Protein AF-0000000083315913 (afdb_homodimer)

pLDDT: mean 94.84, std 6.14, range [72.38, 98.94]

Radius of gyration: 20.22 Å; Cα contacts (8 Å, |Δi|>4): 929; chains: 2; bounding box: 48×59×42 Å

Foldseek 3Di:
DQDWQEEEEFEALAQDDDVLQLVQLLQLLLVCLVVNHEYEYQFACHHSVVSNLQSNVVSVHAYEHEYEPVCPVPRYDDDTRHHYDYDHDPVVSLLVSVVVGQEYEYGYYDPRSVVSLVVVLVCCLQQQDLGEYEYQCAVNRCVVVLVVVVVCCVVPNDPPLSNLRYYYDNHSVVRVVCRRVRDRRPPRDHNDYNVRD/DQDWQEEEEFEALAADDDCLQLVQLLQLLLVCLVVNHEYEYQFACHHSVVSNLQSNVVSVHAYEHEYEPVCPVPRYDDDTRHHYDYDHDPVVRLLVSVVVGQEYEYGYYDPRSVVSLVVVLVCCLQQQDLGEYEYQCAVNRCVVVLVVVVVCCVVPNDPPLSNLRYYYDNHSVVRVVCRRVRGRRPPRDHNDYNVRD

Organism: NCBI:txid1204385

Nearest PDB structures (foldseek):
  1ydh-assembly1_B  TM=9.873E-01  e=4.084E-24  Arabidopsis thaliana
  5zbk-assembly1_A-2  TM=9.754E-01  e=3.391E-24  Pseudomonas aeruginosa PAO1
  5zbj-assembly1_A-2  TM=9.689E-01  e=1.411E-23  Pseudomonas aeruginosa PAO1
  5its-assembly2_C  TM=9.687E-01  e=3.975E-21  Corynebacterium glutamicum ATCC 13032
  1t35-assembly1_C  TM=9.192E-01  e=1.373E-20  Bacillus subtilis

Sequence (394 aa):
MNHLTSVCVFCGASAGTRPVYREAAAQLGRELSARRIRLIYGGGSVGLMGELARACLQHQGEVIGVIPHPLTARETSGEPVGEWIVVDTMHERKATMASLADAFIALPGGFGTLEELFESITWGQLGIHRKPIGILNVAGYFDPLLTLIDHAVAEGFIAPLYRQLFVVADTPITLLDRLAEHETPPGLVQWLSADETMNHLTSVCVFCGASAGTRPVYREAAAQLGRELSARRIRLIYGGGSVGLMGELARACLQHQGEVIGVIPHPLTARETSGEPVGEWIVVDTMHERKATMASLADAFIALPGGFGTLEELFESITWGQLGIHRKPIGILNVAGYFDPLLTLIDHAVAEGFIAPLYRQLFVVADTPITLLDRLAEHETPPGLVQWLSADET

Structure (mmCIF, N/CA/C/O backbone):
data_AF-0000000083315913-model_v1
#
loop_
_entity.id
_entity.type
_entity.pdbx_description
1 polymer "Cytokinin riboside 5'-monophosphate phosphoribohydrolase"
#
loop_
_atom_site.group_PDB
_atom_site.id
_atom_site.type_symbol
_atom_site.label_atom_id
_atom_site.label_alt_id
_atom_site.label_comp_id
_atom_site.label_asym_id
_atom_site.label_entity_id
_atom_site.label_seq_id
_atom_site.pdbx_PDB_ins_code
_atom_site.Cartn_x
_atom_site.Cartn_y
_atom_site.Cartn_z
_atom_site.occupancy
_atom_site.B_iso_or_equiv
_atom_site.auth_seq_id
_atom_site.auth_comp_id
_atom_site.auth_asym_id
_atom_site.auth_atom_id
_atom_site.pdbx_PDB_model_num
ATOM 1 N N . MET A 1 1 ? 23.891 -13.023 -9.562 1 77.31 1 MET A N 1
ATOM 2 C CA . MET A 1 1 ? 22.609 -13.648 -9.883 1 77.31 1 MET A CA 1
ATOM 3 C C . MET A 1 1 ? 21.891 -14.094 -8.617 1 77.31 1 MET A C 1
ATOM 5 O O . MET A 1 1 ? 22.5 -14.656 -7.711 1 77.31 1 MET A O 1
ATOM 9 N N . ASN A 1 2 ? 20.625 -13.695 -8.547 1 85.38 2 ASN A N 1
ATOM 10 C CA . ASN A 1 2 ? 19.828 -14.125 -7.398 1 85.38 2 ASN A CA 1
ATOM 11 C C . ASN A 1 2 ? 19.406 -15.586 -7.52 1 85.38 2 ASN A C 1
ATOM 13 O O . ASN A 1 2 ? 19.016 -16.031 -8.602 1 85.38 2 ASN A O 1
ATOM 17 N N . HIS A 1 3 ? 19.672 -16.375 -6.609 1 88.06 3 HIS A N 1
ATOM 18 C CA . HIS A 1 3 ? 19.141 -17.734 -6.539 1 88.06 3 HIS A CA 1
ATOM 19 C C . HIS A 1 3 ? 17.719 -17.734 -5.992 1 88.06 3 HIS A C 1
ATOM 21 O O . HIS A 1 3 ? 17.5 -17.609 -4.781 1 88.06 3 HIS A O 1
ATOM 27 N N . LEU A 1 4 ? 16.781 -17.891 -6.848 1 96.38 4 LEU A N 1
ATOM 28 C CA . LEU A 1 4 ? 15.375 -17.844 -6.465 1 96.38 4 LEU A CA 1
ATOM 29 C C . LEU A 1 4 ? 14.852 -19.234 -6.133 1 96.38 4 LEU A C 1
ATOM 31 O O . LEU A 1 4 ? 14.648 -20.062 -7.035 1 96.38 4 LEU A O 1
ATOM 35 N N . THR A 1 5 ? 14.688 -19.469 -4.879 1 98.19 5 THR A N 1
ATOM 36 C CA . THR A 1 5 ? 14.125 -20.75 -4.473 1 98.19 5 THR A CA 1
ATOM 37 C C . THR A 1 5 ? 12.633 -20.625 -4.191 1 98.19 5 THR A C 1
ATOM 39 O O . THR A 1 5 ? 11.898 -21.609 -4.262 1 98.19 5 THR A O 1
ATOM 42 N N . SER A 1 6 ? 12.203 -19.422 -3.812 1 98.75 6 SER A N 1
ATOM 43 C CA . SER A 1 6 ? 10.789 -19.156 -3.562 1 98.75 6 SER A CA 1
ATOM 44 C C . SER A 1 6 ? 10.43 -17.734 -3.979 1 98.75 6 SER A C 1
ATOM 46 O O . SER A 1 6 ? 11.234 -16.812 -3.828 1 98.75 6 SER A O 1
ATOM 48 N N . VAL A 1 7 ? 9.25 -17.609 -4.484 1 98.88 7 VAL A N 1
ATOM 49 C CA . VAL A 1 7 ? 8.758 -16.312 -4.906 1 98.88 7 VAL A CA 1
ATOM 50 C C . VAL A 1 7 ? 7.367 -16.062 -4.32 1 98.88 7 VAL A C 1
ATOM 52 O O . VAL A 1 7 ? 6.504 -16.953 -4.371 1 98.88 7 VAL A O 1
ATOM 55 N N . CYS A 1 8 ? 7.203 -14.891 -3.732 1 98.94 8 CYS A N 1
ATOM 56 C CA . CYS A 1 8 ? 5.891 -14.469 -3.248 1 98.94 8 CYS A CA 1
ATOM 57 C C . CYS A 1 8 ? 5.133 -13.703 -4.324 1 98.94 8 CYS A C 1
ATOM 59 O O . CYS A 1 8 ? 5.641 -12.719 -4.867 1 98.94 8 CYS A O 1
ATOM 61 N N . VAL A 1 9 ? 3.924 -14.164 -4.598 1 98.94 9 VAL A N 1
ATOM 62 C CA . VAL A 1 9 ? 3.135 -13.523 -5.645 1 98.94 9 VAL A CA 1
ATOM 63 C C . VAL A 1 9 ? 1.888 -12.891 -5.031 1 98.94 9 VAL A C 1
ATOM 65 O O . VAL A 1 9 ? 1.135 -13.555 -4.312 1 98.94 9 VAL A O 1
ATOM 68 N N . PHE A 1 10 ? 1.749 -11.602 -5.273 1 98.81 10 PHE A N 1
ATOM 69 C CA . PHE A 1 10 ? 0.533 -10.867 -4.957 1 98.81 10 PHE A CA 1
ATOM 70 C C . PHE A 1 10 ? -0.376 -10.773 -6.176 1 98.81 10 PHE A C 1
ATOM 72 O O . PHE A 1 10 ? 0.058 -10.352 -7.25 1 98.81 10 PHE A O 1
ATOM 79 N N . CYS A 1 11 ? -1.644 -11.133 -6.035 1 98.44 11 CYS A N 1
ATOM 80 C CA . CYS A 1 11 ? -2.541 -11.023 -7.18 1 98.44 11 CYS A CA 1
ATOM 81 C C . CYS A 1 11 ? -3.996 -11.008 -6.73 1 98.44 11 CYS A C 1
ATOM 83 O O . CYS A 1 11 ? -4.289 -11.156 -5.543 1 98.44 11 CYS A O 1
ATOM 85 N N . GLY A 1 12 ? -4.828 -10.773 -7.66 1 97.31 12 GLY A N 1
ATOM 86 C CA . GLY A 1 12 ? -6.23 -10.531 -7.359 1 97.31 12 GLY A CA 1
ATOM 87 C C . GLY A 1 12 ? -6.969 -11.781 -6.902 1 97.31 12 GLY A C 1
ATOM 88 O O . GLY A 1 12 ? -6.758 -12.867 -7.449 1 97.31 12 GLY A O 1
ATOM 89 N N . ALA A 1 13 ? -7.867 -11.578 -5.91 1 94.81 13 ALA A N 1
ATOM 90 C CA . ALA A 1 13 ? -8.852 -12.602 -5.562 1 94.81 13 ALA A CA 1
ATOM 91 C C . ALA A 1 13 ? -9.906 -12.742 -6.652 1 94.81 13 ALA A C 1
ATOM 93 O O . ALA A 1 13 ? -10.648 -13.734 -6.684 1 94.81 13 ALA A O 1
ATOM 94 N N . SER A 1 14 ? -9.938 -11.82 -7.531 1 96.06 14 SER A N 1
ATOM 95 C CA . SER A 1 14 ? -10.805 -11.836 -8.703 1 96.06 14 SER A CA 1
ATOM 96 C C . SER A 1 14 ? -10.039 -12.266 -9.953 1 96.06 14 SER A C 1
ATOM 98 O O . SER A 1 14 ? -8.812 -12.156 -10 1 96.06 14 SER A O 1
ATOM 100 N N . ALA A 1 15 ? -10.773 -12.695 -10.969 1 96.5 15 ALA A N 1
ATOM 101 C CA . ALA A 1 15 ? -10.156 -13.195 -12.188 1 96.5 15 ALA A CA 1
ATOM 102 C C . ALA A 1 15 ? -9.969 -12.07 -13.211 1 96.5 15 ALA A C 1
ATOM 104 O O . ALA A 1 15 ? -9.25 -12.234 -14.195 1 96.5 15 ALA A O 1
ATOM 105 N N . GLY A 1 16 ? -10.578 -10.938 -12.93 1 97.25 16 GLY A N 1
ATOM 106 C CA . GLY A 1 16 ? -10.617 -9.883 -13.93 1 97.25 16 GLY A CA 1
ATOM 107 C C . GLY A 1 16 ? -11.648 -10.133 -15.016 1 97.25 16 GLY A C 1
ATOM 108 O O . GLY A 1 16 ? -12.406 -11.102 -14.953 1 97.25 16 GLY A O 1
ATOM 109 N N . THR A 1 17 ? -11.719 -9.211 -15.977 1 97.81 17 THR A N 1
ATOM 110 C CA . THR A 1 17 ? -12.781 -9.266 -16.984 1 97.81 17 THR A CA 1
ATOM 111 C C . THR A 1 17 ? -12.273 -9.906 -18.266 1 97.81 17 THR A C 1
ATOM 113 O O . THR A 1 17 ? -13.062 -10.234 -19.156 1 97.81 17 THR A O 1
ATOM 116 N N . ARG A 1 18 ? -10.922 -10.07 -18.422 1 98.06 18 ARG A N 1
ATOM 117 C CA . ARG A 1 18 ? -10.336 -10.609 -19.641 1 98.06 18 ARG A CA 1
ATOM 118 C C . ARG A 1 18 ? -9.617 -11.93 -19.375 1 98.06 18 ARG A C 1
ATOM 120 O O . ARG A 1 18 ? -8.945 -12.078 -18.344 1 98.06 18 ARG A O 1
ATOM 127 N N . PRO A 1 19 ? -9.641 -12.852 -20.25 1 98.19 19 PRO A N 1
ATOM 128 C CA . PRO A 1 19 ? -9 -14.156 -20.062 1 98.19 19 PRO A CA 1
ATOM 129 C C . PRO A 1 19 ? -7.48 -14.055 -19.953 1 98.19 19 PRO A C 1
ATOM 131 O O . PRO A 1 19 ? -6.84 -14.914 -19.344 1 98.19 19 PRO A O 1
ATOM 134 N N . VAL A 1 20 ? -6.93 -13.008 -20.5 1 98.62 20 VAL A N 1
ATOM 135 C CA . VAL A 1 20 ? -5.48 -12.852 -20.578 1 98.62 20 VAL A CA 1
ATOM 136 C C . VAL A 1 20 ? -4.895 -12.828 -19.156 1 98.62 20 VAL A C 1
ATOM 138 O O . VAL A 1 20 ? -3.762 -13.258 -18.953 1 98.62 20 VAL A O 1
ATOM 141 N N . TYR A 1 21 ? -5.66 -12.375 -18.219 1 98.62 21 TYR A N 1
ATOM 142 C CA . TYR A 1 21 ? -5.172 -12.305 -16.844 1 98.62 21 TYR A CA 1
ATOM 143 C C . TYR A 1 21 ? -5.016 -13.703 -16.25 1 98.62 21 TYR A C 1
ATOM 145 O O . TYR A 1 21 ? -3.979 -14.016 -15.664 1 98.62 21 TYR A O 1
ATOM 153 N N . ARG A 1 22 ? -5.988 -14.516 -16.438 1 98.44 22 ARG A N 1
ATOM 154 C CA . ARG A 1 22 ? -5.918 -15.891 -15.945 1 98.44 22 ARG A CA 1
ATOM 155 C C . ARG A 1 22 ? -4.824 -16.672 -16.672 1 98.44 22 ARG A C 1
ATOM 157 O O . ARG A 1 22 ? -4.137 -17.5 -16.062 1 98.44 22 ARG A O 1
ATOM 164 N N . GLU A 1 23 ? -4.738 -16.422 -17.922 1 98.69 23 GLU A N 1
ATOM 165 C CA . GLU A 1 23 ? -3.703 -17.078 -18.719 1 98.69 23 GLU A CA 1
ATOM 166 C C . GLU A 1 23 ? -2.309 -16.719 -18.219 1 98.69 23 GLU A C 1
ATOM 168 O O . GLU A 1 23 ? -1.439 -17.594 -18.109 1 98.69 23 GLU A O 1
ATOM 173 N N . ALA A 1 24 ? -2.109 -15.477 -17.906 1 98.75 24 ALA A N 1
ATOM 174 C CA . ALA A 1 24 ? -0.82 -15.023 -17.391 1 98.75 24 ALA A CA 1
ATOM 175 C C . ALA A 1 24 ? -0.527 -15.648 -16.016 1 98.75 24 ALA A C 1
ATOM 177 O O . ALA A 1 24 ? 0.603 -16.062 -15.75 1 98.75 24 ALA A O 1
ATOM 178 N N . ALA A 1 25 ? -1.522 -15.711 -15.156 1 98.75 25 ALA A N 1
ATOM 179 C CA . ALA A 1 25 ? -1.36 -16.344 -13.852 1 98.75 25 ALA A CA 1
ATOM 180 C C . ALA A 1 25 ? -0.976 -17.812 -13.992 1 98.75 25 ALA A C 1
ATOM 182 O O . ALA A 1 25 ? -0.048 -18.281 -13.328 1 98.75 25 ALA A O 1
ATOM 183 N N . ALA A 1 26 ? -1.67 -18.5 -14.867 1 98.75 26 ALA A N 1
ATOM 184 C CA . ALA A 1 26 ? -1.379 -19.906 -15.109 1 98.75 26 ALA A CA 1
ATOM 185 C C . ALA A 1 26 ? 0.033 -20.094 -15.656 1 98.75 26 ALA A C 1
ATOM 187 O O . ALA A 1 26 ? 0.759 -21 -15.227 1 98.75 26 ALA A O 1
ATOM 188 N N . GLN A 1 27 ? 0.371 -19.266 -16.562 1 98.88 27 GLN A N 1
ATOM 189 C CA . GLN A 1 27 ? 1.707 -19.344 -17.156 1 98.88 27 GLN A CA 1
ATOM 190 C C . GLN A 1 27 ? 2.781 -19.109 -16.094 1 98.88 27 GLN A C 1
ATOM 192 O O . GLN A 1 27 ? 3.822 -19.766 -16.109 1 98.88 27 GLN A O 1
ATOM 197 N N . LEU A 1 28 ? 2.576 -18.109 -15.242 1 98.88 28 LEU A N 1
ATOM 198 C CA . LEU A 1 28 ? 3.535 -17.875 -14.172 1 98.88 28 LEU A CA 1
ATOM 199 C C . LEU A 1 28 ? 3.664 -19.109 -13.281 1 98.88 28 LEU A C 1
ATOM 201 O O . LEU A 1 28 ? 4.777 -19.531 -12.945 1 98.88 28 LEU A O 1
ATOM 205 N N . GLY A 1 29 ? 2.523 -19.688 -12.875 1 98.81 29 GLY A N 1
ATOM 206 C CA . GLY A 1 29 ? 2.555 -20.922 -12.094 1 98.81 29 GLY A CA 1
ATOM 207 C C . GLY A 1 29 ? 3.365 -22.016 -12.75 1 98.81 29 GLY A C 1
ATOM 208 O O . GLY A 1 29 ? 4.191 -22.656 -12.094 1 98.81 29 GLY A O 1
ATOM 209 N N . ARG A 1 30 ? 3.123 -22.219 -14.039 1 98.75 30 ARG A N 1
ATOM 210 C CA . ARG A 1 30 ? 3.848 -23.25 -14.789 1 98.75 30 ARG A CA 1
ATOM 211 C C . ARG A 1 30 ? 5.344 -22.953 -14.805 1 98.75 30 ARG A C 1
ATOM 213 O O . ARG A 1 30 ? 6.16 -23.859 -14.641 1 98.75 30 ARG A O 1
ATOM 220 N N . GLU A 1 31 ? 5.68 -21.703 -15.031 1 98.81 31 GLU A N 1
ATOM 221 C CA . GLU A 1 31 ? 7.086 -21.312 -15.125 1 98.81 31 GLU A CA 1
ATOM 222 C C . GLU A 1 31 ? 7.793 -21.484 -13.789 1 98.81 31 GLU A C 1
ATOM 224 O O . GLU A 1 31 ? 8.953 -21.906 -13.742 1 98.81 31 GLU A O 1
ATOM 229 N N . LEU A 1 32 ? 7.137 -21.125 -12.695 1 98.81 32 LEU A N 1
ATOM 230 C CA . LEU A 1 32 ? 7.719 -21.344 -11.375 1 98.81 32 LEU A CA 1
ATOM 231 C C . LEU A 1 32 ? 8.031 -22.812 -11.156 1 98.81 32 LEU A C 1
ATOM 233 O O . LEU A 1 32 ? 9.125 -23.172 -10.703 1 98.81 32 LEU A O 1
ATOM 237 N N . SER A 1 33 ? 7.059 -23.672 -11.523 1 98.56 33 SER A N 1
ATOM 238 C CA . SER A 1 33 ? 7.258 -25.109 -11.398 1 98.56 33 SER A CA 1
ATOM 239 C C . SER A 1 33 ? 8.43 -25.578 -12.25 1 98.56 33 SER A C 1
ATOM 241 O O . SER A 1 33 ? 9.289 -26.328 -11.773 1 98.56 33 SER A O 1
ATOM 243 N N . ALA A 1 34 ? 8.461 -25.156 -13.438 1 98.44 34 ALA A N 1
ATOM 244 C CA . ALA A 1 34 ? 9.492 -25.562 -14.375 1 98.44 34 ALA A CA 1
ATOM 245 C C . ALA A 1 34 ? 10.883 -25.188 -13.867 1 98.44 34 ALA A C 1
ATOM 247 O O . ALA A 1 34 ? 11.852 -25.922 -14.102 1 98.44 34 ALA A O 1
ATOM 248 N N . ARG A 1 35 ? 10.922 -24.141 -13.188 1 98.12 35 ARG A N 1
ATOM 249 C CA . ARG A 1 35 ? 12.203 -23.641 -12.695 1 98.12 35 ARG A CA 1
ATOM 250 C C . ARG A 1 35 ? 12.469 -24.125 -11.273 1 98.12 35 ARG A C 1
ATOM 252 O O . ARG A 1 35 ? 13.477 -23.766 -10.664 1 98.12 35 ARG A O 1
ATOM 259 N N . ARG A 1 36 ? 11.562 -24.875 -10.766 1 98.19 36 ARG A N 1
ATOM 260 C CA . ARG A 1 36 ? 11.656 -25.438 -9.422 1 98.19 36 ARG A CA 1
ATOM 261 C C . ARG A 1 36 ? 11.695 -24.328 -8.375 1 98.19 36 ARG A C 1
ATOM 263 O O . ARG A 1 36 ? 12.492 -24.391 -7.43 1 98.19 36 ARG A O 1
ATOM 270 N N . ILE A 1 37 ? 10.914 -23.328 -8.594 1 98.69 37 ILE A N 1
ATOM 271 C CA . ILE A 1 37 ? 10.75 -22.234 -7.645 1 98.69 37 ILE A CA 1
ATOM 272 C C . ILE A 1 37 ? 9.445 -22.422 -6.871 1 98.69 37 ILE A C 1
ATOM 274 O O . ILE A 1 37 ? 8.375 -22.578 -7.469 1 98.69 37 ILE A O 1
ATOM 278 N N . ARG A 1 38 ? 9.531 -22.375 -5.586 1 98.69 38 ARG A N 1
ATOM 279 C CA . ARG A 1 38 ? 8.352 -22.5 -4.734 1 98.69 38 ARG A CA 1
ATOM 280 C C . ARG A 1 38 ? 7.484 -21.25 -4.789 1 98.69 38 ARG A C 1
ATOM 282 O O . ARG A 1 38 ? 8 -20.141 -4.746 1 98.69 38 ARG A O 1
ATOM 289 N N . LEU A 1 39 ? 6.207 -21.516 -4.91 1 98.81 39 LEU A N 1
ATOM 290 C CA . LEU A 1 39 ? 5.246 -20.422 -4.887 1 98.81 39 LEU A CA 1
ATOM 291 C C . LEU A 1 39 ? 4.793 -20.125 -3.461 1 98.81 39 LEU A C 1
ATOM 293 O O . LEU A 1 39 ? 4.301 -21.016 -2.764 1 98.81 39 LEU A O 1
ATOM 297 N N . ILE A 1 40 ? 4.969 -18.875 -3.018 1 98.88 40 ILE A N 1
ATOM 298 C CA . ILE A 1 40 ? 4.352 -18.328 -1.816 1 98.88 40 ILE A CA 1
ATOM 299 C C . ILE A 1 40 ? 3.262 -17.328 -2.205 1 98.88 40 ILE A C 1
ATOM 301 O O . ILE A 1 40 ? 3.486 -16.438 -3.035 1 98.88 40 ILE A O 1
ATOM 305 N N . TYR A 1 41 ? 2.051 -17.469 -1.661 1 98.19 41 TYR A N 1
ATOM 306 C CA . TYR A 1 41 ? 0.99 -16.531 -2.002 1 98.19 41 TYR A CA 1
ATOM 307 C C . TYR A 1 41 ? -0.04 -16.438 -0.881 1 98.19 41 TYR A C 1
ATOM 309 O O . TYR A 1 41 ? 0.143 -17.031 0.187 1 98.19 41 TYR A O 1
ATOM 317 N N . GLY A 1 42 ? -1.076 -15.672 -1.095 1 95.75 42 GLY A N 1
ATOM 318 C CA . GLY A 1 42 ? -2.004 -15.328 -0.03 1 95.75 42 GLY A CA 1
ATOM 319 C C . GLY A 1 42 ? -2.98 -16.438 0.295 1 95.75 42 GLY A C 1
ATOM 320 O O . GLY A 1 42 ? -3.881 -16.266 1.118 1 95.75 42 GLY A O 1
ATOM 321 N N . GLY A 1 43 ? -2.93 -17.531 -0.325 1 91 43 GLY A N 1
ATOM 322 C CA . GLY A 1 43 ? -3.629 -18.75 0.077 1 91 43 GLY A CA 1
ATOM 323 C C . GLY A 1 43 ? -5.023 -18.844 -0.506 1 91 43 GLY A C 1
ATOM 324 O O . GLY A 1 43 ? -5.723 -19.844 -0.286 1 91 43 GLY A O 1
ATOM 325 N N . GLY A 1 44 ? -5.523 -17.969 -1.195 1 89.19 44 GLY A N 1
ATOM 326 C CA . GLY A 1 44 ? -6.852 -18.047 -1.779 1 89.19 44 GLY A CA 1
ATOM 327 C C . GLY A 1 44 ? -6.941 -19.047 -2.914 1 89.19 44 GLY A C 1
ATOM 328 O O . GLY A 1 44 ? -5.941 -19.344 -3.578 1 89.19 44 GLY A O 1
ATOM 329 N N . SER A 1 45 ? -8.125 -19.656 -3.037 1 92.81 45 SER A N 1
ATOM 330 C CA . SER A 1 45 ? -8.336 -20.609 -4.121 1 92.81 45 SER A CA 1
ATOM 331 C C . SER A 1 45 ? -9.211 -20.016 -5.219 1 92.81 45 SER A C 1
ATOM 333 O O . SER A 1 45 ? -9.625 -20.719 -6.141 1 92.81 45 SER A O 1
ATOM 335 N N . VAL A 1 46 ? -9.43 -18.703 -5.105 1 93.19 46 VAL A N 1
ATOM 336 C CA . VAL A 1 46 ? -10.32 -18.047 -6.059 1 93.19 46 VAL A CA 1
ATOM 337 C C . VAL A 1 46 ? -9.523 -17.047 -6.902 1 93.19 46 VAL A C 1
ATOM 339 O O . VAL A 1 46 ? -8.391 -16.703 -6.566 1 93.19 46 VAL A O 1
ATOM 342 N N . GLY A 1 47 ? -10.086 -16.656 -8.055 1 96.19 47 GLY A N 1
ATOM 343 C CA . GLY A 1 47 ? -9.492 -15.617 -8.883 1 96.19 47 GLY A CA 1
ATOM 344 C C . GLY A 1 47 ? -8.141 -16 -9.438 1 96.19 47 GLY A C 1
ATOM 345 O O . GLY A 1 47 ? -7.898 -17.172 -9.766 1 96.19 47 GLY A O 1
ATOM 346 N N . LEU A 1 48 ? -7.312 -14.977 -9.578 1 98.19 48 LEU A N 1
ATOM 347 C CA . LEU A 1 48 ? -5.973 -15.219 -10.102 1 98.19 48 LEU A CA 1
ATOM 348 C C . LEU A 1 48 ? -5.148 -16.031 -9.117 1 98.19 48 LEU A C 1
ATOM 350 O O . LEU A 1 48 ? -4.297 -16.828 -9.516 1 98.19 48 LEU A O 1
ATOM 354 N N . MET A 1 49 ? -5.461 -15.805 -7.836 1 97.62 49 MET A N 1
ATOM 355 C CA . MET A 1 49 ? -4.766 -16.594 -6.816 1 97.62 49 MET A CA 1
ATOM 356 C C . MET A 1 49 ? -4.965 -18.078 -7.051 1 97.62 49 MET A C 1
ATOM 358 O O . MET A 1 49 ? -3.996 -18.844 -7.098 1 97.62 49 MET A O 1
ATOM 362 N N . GLY A 1 50 ? -6.215 -18.453 -7.223 1 96.69 50 GLY A N 1
ATOM 363 C CA . GLY A 1 50 ? -6.516 -19.859 -7.465 1 96.69 50 GLY A CA 1
ATOM 364 C C . GLY A 1 50 ? -5.898 -20.391 -8.742 1 96.69 50 GLY A C 1
ATOM 365 O O . GLY A 1 50 ? -5.348 -21.484 -8.766 1 96.69 50 GLY A O 1
ATOM 366 N N . GLU A 1 51 ? -5.961 -19.609 -9.797 1 97.5 51 GLU A N 1
ATOM 367 C CA . GLU A 1 51 ? -5.414 -20 -11.094 1 97.5 51 GLU A CA 1
ATOM 368 C C . GLU A 1 51 ? -3.906 -20.219 -11.016 1 97.5 51 GLU A C 1
ATOM 370 O O . GLU A 1 51 ? -3.389 -21.219 -11.531 1 97.5 51 GLU A O 1
ATOM 375 N N . LEU A 1 52 ? -3.229 -19.312 -10.398 1 98.5 52 LEU A N 1
ATOM 376 C CA . LEU A 1 52 ? -1.783 -19.359 -10.203 1 98.5 52 LEU A CA 1
ATOM 377 C C . LEU A 1 52 ? -1.384 -20.625 -9.438 1 98.5 52 LEU A C 1
ATOM 379 O O . LEU A 1 52 ? -0.508 -21.375 -9.875 1 98.5 52 LEU A O 1
ATOM 383 N N . ALA A 1 53 ? -2.012 -20.844 -8.32 1 98.06 53 ALA A N 1
ATOM 384 C CA . ALA A 1 53 ? -1.671 -21.953 -7.422 1 98.06 53 ALA A CA 1
ATOM 385 C C . ALA A 1 53 ? -1.971 -23.297 -8.07 1 98.06 53 ALA A C 1
ATOM 387 O O . ALA A 1 53 ? -1.156 -24.219 -8.008 1 98.06 53 ALA A O 1
ATOM 388 N N . ARG A 1 54 ? -3.098 -23.406 -8.711 1 97.38 54 ARG A N 1
ATOM 389 C CA . ARG A 1 54 ? -3.482 -24.656 -9.359 1 97.38 54 ARG A CA 1
ATOM 390 C C . ARG A 1 54 ? -2.523 -25 -10.5 1 97.38 54 ARG A C 1
ATOM 392 O O . ARG A 1 54 ? -2.123 -26.156 -10.648 1 97.38 54 ARG A O 1
ATOM 399 N N . ALA A 1 55 ? -2.236 -23.984 -11.273 1 98.44 55 ALA A N 1
ATOM 400 C CA . ALA A 1 55 ? -1.317 -24.219 -12.391 1 98.44 55 ALA A CA 1
ATOM 401 C C . ALA A 1 55 ? 0.041 -24.703 -11.891 1 98.44 55 ALA A C 1
ATOM 403 O O . ALA A 1 55 ? 0.634 -25.609 -12.469 1 98.44 55 ALA A O 1
ATOM 404 N N . CYS A 1 56 ? 0.541 -24.047 -10.859 1 98.56 56 CYS A N 1
ATOM 405 C CA . CYS A 1 56 ? 1.818 -24.469 -10.289 1 98.56 56 CYS A CA 1
ATOM 406 C C . CYS A 1 56 ? 1.765 -25.906 -9.805 1 98.56 56 CYS A C 1
ATOM 408 O O . CYS A 1 56 ? 2.635 -26.703 -10.141 1 98.56 56 CYS A O 1
ATOM 410 N N . LEU A 1 57 ? 0.75 -26.25 -9.094 1 97.38 57 LEU A N 1
ATOM 411 C CA . LEU A 1 57 ? 0.598 -27.578 -8.523 1 97.38 57 LEU A CA 1
ATOM 412 C C . LEU A 1 57 ? 0.425 -28.625 -9.617 1 97.38 57 LEU A C 1
ATOM 414 O O . LEU A 1 57 ? 0.974 -29.734 -9.523 1 97.38 57 LEU A O 1
ATOM 418 N N . GLN A 1 58 ? -0.384 -28.312 -10.555 1 97 58 GLN A N 1
ATOM 419 C CA . GLN A 1 58 ? -0.656 -29.234 -11.656 1 97 58 GLN A CA 1
ATOM 420 C C . GLN A 1 58 ? 0.63 -29.625 -12.383 1 97 58 GLN A C 1
ATOM 422 O O . GLN A 1 58 ? 0.71 -30.688 -12.992 1 97 58 GLN A O 1
ATOM 427 N N . HIS A 1 59 ? 1.581 -28.797 -12.328 1 97.88 59 HIS A N 1
ATOM 428 C CA . HIS A 1 59 ? 2.861 -29.062 -12.969 1 97.88 59 HIS A CA 1
ATOM 429 C C . HIS A 1 59 ? 3.91 -29.5 -11.953 1 97.88 59 HIS A C 1
ATOM 431 O O . HIS A 1 59 ? 5.105 -29.281 -12.148 1 97.88 59 HIS A O 1
ATOM 437 N N . GLN A 1 60 ? 3.428 -29.984 -10.82 1 97.25 60 GLN A N 1
ATOM 438 C CA . GLN A 1 60 ? 4.215 -30.641 -9.789 1 97.25 60 GLN A CA 1
ATOM 439 C C . GLN A 1 60 ? 5.09 -29.641 -9.031 1 97.25 60 GLN A C 1
ATOM 441 O O . GLN A 1 60 ? 6.18 -29.984 -8.57 1 97.25 60 GLN A O 1
ATOM 446 N N . GLY A 1 61 ? 4.641 -28.375 -9.055 1 98.06 61 GLY A N 1
ATOM 447 C CA . GLY A 1 61 ? 5.336 -27.375 -8.273 1 98.06 61 GLY A CA 1
ATOM 448 C C . GLY A 1 61 ? 4.965 -27.391 -6.801 1 98.06 61 GLY A C 1
ATOM 449 O O . GLY A 1 61 ? 4.066 -28.141 -6.398 1 98.06 61 GLY A O 1
ATOM 450 N N . GLU A 1 62 ? 5.719 -26.641 -6 1 98.25 62 GLU A N 1
ATOM 451 C CA . GLU A 1 62 ? 5.441 -26.484 -4.574 1 98.25 62 GLU A CA 1
ATOM 452 C C . GLU A 1 62 ? 4.695 -25.172 -4.309 1 98.25 62 GLU A C 1
ATOM 454 O O . GLU A 1 62 ? 5.102 -24.109 -4.781 1 98.25 62 GLU A O 1
ATOM 459 N N . VAL A 1 63 ? 3.625 -25.328 -3.555 1 98.38 63 VAL A N 1
ATOM 460 C CA . VAL A 1 63 ? 2.76 -24.172 -3.295 1 98.38 63 VAL A CA 1
ATOM 461 C C . VAL A 1 63 ? 2.518 -24.047 -1.794 1 98.38 63 VAL A C 1
ATOM 463 O O . VAL A 1 63 ? 2.078 -24.984 -1.141 1 98.38 63 VAL A O 1
ATOM 466 N N . ILE A 1 64 ? 2.809 -22.828 -1.261 1 98.38 64 ILE A N 1
ATOM 467 C CA . ILE A 1 64 ? 2.494 -22.484 0.123 1 98.38 64 ILE A CA 1
ATOM 468 C C . ILE A 1 64 ? 1.617 -21.234 0.161 1 98.38 64 ILE A C 1
ATOM 470 O O . ILE A 1 64 ? 2.051 -20.156 -0.243 1 98.38 64 ILE A O 1
ATOM 474 N N . GLY A 1 65 ? 0.452 -21.438 0.623 1 97.56 65 GLY A N 1
ATOM 475 C CA . GLY A 1 65 ? -0.441 -20.328 0.891 1 97.56 65 GLY A CA 1
ATOM 476 C C . GLY A 1 65 ? -0.429 -19.891 2.344 1 97.56 65 GLY A C 1
ATOM 477 O O . GLY A 1 65 ? -0.351 -20.719 3.248 1 97.56 65 GLY A O 1
ATOM 478 N N . VAL A 1 66 ? -0.449 -18.578 2.541 1 97.56 66 VAL A N 1
ATOM 479 C CA . VAL A 1 66 ? -0.567 -18.016 3.885 1 97.56 66 VAL A CA 1
ATOM 480 C C . VAL A 1 66 ? -1.896 -17.281 4.023 1 97.56 66 VAL A C 1
ATOM 482 O O . VAL A 1 66 ? -2.146 -16.312 3.305 1 97.56 66 VAL A O 1
ATOM 485 N N . ILE A 1 67 ? -2.709 -17.688 4.965 1 94.56 67 ILE A N 1
ATOM 486 C CA . ILE A 1 67 ? -4.062 -17.141 4.98 1 94.56 67 ILE A CA 1
ATOM 487 C C . ILE A 1 67 ? -4.5 -16.891 6.422 1 94.56 67 ILE A C 1
ATOM 489 O O . ILE A 1 67 ? -4.297 -17.75 7.293 1 94.56 67 ILE A O 1
ATOM 493 N N . PRO A 1 68 ? -4.996 -15.68 6.633 1 92.81 68 PRO A N 1
ATOM 494 C CA . PRO A 1 68 ? -5.594 -15.461 7.949 1 92.81 68 PRO A CA 1
ATOM 495 C C . PRO A 1 68 ? -6.898 -16.234 8.141 1 92.81 68 PRO A C 1
ATOM 497 O O . PRO A 1 68 ? -7.707 -16.328 7.219 1 92.81 68 PRO A O 1
ATOM 500 N N . HIS A 1 69 ? -7.117 -16.625 9.312 1 89.25 69 HIS A N 1
ATOM 501 C CA . HIS A 1 69 ? -8.289 -17.422 9.641 1 89.25 69 HIS A CA 1
ATOM 502 C C . HIS A 1 69 ? -9.57 -16.734 9.18 1 89.25 69 HIS A C 1
ATOM 504 O O . HIS A 1 69 ? -10.406 -17.359 8.516 1 89.25 69 HIS A O 1
ATOM 510 N N . PRO A 1 70 ? -9.703 -15.539 9.391 1 85.38 70 PRO A N 1
ATOM 511 C CA . PRO A 1 70 ? -10.977 -14.906 9.062 1 85.38 70 PRO A CA 1
ATOM 512 C C . PRO A 1 70 ? -11.219 -14.797 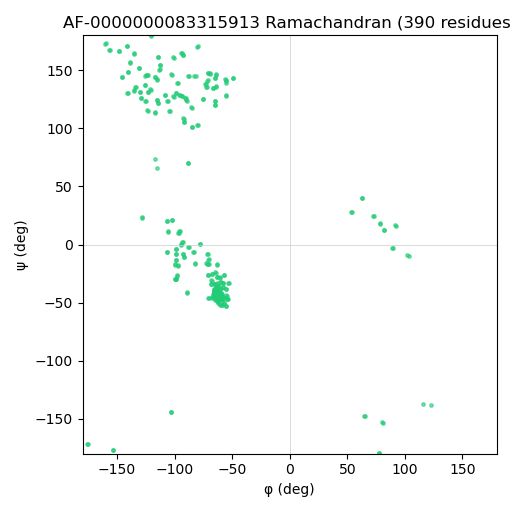7.555 1 85.38 70 PRO A C 1
ATOM 514 O O . PRO A 1 70 ? -12.352 -14.586 7.117 1 85.38 70 PRO A O 1
ATOM 517 N N . LEU A 1 71 ? -10.211 -14.938 6.777 1 87.25 71 LEU A N 1
ATOM 518 C CA . LEU A 1 71 ? -10.352 -14.75 5.34 1 87.25 71 LEU A CA 1
ATOM 519 C C . LEU A 1 71 ? -10.492 -16.094 4.629 1 87.25 71 LEU A C 1
ATOM 521 O O . LEU A 1 71 ? -10.695 -16.141 3.412 1 87.25 71 LEU A O 1
ATOM 525 N N . THR A 1 72 ? -10.391 -17.172 5.367 1 84.88 72 THR A N 1
ATOM 526 C CA . THR A 1 72 ? -10.43 -18.5 4.77 1 84.88 72 THR A CA 1
ATOM 527 C C . THR A 1 72 ? -11.734 -18.703 4.008 1 84.88 72 THR A C 1
ATOM 529 O O . THR A 1 72 ? -11.727 -19.141 2.852 1 84.88 72 THR A O 1
ATOM 532 N N . ALA A 1 73 ? -12.773 -18.312 4.578 1 79.44 73 ALA A N 1
ATOM 533 C CA . ALA A 1 73 ? -14.07 -18.547 3.961 1 79.44 73 ALA A CA 1
ATOM 534 C C . ALA A 1 73 ? -14.266 -17.672 2.723 1 79.44 73 ALA A C 1
ATOM 536 O O . ALA A 1 73 ? -14.938 -18.078 1.77 1 79.44 73 ALA A O 1
ATOM 537 N N . ARG A 1 74 ? -13.625 -16.609 2.686 1 79.81 74 ARG A N 1
ATOM 538 C CA . ARG A 1 74 ? -13.828 -15.648 1.605 1 79.81 74 ARG A CA 1
ATOM 539 C C . ARG A 1 74 ? -12.898 -15.945 0.433 1 79.81 74 ARG A C 1
ATOM 541 O O . ARG A 1 74 ? -13.289 -15.805 -0.728 1 79.81 74 ARG A O 1
ATOM 548 N N . GLU A 1 75 ? -11.758 -16.266 0.771 1 85.69 75 GLU A N 1
ATOM 549 C CA . GLU A 1 75 ? -10.75 -16.391 -0.273 1 85.69 75 GLU A CA 1
ATOM 550 C C . GLU A 1 75 ? -10.609 -17.844 -0.728 1 85.69 75 GLU A C 1
ATOM 552 O O . GLU A 1 75 ? -9.695 -18.188 -1.479 1 85.69 75 GLU A O 1
ATOM 557 N N . THR A 1 76 ? -11.555 -18.703 -0.309 1 84.81 76 THR A N 1
ATOM 558 C CA . THR A 1 76 ? -11.453 -20.109 -0.701 1 84.81 76 THR A CA 1
ATOM 559 C C . THR A 1 76 ? -12.805 -20.641 -1.169 1 84.81 76 THR A C 1
ATOM 561 O O . THR A 1 76 ? -13.852 -20.234 -0.662 1 84.81 76 THR A O 1
ATOM 564 N N . SER A 1 77 ? -12.695 -21.312 -2.299 1 80.44 77 SER A N 1
ATOM 565 C CA . SER A 1 77 ? -13.844 -22.062 -2.797 1 80.44 77 SER A CA 1
ATOM 566 C C . SER A 1 77 ? -13.539 -23.562 -2.842 1 80.44 77 SER A C 1
ATOM 568 O O . SER A 1 77 ? -13.164 -24.094 -3.889 1 80.44 77 SER A O 1
ATOM 570 N N . GLY A 1 78 ? -13.523 -24.172 -1.569 1 78.81 78 GLY A N 1
ATOM 571 C CA . GLY A 1 78 ? -13.242 -25.594 -1.518 1 78.81 78 GLY A CA 1
ATOM 572 C C . GLY A 1 78 ? -11.945 -25.922 -0.797 1 78.81 78 GLY A C 1
ATOM 573 O O . GLY A 1 78 ? -11.617 -25.297 0.213 1 78.81 78 GLY A O 1
ATOM 574 N N . GLU A 1 79 ? -11.219 -26.859 -1.413 1 79.62 79 GLU A N 1
ATOM 575 C CA . GLU A 1 79 ? -10.008 -27.359 -0.768 1 79.62 79 GLU A CA 1
ATOM 576 C C . GLU A 1 79 ? -8.82 -26.438 -1.039 1 79.62 79 GLU A C 1
ATOM 578 O O . GLU A 1 79 ? -8.742 -25.812 -2.102 1 79.62 79 GLU A O 1
ATOM 583 N N . PRO A 1 80 ? -8 -26.359 -0.044 1 80.94 80 PRO A N 1
ATOM 584 C CA . PRO A 1 80 ? -6.77 -25.594 -0.26 1 80.94 80 PRO A CA 1
ATOM 585 C C . PRO A 1 80 ? -5.957 -26.109 -1.45 1 80.94 80 PRO A C 1
ATOM 587 O O . PRO A 1 80 ? -5.945 -27.312 -1.721 1 80.94 80 PRO A O 1
ATOM 590 N N . VAL A 1 81 ? -5.438 -25.141 -2.084 1 87.62 81 VAL A N 1
ATOM 591 C CA . VAL A 1 81 ? -4.504 -25.5 -3.146 1 87.62 81 VAL A CA 1
ATOM 592 C C . VAL A 1 81 ? -3.082 -25.531 -2.59 1 87.62 81 VAL A C 1
ATOM 594 O O . VAL A 1 81 ? -2.51 -24.5 -2.25 1 87.62 81 VAL A O 1
ATOM 597 N N . GLY A 1 82 ? -2.465 -26.719 -2.432 1 92.5 82 GLY A N 1
ATOM 598 C CA . GLY A 1 82 ? -1.143 -26.859 -1.843 1 92.5 82 GLY A CA 1
ATOM 599 C C . GLY A 1 82 ? -1.154 -26.812 -0.327 1 92.5 82 GLY A C 1
ATOM 600 O O . GLY A 1 82 ? -2.143 -27.188 0.307 1 92.5 82 GLY A O 1
ATOM 601 N N . GLU A 1 83 ? -0.049 -26.375 0.239 1 94.94 83 GLU A N 1
ATOM 602 C CA . GLU A 1 83 ? 0.085 -26.234 1.686 1 94.94 83 GLU A CA 1
ATOM 603 C C . GLU A 1 83 ? -0.396 -24.859 2.16 1 94.94 83 GLU A C 1
ATOM 605 O O . GLU A 1 83 ? -0.193 -23.859 1.479 1 94.94 83 GLU A O 1
ATOM 610 N N . TRP A 1 84 ? -1 -24.891 3.359 1 94.94 84 TRP A N 1
ATOM 611 C CA . TRP A 1 84 ? -1.474 -23.641 3.938 1 94.94 84 TRP A CA 1
ATOM 612 C C . TRP A 1 84 ? -0.818 -23.375 5.289 1 94.94 84 TRP A C 1
ATOM 614 O O . TRP A 1 84 ? -0.688 -24.297 6.105 1 94.94 84 TRP A O 1
ATOM 624 N N . ILE A 1 85 ? -0.391 -22.266 5.438 1 96.69 85 ILE A N 1
ATOM 625 C CA . ILE A 1 85 ? -0.048 -21.734 6.75 1 96.69 85 ILE A CA 1
ATOM 626 C C . ILE A 1 85 ? -1.131 -20.766 7.207 1 96.69 85 ILE A C 1
ATOM 628 O O . ILE A 1 85 ? -1.338 -19.719 6.586 1 96.69 85 ILE A O 1
ATOM 632 N N . VAL A 1 86 ? -1.812 -21.109 8.258 1 94.81 86 VAL A N 1
ATOM 633 C CA . VAL A 1 86 ? -2.881 -20.266 8.773 1 94.81 86 VAL A CA 1
ATOM 634 C C . VAL A 1 86 ? -2.328 -19.344 9.859 1 94.81 86 VAL A C 1
ATOM 636 O O . VAL A 1 86 ? -1.64 -19.781 10.773 1 94.81 86 VAL A O 1
ATOM 639 N N . VAL A 1 87 ? -2.578 -18.062 9.719 1 95.31 87 VAL A N 1
ATOM 640 C CA . VAL A 1 87 ? -2.102 -17.078 10.68 1 95.31 87 VAL A CA 1
ATOM 641 C C . VAL A 1 87 ? -3.289 -16.328 11.297 1 95.31 87 VAL A C 1
ATOM 643 O O . VAL A 1 87 ? -4.438 -16.578 10.93 1 95.31 87 VAL A O 1
ATOM 646 N N . ASP A 1 88 ? -2.957 -15.391 12.211 1 92.25 88 ASP A N 1
ATOM 647 C CA . ASP A 1 88 ? -4.039 -14.758 12.961 1 92.25 88 ASP A CA 1
ATOM 648 C C . ASP A 1 88 ? -4.402 -13.406 12.359 1 92.25 88 ASP A C 1
ATOM 650 O O . ASP A 1 88 ? -5.547 -12.961 12.469 1 92.25 88 ASP A O 1
ATOM 654 N N . THR A 1 89 ? -3.41 -12.711 11.734 1 91 89 THR A N 1
ATOM 655 C CA . THR A 1 89 ? -3.65 -11.336 11.305 1 91 89 THR A CA 1
ATOM 656 C C . THR A 1 89 ? -3.131 -11.109 9.891 1 91 89 THR A C 1
ATOM 658 O O . THR A 1 89 ? -2.314 -11.891 9.391 1 91 89 THR A O 1
ATOM 661 N N . MET A 1 90 ? -3.578 -10.016 9.305 1 91.88 90 MET A N 1
ATOM 662 C CA . MET A 1 90 ? -3.098 -9.617 7.98 1 91.88 90 MET A CA 1
ATOM 663 C C . MET A 1 90 ? -1.611 -9.281 8.023 1 91.88 90 MET A C 1
ATOM 665 O O . MET A 1 90 ? -0.879 -9.562 7.074 1 91.88 90 MET A O 1
ATOM 669 N N . HIS A 1 91 ? -1.223 -8.633 9.148 1 90.5 91 HIS A N 1
ATOM 670 C CA . HIS A 1 91 ? 0.19 -8.312 9.32 1 90.5 91 HIS A CA 1
ATOM 671 C C . HIS A 1 91 ? 1.04 -9.578 9.367 1 90.5 91 HIS A C 1
ATOM 673 O O . HIS A 1 91 ? 2.064 -9.664 8.688 1 90.5 91 HIS A O 1
ATOM 679 N N . GLU A 1 92 ? 0.618 -10.555 10.102 1 92.81 92 GLU A N 1
ATOM 680 C CA . GLU A 1 92 ? 1.328 -11.828 10.18 1 92.81 92 GLU A CA 1
ATOM 681 C C . GLU A 1 92 ? 1.366 -12.523 8.82 1 92.81 92 GLU A C 1
ATOM 683 O O . GLU A 1 92 ? 2.361 -13.164 8.477 1 92.81 92 GLU A O 1
ATOM 688 N N . ARG A 1 93 ? 0.275 -12.43 8.109 1 95.12 93 ARG A N 1
ATOM 689 C CA . ARG A 1 93 ? 0.233 -12.984 6.762 1 95.12 93 ARG A CA 1
ATOM 690 C C . ARG A 1 93 ? 1.354 -12.414 5.898 1 95.12 93 ARG A C 1
ATOM 692 O O . ARG A 1 93 ? 2.146 -13.164 5.324 1 95.12 93 ARG A O 1
ATOM 699 N N . LYS A 1 94 ? 1.428 -11.094 5.863 1 95.5 94 LYS A N 1
ATOM 700 C CA . LYS A 1 94 ? 2.42 -10.438 5.02 1 95.5 94 LYS A CA 1
ATOM 701 C C . LYS A 1 94 ? 3.836 -10.742 5.496 1 95.5 94 LYS A C 1
ATOM 703 O O . LYS A 1 94 ? 4.73 -10.992 4.688 1 95.5 94 LYS A O 1
ATOM 708 N N . ALA A 1 95 ? 3.998 -10.75 6.77 1 93.88 95 ALA A N 1
ATOM 709 C CA . ALA A 1 95 ? 5.316 -11.031 7.336 1 93.88 95 ALA A CA 1
ATOM 710 C C . ALA A 1 95 ? 5.754 -12.461 7.008 1 93.88 95 ALA A C 1
ATOM 712 O O . ALA A 1 95 ? 6.91 -12.688 6.648 1 93.88 95 ALA A O 1
ATOM 713 N N . THR A 1 96 ? 4.855 -13.406 7.16 1 96.88 96 THR A N 1
ATOM 714 C CA . THR A 1 96 ? 5.152 -14.805 6.875 1 96.88 96 THR A CA 1
ATOM 715 C C . THR A 1 96 ? 5.473 -15 5.398 1 96.88 96 THR A C 1
ATOM 717 O O . THR A 1 96 ? 6.469 -15.641 5.051 1 96.88 96 THR A O 1
ATOM 720 N N . MET A 1 97 ? 4.672 -14.398 4.559 1 98.19 97 MET A N 1
ATOM 721 C CA . MET A 1 97 ? 4.922 -14.484 3.123 1 98.19 97 MET A CA 1
ATOM 722 C C . MET A 1 97 ? 6.297 -13.938 2.775 1 98.19 97 MET A C 1
ATOM 724 O O . MET A 1 97 ? 7.055 -14.562 2.031 1 98.19 97 MET A O 1
ATOM 728 N N . ALA A 1 98 ? 6.578 -12.82 3.336 1 97.06 98 ALA A N 1
ATOM 729 C CA . ALA A 1 98 ? 7.855 -12.164 3.059 1 97.06 98 ALA A CA 1
ATOM 730 C C . ALA A 1 98 ? 9.023 -13.008 3.551 1 97.06 98 ALA A C 1
ATOM 732 O O . ALA A 1 98 ? 10.047 -13.117 2.873 1 97.06 98 ALA A O 1
ATOM 733 N N . SER A 1 99 ? 8.852 -13.625 4.715 1 96.5 99 SER A N 1
ATOM 734 C CA . SER A 1 99 ? 9.93 -14.414 5.305 1 96.5 99 SER A CA 1
ATOM 735 C C . SER A 1 99 ? 10.219 -15.656 4.473 1 96.5 99 SER A C 1
ATOM 737 O O . SER A 1 99 ? 11.352 -16.141 4.445 1 96.5 99 SER A O 1
ATOM 739 N N . LEU A 1 100 ? 9.281 -16.125 3.744 1 97.94 100 LEU A N 1
ATOM 740 C CA . LEU A 1 100 ? 9.406 -17.375 3.008 1 97.94 100 LEU A CA 1
ATOM 741 C C . LEU A 1 100 ? 9.906 -17.125 1.591 1 97.94 100 LEU A C 1
ATOM 743 O O . LEU A 1 100 ? 10.258 -18.062 0.877 1 97.94 100 LEU A O 1
ATOM 747 N N . ALA A 1 101 ? 10 -15.906 1.174 1 98.06 101 ALA A N 1
ATOM 748 C CA . ALA A 1 101 ? 10.211 -15.625 -0.244 1 98.06 101 ALA A CA 1
ATOM 749 C C . ALA A 1 101 ? 11.586 -15.008 -0.483 1 98.06 101 ALA A C 1
ATOM 751 O O . ALA A 1 101 ? 12.102 -14.273 0.362 1 98.06 101 ALA A O 1
ATOM 752 N N . ASP A 1 102 ? 12.117 -15.242 -1.633 1 98.06 102 ASP A N 1
ATOM 753 C CA . ASP A 1 102 ? 13.367 -14.641 -2.082 1 98.06 102 ASP A CA 1
ATOM 754 C C . ASP A 1 102 ? 13.102 -13.414 -2.961 1 98.06 102 ASP A C 1
ATOM 756 O O . ASP A 1 102 ? 14.008 -12.617 -3.205 1 98.06 102 ASP A O 1
ATOM 760 N N . ALA A 1 103 ? 11.922 -13.352 -3.443 1 98.62 103 ALA A N 1
ATOM 761 C CA . ALA A 1 103 ? 11.5 -12.281 -4.344 1 98.62 103 ALA A CA 1
ATOM 762 C C . ALA A 1 103 ? 9.984 -12.094 -4.309 1 98.62 103 ALA A C 1
ATOM 764 O O . ALA A 1 103 ? 9.266 -12.922 -3.748 1 98.62 103 ALA A O 1
ATOM 765 N N . PHE A 1 104 ? 9.547 -11.008 -4.867 1 98.88 104 PHE A N 1
ATOM 766 C CA . PHE A 1 104 ? 8.125 -10.688 -4.93 1 98.88 104 PHE A CA 1
ATOM 767 C C . PHE A 1 104 ? 7.691 -10.43 -6.367 1 98.88 104 PHE A C 1
ATOM 769 O O . PHE A 1 104 ? 8.445 -9.852 -7.152 1 98.88 104 PHE A O 1
ATOM 776 N N . ILE A 1 105 ? 6.465 -10.812 -6.691 1 98.94 105 ILE A N 1
ATOM 777 C CA . ILE A 1 105 ? 5.852 -10.484 -7.977 1 98.94 105 ILE A CA 1
ATOM 778 C C . ILE A 1 105 ? 4.426 -9.984 -7.754 1 98.94 105 ILE A C 1
ATOM 780 O O . ILE A 1 105 ? 3.678 -10.555 -6.957 1 98.94 105 ILE A O 1
ATOM 784 N N . ALA A 1 106 ? 4.113 -8.961 -8.422 1 98.94 106 ALA A N 1
ATOM 785 C CA . ALA A 1 106 ? 2.713 -8.547 -8.469 1 98.94 106 ALA A CA 1
ATOM 786 C C . ALA A 1 106 ? 2.094 -8.867 -9.828 1 98.94 106 ALA A C 1
ATOM 788 O O . ALA A 1 106 ? 2.609 -8.453 -10.867 1 98.94 106 ALA A O 1
ATOM 789 N N . LEU A 1 107 ? 1.029 -9.617 -9.82 1 98.75 107 LEU A N 1
ATOM 790 C CA . LEU A 1 107 ? 0.079 -9.758 -10.914 1 98.75 107 LEU A CA 1
ATOM 791 C C . LEU A 1 107 ? -1.085 -8.789 -10.758 1 98.75 107 LEU A C 1
ATOM 793 O O . LEU A 1 107 ? -1.268 -8.195 -9.695 1 98.75 107 LEU A O 1
ATOM 797 N N . PRO A 1 108 ? -1.854 -8.602 -11.844 1 98.75 108 PRO A N 1
ATOM 798 C CA . PRO A 1 108 ? -3.021 -7.723 -11.727 1 98.75 108 PRO A CA 1
ATOM 799 C C . PRO A 1 108 ? -3.889 -8.062 -10.516 1 98.75 108 PRO A C 1
ATOM 801 O O . PRO A 1 108 ? -4.051 -9.234 -10.172 1 98.75 108 PRO A O 1
ATOM 804 N N . GLY A 1 109 ? -4.434 -7.062 -9.891 1 98.62 109 GLY A N 1
ATOM 805 C CA . GLY A 1 109 ? -5.246 -7.184 -8.688 1 98.62 109 GLY A CA 1
ATOM 806 C C . GLY A 1 109 ? -5.836 -5.859 -8.234 1 98.62 109 GLY A C 1
ATOM 807 O O . GLY A 1 109 ? -5.844 -4.887 -8.992 1 98.62 109 GLY A O 1
ATOM 808 N N . GLY A 1 110 ? -6.426 -5.891 -7.078 1 98.31 110 GLY A N 1
ATOM 809 C CA . GLY A 1 110 ? -7.098 -4.715 -6.539 1 98.31 110 GLY A CA 1
ATOM 810 C C . GLY A 1 110 ? -6.297 -4.02 -5.453 1 98.31 110 GLY A C 1
ATOM 811 O O . GLY A 1 110 ? -5.07 -3.947 -5.531 1 98.31 110 GLY A O 1
ATOM 812 N N . PHE A 1 111 ? -6.977 -3.473 -4.434 1 98.31 111 PHE A N 1
ATOM 813 C CA . PHE A 1 111 ? -6.359 -2.691 -3.371 1 98.31 111 PHE A CA 1
ATOM 814 C C . PHE A 1 111 ? -5.387 -3.545 -2.564 1 98.31 111 PHE A C 1
ATOM 816 O O . PHE A 1 111 ? -4.301 -3.09 -2.211 1 98.31 111 PHE A O 1
ATOM 823 N N . GLY A 1 112 ? -5.758 -4.758 -2.262 1 97.12 112 GLY A N 1
ATOM 824 C CA . GLY A 1 112 ? -4.883 -5.645 -1.51 1 97.12 112 GLY A CA 1
ATOM 825 C C . GLY A 1 112 ? -3.561 -5.91 -2.205 1 97.12 112 GLY A C 1
ATOM 826 O O . GLY A 1 112 ? -2.5 -5.852 -1.577 1 97.12 112 GLY A O 1
ATOM 827 N N . THR A 1 113 ? -3.619 -6.176 -3.471 1 98.62 113 THR A N 1
ATOM 828 C CA . THR A 1 113 ? -2.418 -6.426 -4.262 1 98.62 113 THR A CA 1
ATOM 829 C C . THR A 1 113 ? -1.514 -5.199 -4.273 1 98.62 113 THR A C 1
ATOM 831 O O . THR A 1 113 ? -0.306 -5.309 -4.051 1 98.62 113 THR A O 1
ATOM 834 N N . LEU A 1 114 ? -2.109 -4.07 -4.477 1 98.69 114 LEU A N 1
ATOM 835 C CA . LEU A 1 114 ? -1.349 -2.828 -4.52 1 98.69 114 LEU A CA 1
ATOM 836 C C . LEU A 1 114 ? -0.723 -2.529 -3.16 1 98.69 114 LEU A C 1
ATOM 838 O O . LEU A 1 114 ? 0.431 -2.1 -3.086 1 98.69 114 LEU A O 1
ATOM 842 N N . GLU A 1 115 ? -1.476 -2.742 -2.123 1 98.12 115 GLU A N 1
ATOM 843 C CA . GLU A 1 115 ? -0.961 -2.543 -0.771 1 98.12 115 GLU A CA 1
ATOM 844 C C . GLU A 1 115 ? 0.249 -3.434 -0.503 1 98.12 115 GLU A C 1
ATOM 846 O O . GLU A 1 115 ? 1.272 -2.963 -0.001 1 98.12 115 GLU A O 1
ATOM 851 N N . GLU A 1 116 ? 0.165 -4.691 -0.849 1 98.25 116 GLU A N 1
ATOM 852 C CA . GLU A 1 116 ? 1.26 -5.637 -0.654 1 98.25 116 GLU A CA 1
ATOM 853 C C . GLU A 1 116 ? 2.484 -5.242 -1.475 1 98.25 116 GLU A C 1
ATOM 855 O O . GLU A 1 116 ? 3.613 -5.293 -0.981 1 98.25 116 GLU A O 1
ATOM 860 N N . LEU A 1 117 ? 2.229 -4.832 -2.688 1 98.75 117 LEU A N 1
ATOM 861 C CA . LEU A 1 117 ? 3.316 -4.398 -3.559 1 98.75 117 LEU A CA 1
ATOM 862 C C . LEU A 1 117 ? 4.035 -3.189 -2.973 1 98.75 117 LEU A C 1
ATOM 864 O O . LEU A 1 117 ? 5.262 -3.199 -2.83 1 98.75 117 LEU A O 1
ATOM 868 N N . PHE A 1 118 ? 3.275 -2.209 -2.596 1 98.56 118 PHE A N 1
ATOM 869 C CA . PHE A 1 118 ? 3.895 -0.984 -2.102 1 98.56 118 PHE A CA 1
ATOM 870 C C . PHE A 1 118 ? 4.586 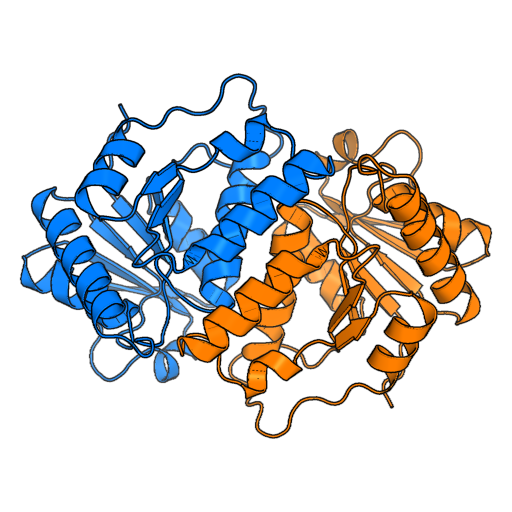-1.227 -0.765 1 98.56 118 PHE A C 1
ATOM 872 O O . PHE A 1 118 ? 5.613 -0.612 -0.47 1 98.56 118 PHE A O 1
ATOM 879 N N . GLU A 1 119 ? 4.047 -2.092 0.043 1 97.44 119 GLU A N 1
ATOM 880 C CA . GLU A 1 119 ? 4.754 -2.441 1.271 1 97.44 119 GLU A CA 1
ATOM 881 C C . GLU A 1 119 ? 6.117 -3.059 0.964 1 97.44 119 GLU A C 1
ATOM 883 O O . GLU A 1 119 ? 7.125 -2.682 1.566 1 97.44 119 GLU A O 1
ATOM 888 N N . SER A 1 120 ? 6.156 -3.973 0.022 1 97.75 120 SER A N 1
ATOM 889 C CA . SER A 1 120 ? 7.414 -4.613 -0.352 1 97.75 120 SER A CA 1
ATOM 890 C C . SER A 1 120 ? 8.414 -3.594 -0.895 1 97.75 120 SER A C 1
ATOM 892 O O . SER A 1 120 ? 9.602 -3.65 -0.575 1 97.75 120 SER A O 1
ATOM 894 N N . ILE A 1 121 ? 7.93 -2.664 -1.682 1 98 121 ILE A N 1
ATOM 895 C CA . ILE A 1 121 ? 8.797 -1.638 -2.254 1 98 121 ILE A CA 1
ATOM 896 C C . ILE A 1 121 ? 9.305 -0.719 -1.148 1 98 121 ILE A C 1
ATOM 898 O O . ILE A 1 121 ? 10.5 -0.406 -1.095 1 98 121 ILE A O 1
ATOM 902 N N . THR A 1 122 ? 8.375 -0.307 -0.262 1 96.5 122 THR A N 1
ATOM 903 C CA . THR A 1 122 ? 8.75 0.571 0.84 1 96.5 122 THR A CA 1
ATOM 904 C C . THR A 1 122 ? 9.805 -0.089 1.721 1 96.5 122 THR A C 1
ATOM 906 O O . THR A 1 122 ? 10.781 0.554 2.119 1 96.5 122 THR A O 1
ATOM 909 N N . TRP A 1 123 ? 9.633 -1.348 1.992 1 94.62 123 TRP A N 1
ATOM 910 C CA . TRP A 1 123 ? 10.602 -2.07 2.811 1 94.62 123 TRP A CA 1
ATOM 911 C C . TRP A 1 123 ? 11.953 -2.162 2.105 1 94.62 123 TRP A C 1
ATOM 913 O O . TRP A 1 123 ? 13 -2.066 2.746 1 94.62 123 TRP A O 1
ATOM 923 N N . GLY A 1 124 ? 11.93 -2.359 0.794 1 94.69 124 GLY A N 1
ATOM 924 C CA . GLY A 1 124 ? 13.164 -2.287 0.02 1 94.69 124 GLY A CA 1
ATOM 925 C C . GLY A 1 124 ? 13.836 -0.93 0.095 1 94.69 124 GLY A C 1
ATOM 926 O O . GLY A 1 124 ? 15.047 -0.843 0.299 1 94.69 124 GLY A O 1
ATOM 927 N N . GLN A 1 125 ? 13.031 0.071 -0.035 1 94.56 125 GLN A N 1
ATOM 928 C CA . GLN A 1 125 ? 13.516 1.444 0.029 1 94.56 125 GLN A CA 1
ATOM 929 C C . GLN A 1 125 ? 14.172 1.734 1.377 1 94.56 125 GLN A C 1
ATOM 931 O O . GLN A 1 125 ? 15.203 2.412 1.441 1 94.56 125 GLN A O 1
ATOM 936 N N . LEU A 1 126 ? 13.57 1.172 2.438 1 91.88 126 LEU A N 1
ATOM 937 C CA . LEU A 1 126 ? 14.047 1.427 3.793 1 91.88 126 LEU A CA 1
ATOM 938 C C . LEU A 1 126 ? 15.211 0.507 4.145 1 91.88 126 LEU A C 1
ATOM 940 O O . LEU A 1 126 ? 15.805 0.632 5.219 1 91.88 126 LEU A O 1
ATOM 944 N N . GLY A 1 127 ? 15.477 -0.427 3.209 1 90.94 127 GLY A N 1
ATOM 945 C CA . GLY A 1 127 ? 16.594 -1.327 3.414 1 90.94 127 GLY A CA 1
ATOM 946 C C . GLY A 1 127 ? 16.266 -2.494 4.324 1 90.94 127 GLY A C 1
ATOM 947 O O . GLY A 1 127 ? 17.172 -3.193 4.797 1 90.94 127 GLY A O 1
ATOM 948 N N . ILE A 1 128 ? 15.023 -2.68 4.594 1 90.12 128 ILE A N 1
ATOM 949 C CA . ILE A 1 128 ? 14.586 -3.793 5.43 1 90.12 128 ILE A CA 1
ATOM 950 C C . ILE A 1 128 ? 14.883 -5.113 4.723 1 90.12 128 ILE A C 1
ATOM 952 O O . ILE A 1 128 ? 15.211 -6.109 5.371 1 90.12 128 ILE A O 1
ATOM 956 N N . HIS A 1 129 ? 14.781 -5.125 3.455 1 92 129 HIS A N 1
ATOM 957 C CA . HIS A 1 129 ? 15.203 -6.266 2.652 1 92 129 HIS A CA 1
ATOM 958 C C . HIS A 1 129 ? 15.859 -5.809 1.352 1 92 129 HIS A C 1
ATOM 960 O O . HIS A 1 129 ? 15.828 -4.621 1.021 1 92 129 HIS A O 1
ATOM 966 N N . ARG A 1 130 ? 16.422 -6.77 0.676 1 93.69 130 ARG A N 1
ATOM 967 C CA . ARG A 1 130 ? 17.047 -6.5 -0.615 1 93.69 130 ARG A CA 1
ATOM 968 C C . ARG A 1 130 ? 16.531 -7.465 -1.682 1 93.69 130 ARG A C 1
ATOM 970 O O . ARG A 1 130 ? 17.234 -7.738 -2.662 1 93.69 130 ARG A O 1
ATOM 977 N N . LYS A 1 131 ? 15.391 -7.98 -1.433 1 96.5 131 LYS A N 1
ATOM 978 C CA . LYS A 1 131 ? 14.797 -8.953 -2.346 1 96.5 131 LYS A CA 1
ATOM 979 C C . LYS A 1 131 ? 14.305 -8.281 -3.621 1 96.5 131 LYS A C 1
ATOM 981 O O . LYS A 1 131 ? 13.703 -7.203 -3.568 1 96.5 131 LYS A O 1
ATOM 986 N N . PRO A 1 132 ? 14.531 -8.906 -4.75 1 97.69 132 PRO A N 1
ATOM 987 C CA . PRO A 1 132 ? 14.008 -8.328 -5.992 1 97.69 132 PRO A CA 1
ATOM 988 C C . PRO A 1 132 ? 12.477 -8.281 -6.02 1 97.69 132 PRO A C 1
ATOM 990 O O . PRO A 1 132 ? 11.82 -9.172 -5.469 1 97.69 132 PRO A O 1
ATOM 993 N N . ILE A 1 133 ? 11.984 -7.25 -6.668 1 98.62 133 ILE A N 1
ATOM 994 C CA . ILE A 1 133 ? 10.555 -7.047 -6.816 1 98.62 133 ILE A CA 1
ATOM 995 C C . ILE A 1 133 ? 10.195 -6.949 -8.297 1 98.62 133 ILE A C 1
ATOM 997 O O . ILE A 1 133 ? 10.859 -6.238 -9.062 1 98.62 133 ILE A O 1
ATOM 1001 N N . GLY A 1 134 ? 9.203 -7.684 -8.703 1 98.88 134 GLY A N 1
ATOM 1002 C CA . GLY A 1 134 ? 8.773 -7.684 -10.094 1 98.88 134 GLY A CA 1
ATOM 1003 C C . GLY A 1 134 ? 7.312 -7.328 -10.273 1 98.88 134 GLY A C 1
ATOM 1004 O O . GLY A 1 134 ? 6.477 -7.676 -9.43 1 98.88 134 GLY A O 1
ATOM 1005 N N . ILE A 1 135 ? 7.016 -6.656 -11.336 1 98.94 135 ILE A N 1
ATOM 1006 C CA . ILE A 1 135 ? 5.656 -6.355 -11.766 1 98.94 135 ILE A CA 1
ATOM 1007 C C . ILE A 1 135 ? 5.383 -7.012 -13.117 1 98.94 135 ILE A C 1
ATOM 1009 O O . ILE A 1 135 ? 6.039 -6.703 -14.109 1 98.94 135 ILE A O 1
ATOM 1013 N N . LEU A 1 136 ? 4.484 -7.949 -13.07 1 98.94 136 LEU A N 1
ATOM 1014 C CA . LEU A 1 136 ? 4.051 -8.562 -14.32 1 98.94 136 LEU A CA 1
ATOM 1015 C C . LEU A 1 136 ? 2.939 -7.742 -14.969 1 98.94 136 LEU A C 1
ATOM 1017 O O . LEU A 1 136 ? 1.766 -7.902 -14.625 1 98.94 136 LEU A O 1
ATOM 1021 N N . ASN A 1 137 ? 3.279 -6.98 -15.938 1 98.88 137 ASN A N 1
ATOM 1022 C CA . ASN A 1 137 ? 2.379 -6.016 -16.562 1 98.88 137 ASN A CA 1
ATOM 1023 C C . ASN A 1 137 ? 1.58 -6.645 -17.703 1 98.88 137 ASN A C 1
ATOM 1025 O O . ASN A 1 137 ? 1.744 -6.27 -18.859 1 98.88 137 ASN A O 1
ATOM 1029 N N . VAL A 1 138 ? 0.688 -7.492 -17.281 1 98.69 138 VAL A N 1
ATOM 1030 C CA . VAL A 1 138 ? -0.141 -8.25 -18.219 1 98.69 138 VAL A CA 1
ATOM 1031 C C . VAL A 1 138 ? -1.042 -7.297 -19 1 98.69 138 VAL A C 1
ATOM 1033 O O . VAL A 1 138 ? -1.848 -6.57 -18.422 1 98.69 138 VAL A O 1
ATOM 1036 N N . ALA A 1 139 ? -0.909 -7.273 -20.328 1 98.19 139 ALA A N 1
ATOM 1037 C CA . ALA A 1 139 ? -1.752 -6.48 -21.203 1 98.19 139 ALA A CA 1
ATOM 1038 C C . ALA A 1 139 ? -1.765 -5.016 -20.797 1 98.19 139 ALA A C 1
ATOM 1040 O O . ALA A 1 139 ? -2.787 -4.336 -20.906 1 98.19 139 ALA A O 1
ATOM 1041 N N . GLY A 1 140 ? -0.736 -4.574 -20.203 1 98.56 140 GLY A N 1
ATOM 1042 C CA . GLY A 1 140 ? -0.6 -3.17 -19.844 1 98.56 140 GLY A CA 1
ATOM 1043 C C . GLY A 1 140 ? -1.391 -2.789 -18.609 1 98.56 140 GLY A C 1
ATOM 1044 O O . GLY A 1 140 ? -1.664 -1.608 -18.391 1 98.56 140 GLY A O 1
ATOM 1045 N N . TYR A 1 141 ? -1.793 -3.756 -17.797 1 98.81 141 TYR A N 1
ATOM 1046 C CA . TYR A 1 141 ? -2.641 -3.496 -16.641 1 98.81 141 TYR A CA 1
ATOM 1047 C C . TYR A 1 141 ? -2.014 -2.449 -15.727 1 98.81 141 TYR A C 1
ATOM 1049 O O . TYR A 1 141 ? -2.713 -1.589 -15.188 1 98.81 141 TYR A O 1
ATOM 1057 N N . PHE A 1 142 ? -0.703 -2.467 -15.555 1 98.88 142 PHE A N 1
ATOM 1058 C CA . PHE A 1 142 ? -0.019 -1.627 -14.578 1 98.88 142 PHE A CA 1
ATOM 1059 C C . PHE A 1 142 ? 0.521 -0.362 -15.234 1 98.88 142 PHE A C 1
ATOM 1061 O O . PHE A 1 142 ? 1.285 0.385 -14.617 1 98.88 142 PHE A O 1
ATOM 1068 N N . ASP A 1 143 ? 0.139 -0.089 -16.5 1 98.81 143 ASP A N 1
ATOM 1069 C CA . ASP A 1 143 ? 0.626 1.12 -17.156 1 98.81 143 ASP A CA 1
ATOM 1070 C C . ASP A 1 143 ? 0.31 2.361 -16.312 1 98.81 143 ASP A C 1
ATOM 1072 O O . ASP A 1 143 ? 1.178 3.211 -16.109 1 98.81 143 ASP A O 1
ATOM 1076 N N . PRO A 1 144 ? -0.924 2.506 -15.805 1 98.81 144 PRO A N 1
ATOM 1077 C CA . PRO A 1 144 ? -1.199 3.691 -14.984 1 98.81 144 PRO A CA 1
ATOM 1078 C C . PRO A 1 144 ? -0.37 3.734 -13.703 1 98.81 144 PRO A C 1
ATOM 1080 O O . PRO A 1 144 ? -0.022 4.816 -13.227 1 98.81 144 PRO A O 1
ATOM 1083 N N . LEU A 1 145 ? -0.064 2.594 -13.102 1 98.81 145 LEU A N 1
ATOM 1084 C CA . LEU A 1 145 ? 0.8 2.535 -11.922 1 98.81 145 LEU A CA 1
ATOM 1085 C C . LEU A 1 145 ? 2.197 3.051 -12.25 1 98.81 145 LEU A C 1
ATOM 1087 O O . LEU A 1 145 ? 2.762 3.848 -11.5 1 98.81 145 LEU A O 1
ATOM 1091 N N . LEU A 1 146 ? 2.705 2.553 -13.367 1 98.81 146 LEU A N 1
ATOM 1092 C CA . LEU A 1 146 ? 4.043 2.971 -13.773 1 98.81 146 LEU A CA 1
ATOM 1093 C C . LEU A 1 146 ? 4.078 4.465 -14.07 1 98.81 146 LEU A C 1
ATOM 1095 O O . LEU A 1 146 ? 5.055 5.145 -13.742 1 98.81 146 LEU A O 1
ATOM 1099 N N . THR A 1 147 ? 3.006 4.945 -14.641 1 98.81 147 THR A N 1
ATOM 1100 C CA . THR A 1 147 ? 2.879 6.379 -14.867 1 98.81 147 THR A CA 1
ATOM 1101 C C . THR A 1 147 ? 2.887 7.141 -13.547 1 98.81 147 THR A C 1
ATOM 1103 O O . THR A 1 147 ? 3.535 8.18 -13.422 1 98.81 147 THR A O 1
ATOM 1106 N N . LEU A 1 148 ? 2.186 6.641 -12.562 1 98.75 148 LEU A N 1
ATOM 1107 C CA . LEU A 1 148 ? 2.141 7.25 -11.234 1 98.75 148 LEU A CA 1
ATOM 1108 C C . LEU A 1 148 ? 3.537 7.328 -10.625 1 98.75 148 LEU A C 1
ATOM 1110 O O . LEU A 1 148 ? 3.938 8.375 -10.109 1 98.75 148 LEU A O 1
ATOM 1114 N N . ILE A 1 149 ? 4.289 6.223 -10.68 1 98.75 149 ILE A N 1
ATOM 1115 C CA . ILE A 1 149 ? 5.609 6.145 -10.07 1 98.75 149 ILE A CA 1
ATOM 1116 C C . ILE A 1 149 ? 6.562 7.102 -10.789 1 98.75 149 ILE A C 1
ATOM 1118 O O . ILE A 1 149 ? 7.305 7.848 -10.141 1 98.75 149 ILE A O 1
ATOM 1122 N N . ASP A 1 150 ? 6.5 7.145 -12.117 1 98.75 150 ASP A N 1
ATOM 1123 C CA . ASP A 1 150 ? 7.352 8.055 -12.883 1 98.75 150 ASP A CA 1
ATOM 1124 C C . ASP A 1 150 ? 6.984 9.508 -12.602 1 98.75 150 ASP A C 1
ATOM 1126 O O . ASP A 1 150 ? 7.859 10.375 -12.547 1 98.75 150 ASP A O 1
ATOM 1130 N N . HIS A 1 151 ? 5.703 9.766 -12.461 1 98.69 151 HIS A N 1
ATOM 1131 C CA . HIS A 1 151 ? 5.238 11.102 -12.094 1 98.69 151 HIS A CA 1
ATOM 1132 C C . HIS A 1 151 ? 5.777 11.508 -10.727 1 98.69 151 HIS A C 1
ATOM 1134 O O . HIS A 1 151 ? 6.223 12.648 -10.547 1 98.69 151 HIS A O 1
ATOM 1140 N N . ALA A 1 152 ? 5.746 10.617 -9.742 1 98.75 152 ALA A N 1
ATOM 1141 C CA . ALA A 1 152 ? 6.246 10.883 -8.398 1 98.75 152 ALA A CA 1
ATOM 1142 C C . ALA A 1 152 ? 7.746 11.164 -8.414 1 98.75 152 ALA A C 1
ATOM 1144 O O . ALA A 1 152 ? 8.234 11.984 -7.637 1 98.75 152 ALA A O 1
ATOM 1145 N N . VAL A 1 153 ? 8.469 10.453 -9.281 1 98.56 153 VAL A N 1
ATOM 1146 C CA . VAL A 1 153 ? 9.898 10.711 -9.438 1 98.56 153 VAL A CA 1
ATOM 1147 C C . VAL A 1 153 ? 10.109 12.117 -10 1 98.56 153 VAL A C 1
ATOM 1149 O O . VAL A 1 153 ? 10.891 12.898 -9.445 1 98.56 153 VAL A O 1
ATOM 1152 N N . ALA A 1 154 ? 9.383 12.445 -11.039 1 98.62 154 ALA A N 1
ATOM 1153 C CA . ALA A 1 154 ? 9.516 13.742 -11.695 1 98.62 154 ALA A CA 1
ATOM 1154 C C . ALA A 1 154 ? 9.164 14.883 -10.742 1 98.62 154 ALA A C 1
ATOM 1156 O O . ALA A 1 154 ? 9.781 15.945 -10.781 1 98.62 154 ALA A O 1
ATOM 1157 N N . GLU A 1 155 ? 8.188 14.609 -9.883 1 98.5 155 GLU A N 1
ATOM 1158 C CA . GLU A 1 155 ? 7.699 15.641 -8.977 1 98.5 155 GLU A CA 1
ATOM 1159 C C . GLU A 1 155 ? 8.508 15.672 -7.684 1 98.5 155 GLU A C 1
ATOM 1161 O O . GLU A 1 155 ? 8.227 16.469 -6.785 1 98.5 155 GLU A O 1
ATOM 1166 N N . GLY A 1 156 ? 9.492 14.75 -7.523 1 98.19 156 GLY A N 1
ATOM 1167 C CA . GLY A 1 156 ? 10.469 14.859 -6.457 1 98.19 156 GLY A CA 1
ATOM 1168 C C . GLY A 1 156 ? 10.062 14.125 -5.191 1 98.19 156 GLY A C 1
ATOM 1169 O O . GLY A 1 156 ? 10.617 14.367 -4.121 1 98.19 156 GLY A O 1
ATOM 1170 N N . PHE A 1 157 ? 9.055 13.211 -5.289 1 98.44 157 PHE A N 1
ATOM 1171 C CA . PHE A 1 157 ? 8.586 12.516 -4.098 1 98.44 157 PHE A CA 1
ATOM 1172 C C . PHE A 1 157 ? 9.195 11.117 -4.016 1 98.44 157 PHE A C 1
ATOM 1174 O O . PHE A 1 157 ? 9.156 10.477 -2.961 1 98.44 157 PHE A O 1
ATOM 1181 N N . ILE A 1 158 ? 9.727 10.609 -5.105 1 98.06 158 ILE A N 1
ATOM 1182 C CA . ILE A 1 158 ? 10.492 9.375 -5.156 1 98.06 158 ILE A CA 1
ATOM 1183 C C . ILE A 1 158 ? 11.859 9.633 -5.793 1 98.06 158 ILE A C 1
ATOM 1185 O O . ILE A 1 158 ? 11.945 10.188 -6.887 1 98.06 158 ILE A O 1
ATOM 1189 N N . ALA A 1 159 ? 12.891 9.305 -5.082 1 96.56 159 ALA A N 1
ATOM 1190 C CA . ALA A 1 159 ? 14.219 9.438 -5.676 1 96.56 159 ALA A CA 1
ATOM 1191 C C . ALA A 1 159 ? 14.391 8.484 -6.852 1 96.56 159 ALA A C 1
ATOM 1193 O O . ALA A 1 159 ? 13.945 7.336 -6.801 1 96.56 159 ALA A O 1
ATOM 1194 N N . PRO A 1 160 ? 15.094 8.938 -7.883 1 95.81 160 PRO A N 1
ATOM 1195 C CA . PRO A 1 160 ? 15.305 8.086 -9.055 1 95.81 160 PRO A CA 1
ATOM 1196 C C . PRO A 1 160 ? 15.891 6.723 -8.703 1 95.81 160 PRO A C 1
ATOM 1198 O O . PRO A 1 160 ? 15.547 5.715 -9.32 1 95.81 160 PRO A O 1
ATOM 1201 N N . LEU A 1 161 ? 16.672 6.68 -7.734 1 95 161 LEU A N 1
ATOM 1202 C CA . LEU A 1 161 ? 17.297 5.441 -7.277 1 95 161 LEU A CA 1
ATOM 1203 C C . LEU A 1 161 ? 16.25 4.402 -6.914 1 95 161 LEU A C 1
ATOM 1205 O O . LEU A 1 161 ? 16.422 3.215 -7.199 1 95 161 LEU A O 1
ATOM 1209 N N . TYR A 1 162 ? 15.164 4.832 -6.352 1 95.81 162 TYR A N 1
ATOM 1210 C CA . TYR A 1 162 ? 14.164 3.9 -5.836 1 95.81 162 TYR A CA 1
ATOM 1211 C C . TYR A 1 162 ? 13.258 3.402 -6.953 1 95.81 162 TYR A C 1
ATOM 1213 O O . TYR A 1 162 ? 12.539 2.414 -6.781 1 95.81 162 TYR A O 1
ATOM 1221 N N . ARG A 1 163 ? 13.258 4.094 -8.094 1 95.62 163 ARG A N 1
ATOM 1222 C CA . ARG A 1 163 ? 12.57 3.584 -9.281 1 95.62 163 ARG A CA 1
ATOM 1223 C C . ARG A 1 163 ? 13.195 2.273 -9.75 1 95.62 163 ARG A C 1
ATOM 1225 O O . ARG A 1 163 ? 12.531 1.469 -10.414 1 95.62 163 ARG A O 1
ATOM 1232 N N . GLN A 1 164 ? 14.398 2.006 -9.297 1 95.44 164 GLN A N 1
ATOM 1233 C CA . GLN A 1 164 ? 15.156 0.84 -9.734 1 95.44 164 GLN A CA 1
ATOM 1234 C C . GLN A 1 164 ? 14.93 -0.348 -8.805 1 95.44 164 GLN A C 1
ATOM 1236 O O . GLN A 1 164 ? 15.477 -1.43 -9.023 1 95.44 164 GLN A O 1
ATOM 1241 N N . LEU A 1 165 ? 14.094 -0.201 -7.82 1 96.38 165 LEU A N 1
ATOM 1242 C CA . LEU A 1 165 ? 13.883 -1.235 -6.812 1 96.38 165 LEU A CA 1
ATOM 1243 C C . LEU A 1 165 ? 13.094 -2.406 -7.395 1 96.38 165 LEU A C 1
ATOM 1245 O O . LEU A 1 165 ? 13.055 -3.486 -6.801 1 96.38 165 LEU A O 1
ATOM 1249 N N . PHE A 1 166 ? 12.461 -2.154 -8.547 1 98 166 PHE A N 1
ATOM 1250 C CA . PHE A 1 166 ? 11.648 -3.223 -9.117 1 98 166 PHE A CA 1
ATOM 1251 C C . PHE A 1 166 ? 11.828 -3.295 -10.633 1 98 166 PHE A C 1
ATOM 1253 O O . PHE A 1 166 ? 12.203 -2.307 -11.266 1 98 166 PHE A O 1
ATOM 1260 N N . VAL A 1 167 ? 11.562 -4.449 -11.188 1 98.31 167 VAL A N 1
ATOM 1261 C CA . VAL A 1 167 ? 11.625 -4.672 -12.633 1 98.31 167 VAL A CA 1
ATOM 1262 C C . VAL A 1 167 ? 10.219 -4.941 -13.172 1 98.31 167 VAL A C 1
ATOM 1264 O O . VAL A 1 167 ? 9.336 -5.375 -12.43 1 98.31 167 VAL A O 1
ATOM 1267 N N . VAL A 1 168 ? 10.039 -4.637 -14.445 1 98.75 168 VAL A N 1
ATOM 1268 C CA . VAL A 1 168 ? 8.742 -4.797 -15.102 1 98.75 168 VAL A CA 1
ATOM 1269 C C . VAL A 1 168 ? 8.898 -5.656 -16.359 1 98.75 168 VAL A C 1
ATOM 1271 O O . VAL A 1 168 ? 9.875 -5.512 -17.094 1 98.75 168 VAL A O 1
ATOM 1274 N N . ALA A 1 169 ? 8.008 -6.535 -16.547 1 98.81 169 ALA A N 1
ATOM 1275 C CA . ALA A 1 169 ? 7.934 -7.305 -17.781 1 98.81 169 ALA A CA 1
ATOM 1276 C C . ALA A 1 169 ? 6.488 -7.676 -18.109 1 98.81 169 ALA A C 1
ATOM 1278 O O . ALA A 1 169 ? 5.613 -7.609 -17.234 1 98.81 169 ALA A O 1
ATOM 1279 N N . ASP A 1 170 ? 6.227 -8.148 -19.359 1 98.38 170 ASP A N 1
ATOM 1280 C CA . ASP A 1 170 ? 4.859 -8.438 -19.781 1 98.38 170 ASP A CA 1
ATOM 1281 C C . ASP A 1 170 ? 4.605 -9.945 -19.844 1 98.38 170 ASP A C 1
ATOM 1283 O O . ASP A 1 170 ? 3.477 -10.375 -20.078 1 98.38 170 ASP A O 1
ATOM 1287 N N . THR A 1 171 ? 5.73 -10.711 -19.625 1 98.38 171 THR A N 1
ATOM 1288 C CA . THR A 1 171 ? 5.566 -12.156 -19.609 1 98.38 171 THR A CA 1
ATOM 1289 C C . THR A 1 171 ? 6.25 -12.766 -18.375 1 98.38 171 THR A C 1
ATOM 1291 O O . THR A 1 171 ? 7.262 -12.242 -17.906 1 98.38 171 THR A O 1
ATOM 1294 N N . PRO A 1 172 ? 5.742 -13.891 -17.906 1 98.62 172 PRO A N 1
ATOM 1295 C CA . PRO A 1 172 ? 6.344 -14.547 -16.734 1 98.62 172 PRO A CA 1
ATOM 1296 C C . PRO A 1 172 ? 7.805 -14.93 -16.969 1 98.62 172 PRO A C 1
ATOM 1298 O O . PRO A 1 172 ? 8.648 -14.727 -16.094 1 98.62 172 PRO A O 1
ATOM 1301 N N . ILE A 1 173 ? 8.156 -15.469 -18.125 1 98.5 173 ILE A N 1
ATOM 1302 C CA . ILE A 1 173 ? 9.508 -15.93 -18.422 1 98.5 173 ILE A CA 1
ATOM 1303 C C . ILE A 1 173 ? 10.477 -14.758 -18.328 1 98.5 173 ILE A C 1
ATOM 1305 O O . ILE A 1 173 ? 11.484 -14.828 -17.609 1 98.5 173 ILE A O 1
ATOM 1309 N N . THR A 1 174 ? 10.164 -13.664 -19.016 1 98.69 174 THR A N 1
ATOM 1310 C CA . THR A 1 174 ? 11.039 -12.5 -19.016 1 98.69 174 THR A CA 1
ATOM 1311 C C . THR A 1 174 ? 11.156 -11.906 -17.609 1 98.69 174 THR A C 1
ATOM 1313 O O . THR A 1 174 ? 12.234 -11.484 -17.203 1 98.69 174 THR A O 1
ATOM 1316 N N . LEU A 1 175 ? 10.055 -11.883 -16.875 1 98.75 175 LEU A N 1
ATOM 1317 C CA . LEU A 1 175 ? 10.07 -11.305 -15.539 1 98.75 175 LEU A CA 1
ATOM 1318 C C . LEU A 1 175 ? 10.969 -12.109 -14.609 1 98.75 175 LEU A C 1
ATOM 1320 O O . LEU A 1 175 ? 11.766 -11.547 -13.859 1 98.75 175 LEU A O 1
ATOM 1324 N N . LEU A 1 176 ? 10.828 -13.43 -14.641 1 98.56 176 LEU A N 1
ATOM 1325 C CA . LEU A 1 176 ? 11.625 -14.289 -13.773 1 98.56 176 LEU A CA 1
ATOM 1326 C C . LEU A 1 176 ? 13.109 -14.172 -14.117 1 98.56 176 LEU A C 1
ATOM 1328 O O . LEU A 1 176 ? 13.961 -14.195 -13.219 1 98.56 176 LEU A O 1
ATOM 1332 N N . ASP A 1 177 ? 13.422 -14.031 -15.43 1 98.31 177 ASP A N 1
ATOM 1333 C CA . ASP A 1 177 ? 14.805 -13.797 -15.844 1 98.31 177 ASP A CA 1
ATOM 1334 C C . ASP A 1 177 ? 15.328 -12.477 -15.266 1 98.31 177 ASP A C 1
ATOM 1336 O O . ASP A 1 177 ? 16.438 -12.43 -14.734 1 98.31 177 ASP A O 1
ATOM 1340 N N . ARG A 1 178 ? 14.531 -11.469 -15.367 1 98 178 ARG A N 1
ATOM 1341 C CA . ARG A 1 178 ? 14.93 -10.156 -14.867 1 98 178 ARG A CA 1
ATOM 1342 C C . ARG A 1 178 ? 15.102 -10.18 -13.352 1 98 178 ARG A C 1
ATOM 1344 O O . ARG A 1 178 ? 16.016 -9.539 -12.812 1 98 178 ARG A O 1
ATOM 1351 N N . LEU A 1 179 ? 14.195 -10.867 -12.664 1 98.12 179 LEU A N 1
ATOM 1352 C CA . LEU A 1 179 ? 14.297 -10.977 -11.211 1 98.12 179 LEU A CA 1
ATOM 1353 C C . LEU A 1 179 ? 15.602 -11.664 -10.805 1 98.12 179 LEU A C 1
ATOM 1355 O O . LEU A 1 179 ? 16.266 -11.227 -9.867 1 98.12 179 LEU A O 1
ATOM 1359 N N . ALA A 1 180 ? 15.938 -12.719 -11.508 1 96.88 180 ALA A N 1
ATOM 1360 C CA . ALA A 1 180 ? 17.156 -13.484 -11.211 1 96.88 180 ALA A CA 1
ATOM 1361 C C . ALA A 1 180 ? 18.406 -12.633 -11.406 1 96.88 180 ALA A C 1
ATOM 1363 O O . ALA A 1 180 ? 19.391 -12.812 -10.703 1 96.88 180 ALA A O 1
ATOM 1364 N N . GLU A 1 181 ? 18.281 -11.656 -12.312 1 96.31 181 GLU A N 1
ATOM 1365 C CA . GLU A 1 181 ? 19.453 -10.859 -12.664 1 96.31 181 GLU A CA 1
ATOM 1366 C C . GLU A 1 181 ? 19.469 -9.531 -11.922 1 96.31 181 GLU A C 1
ATOM 1368 O O . GLU A 1 181 ? 20.453 -8.797 -11.969 1 96.31 181 GLU A O 1
ATOM 1373 N N . HIS A 1 182 ? 18.359 -9.281 -11.25 1 95.12 182 HIS A N 1
ATOM 1374 C CA . HIS A 1 182 ? 18.219 -7.965 -10.648 1 95.12 182 HIS A CA 1
ATOM 1375 C C . HIS A 1 182 ? 19.234 -7.762 -9.516 1 95.12 182 HIS A C 1
ATOM 1377 O O . HIS A 1 182 ? 19.391 -8.633 -8.656 1 95.12 182 HIS A O 1
ATOM 1383 N N . GLU A 1 183 ? 19.844 -6.59 -9.555 1 91.88 183 GLU A N 1
ATOM 1384 C CA . GLU A 1 183 ? 20.781 -6.207 -8.5 1 91.88 183 GLU A CA 1
ATOM 1385 C C . GLU A 1 183 ? 20.266 -5.004 -7.711 1 91.88 183 GLU A C 1
ATOM 1387 O O . GLU A 1 183 ? 19.641 -4.109 -8.281 1 91.88 183 GLU A O 1
ATOM 1392 N N . THR A 1 184 ? 20.5 -5.043 -6.402 1 87.88 184 THR A N 1
ATOM 1393 C CA . THR A 1 184 ? 20.156 -3.889 -5.57 1 87.88 184 THR A CA 1
ATOM 1394 C C . THR A 1 184 ? 20.844 -2.627 -6.102 1 87.88 184 THR A C 1
ATOM 1396 O O . THR A 1 184 ? 22.031 -2.637 -6.41 1 87.88 184 THR A O 1
ATOM 1399 N N . PRO A 1 185 ? 20.047 -1.599 -6.289 1 88.38 185 PRO A N 1
ATOM 1400 C CA . PRO A 1 185 ? 20.672 -0.363 -6.762 1 88.38 185 PRO A CA 1
ATOM 1401 C C . PRO A 1 185 ? 21.812 0.102 -5.859 1 88.38 185 PRO A C 1
ATOM 1403 O O . PRO A 1 185 ? 21.703 0.04 -4.633 1 88.38 185 PRO A O 1
ATOM 1406 N N . PRO A 1 186 ? 22.812 0.544 -6.504 1 84.31 186 PRO A N 1
ATOM 1407 C CA . PRO A 1 186 ? 23.922 1.057 -5.699 1 84.31 186 PRO A CA 1
ATOM 1408 C C . PRO A 1 186 ? 23.531 2.283 -4.875 1 84.31 186 PRO A C 1
ATOM 1410 O O . PRO A 1 186 ? 22.75 3.115 -5.328 1 84.31 186 PRO A O 1
ATOM 1413 N N . GLY A 1 187 ? 23.922 2.359 -3.643 1 84 187 GLY A N 1
ATOM 1414 C CA . GLY A 1 187 ? 23.656 3.527 -2.818 1 84 187 GLY A CA 1
ATOM 1415 C C . GLY A 1 187 ? 22.5 3.326 -1.849 1 84 187 GLY A C 1
ATOM 1416 O O . GLY A 1 187 ? 22.25 4.176 -0.99 1 84 187 GLY A O 1
ATOM 1417 N N . LEU A 1 188 ? 21.844 2.215 -2.08 1 83.31 188 LEU A N 1
ATOM 1418 C CA . LEU A 1 188 ? 20.766 1.928 -1.142 1 83.31 188 LEU A CA 1
ATOM 1419 C C . LEU A 1 188 ? 21.312 1.692 0.262 1 83.31 188 LEU A C 1
ATOM 1421 O O . LEU A 1 188 ? 22.188 0.857 0.456 1 83.31 188 LEU A O 1
ATOM 1425 N N . VAL A 1 189 ? 20.766 2.529 1.149 1 79.44 189 VAL A N 1
ATOM 1426 C CA . VAL A 1 189 ? 21.188 2.428 2.541 1 79.44 189 VAL A CA 1
ATOM 1427 C C . VAL A 1 189 ? 20.125 1.705 3.359 1 79.44 189 VAL A C 1
ATOM 1429 O O . VAL A 1 189 ? 18.938 1.764 3.033 1 79.44 189 VAL A O 1
ATOM 1432 N N . GLN A 1 190 ? 20.656 0.943 4.363 1 79.69 190 GLN A N 1
ATOM 1433 C CA . GLN A 1 190 ? 19.719 0.283 5.273 1 79.69 190 GLN A CA 1
ATOM 1434 C C . GLN A 1 190 ? 19.312 1.214 6.41 1 79.69 190 GLN A C 1
ATOM 1436 O O . GLN A 1 190 ? 20.125 1.564 7.258 1 79.69 190 GLN A O 1
ATOM 1441 N N . TRP A 1 191 ? 18.047 1.456 6.406 1 78.62 191 TRP A N 1
ATOM 1442 C CA . TRP A 1 191 ? 17.531 2.379 7.41 1 78.62 191 TRP A CA 1
ATOM 1443 C C . TRP A 1 191 ? 16.906 1.618 8.578 1 78.62 191 TRP A C 1
ATOM 1445 O O . TRP A 1 191 ? 16.922 2.096 9.711 1 78.62 191 TRP A O 1
ATOM 1455 N N . LEU A 1 192 ? 16.391 0.473 8.305 1 80.94 192 LEU A N 1
ATOM 1456 C CA . LEU A 1 192 ? 15.68 -0.349 9.281 1 80.94 192 LEU A CA 1
ATOM 1457 C C . LEU A 1 192 ? 16.031 -1.823 9.102 1 80.94 192 LEU A C 1
ATOM 1459 O O . LEU A 1 192 ? 16.344 -2.26 7.996 1 80.94 192 LEU A O 1
ATOM 1463 N N . SER A 1 193 ? 16.016 -2.543 10.227 1 78.62 193 SER A N 1
ATOM 1464 C CA . SER A 1 193 ? 16.172 -3.992 10.156 1 78.62 193 SER A CA 1
ATOM 1465 C C . SER A 1 193 ? 14.82 -4.695 10.094 1 78.62 193 SER A C 1
ATOM 1467 O O . SER A 1 193 ? 13.781 -4.094 10.398 1 78.62 193 SER A O 1
ATOM 1469 N N . ALA A 1 194 ? 14.812 -5.918 9.703 1 76.06 194 ALA A N 1
ATOM 1470 C CA . ALA A 1 194 ? 13.602 -6.73 9.562 1 76.06 194 ALA A CA 1
ATOM 1471 C C . ALA A 1 194 ? 12.844 -6.82 10.875 1 76.06 194 ALA A C 1
ATOM 1473 O O . ALA A 1 194 ? 11.609 -6.887 10.883 1 76.06 194 ALA A O 1
ATOM 1474 N N . ASP A 1 195 ? 13.57 -6.809 11.906 1 74.81 195 ASP A N 1
ATOM 1475 C CA . ASP A 1 195 ? 12.961 -6.91 13.227 1 74.81 195 ASP A CA 1
ATOM 1476 C C . ASP A 1 195 ? 12.211 -5.629 13.586 1 74.81 195 ASP A C 1
ATOM 1478 O O . ASP A 1 195 ? 11.43 -5.609 14.539 1 74.81 195 ASP A O 1
ATOM 1482 N N . GLU A 1 196 ? 12.352 -4.633 12.797 1 74.69 196 GLU A N 1
ATOM 1483 C CA . GLU A 1 196 ? 11.758 -3.328 13.078 1 74.69 196 GLU A CA 1
ATOM 1484 C C . GLU A 1 196 ? 10.562 -3.057 12.164 1 74.69 196 GLU A C 1
ATOM 1486 O O . GLU A 1 196 ? 10.109 -1.915 12.047 1 74.69 196 GLU A O 1
ATOM 1491 N N . THR A 1 197 ? 9.984 -4.117 11.586 1 72.5 197 THR A N 1
ATOM 1492 C CA . THR A 1 197 ? 8.852 -3.947 10.68 1 72.5 197 THR A CA 1
ATOM 1493 C C . THR A 1 197 ? 7.535 -4.043 11.445 1 72.5 197 THR A C 1
ATOM 1495 O O . THR A 1 197 ? 7.461 -4.695 12.484 1 72.5 197 THR A O 1
ATOM 1498 N N . MET B 1 1 ? -23.375 12.805 9.633 1 76.88 1 MET B N 1
ATOM 1499 C CA . MET B 1 1 ? -22.141 13.586 9.57 1 76.88 1 MET B CA 1
ATOM 1500 C C . MET B 1 1 ? -21.094 13.008 10.508 1 76.88 1 MET B C 1
ATOM 1502 O O . MET B 1 1 ? -21.391 12.648 11.648 1 76.88 1 MET B O 1
ATOM 1506 N N . ASN B 1 2 ? -19.906 12.828 9.93 1 85.25 2 ASN B N 1
ATOM 1507 C CA . ASN B 1 2 ? -18.812 12.336 10.758 1 85.25 2 ASN B CA 1
ATOM 1508 C C . ASN B 1 2 ? -18.266 13.43 11.672 1 85.25 2 ASN B C 1
ATOM 1510 O O . ASN B 1 2 ? -18.094 14.57 11.25 1 85.25 2 ASN B O 1
ATOM 1514 N N . HIS B 1 3 ? -18.203 13.242 12.898 1 88 3 HIS B N 1
ATOM 1515 C CA . HIS B 1 3 ? -17.516 14.141 13.82 1 88 3 HIS B CA 1
ATOM 1516 C C . HIS B 1 3 ? -16 13.891 13.805 1 88 3 HIS B C 1
ATOM 1518 O O . HIS B 1 3 ? -15.523 12.938 14.414 1 88 3 HIS B O 1
ATOM 1524 N N . LEU B 1 4 ? -15.297 14.734 13.156 1 96.38 4 LEU B N 1
ATOM 1525 C CA . LEU B 1 4 ? -13.852 14.578 13.016 1 96.38 4 LEU B CA 1
ATOM 1526 C C . LEU B 1 4 ? -13.109 15.305 14.125 1 96.38 4 LEU B C 1
ATOM 1528 O O . LEU B 1 4 ? -13.039 16.531 14.133 1 96.38 4 LEU B O 1
ATOM 1532 N N . THR B 1 5 ? -12.617 14.539 15.031 1 98.12 5 THR B N 1
ATOM 1533 C CA . THR B 1 5 ? -11.828 15.141 16.094 1 98.12 5 THR B CA 1
ATOM 1534 C C . THR B 1 5 ? -10.336 15.016 15.805 1 98.12 5 THR B C 1
ATOM 1536 O O . THR B 1 5 ? -9.531 15.797 16.328 1 98.12 5 THR B O 1
ATOM 1539 N N . SER B 1 6 ? -9.977 14 15.031 1 98.75 6 SER B N 1
ATOM 1540 C CA . SER B 1 6 ? -8.586 13.789 14.625 1 98.75 6 SER B CA 1
ATOM 1541 C C . SER B 1 6 ? -8.5 13.211 13.219 1 98.75 6 SER B C 1
ATOM 1543 O O . SER B 1 6 ? -9.352 12.406 12.812 1 98.75 6 SER B O 1
ATOM 1545 N N . VAL B 1 7 ? -7.504 13.648 12.531 1 98.88 7 VAL B N 1
ATOM 1546 C CA . VAL B 1 7 ? -7.281 13.164 11.172 1 98.88 7 VAL B CA 1
ATOM 1547 C C . VAL B 1 7 ? -5.824 12.727 11.016 1 98.88 7 VAL B C 1
ATOM 1549 O O . VAL B 1 7 ? -4.91 13.445 11.422 1 98.88 7 VAL B O 1
ATOM 1552 N N . CYS B 1 8 ? -5.656 11.539 10.461 1 98.94 8 CYS B N 1
ATOM 1553 C CA . CYS B 1 8 ? -4.324 11.055 10.117 1 98.94 8 CYS B CA 1
ATOM 1554 C C . CYS B 1 8 ? -3.947 11.445 8.695 1 98.94 8 CYS B C 1
ATOM 1556 O O . CYS B 1 8 ? -4.684 11.156 7.75 1 98.94 8 CYS B O 1
ATOM 1558 N N . VAL B 1 9 ? -2.797 12.094 8.578 1 98.94 9 VAL B N 1
ATOM 1559 C CA . VAL B 1 9 ? -2.367 12.547 7.258 1 98.94 9 VAL B CA 1
ATOM 1560 C C . VAL B 1 9 ? -1.091 11.812 6.852 1 98.94 9 VAL B C 1
ATOM 1562 O O . VAL B 1 9 ? -0.114 11.789 7.605 1 98.94 9 VAL B O 1
ATOM 1565 N N . PHE B 1 10 ? -1.162 11.172 5.703 1 98.81 10 PHE B N 1
ATOM 1566 C CA . PHE B 1 10 ? 0 10.594 5.043 1 98.81 10 PHE B CA 1
ATOM 1567 C C . PHE B 1 10 ? 0.562 11.547 3.996 1 98.81 10 PHE B C 1
ATOM 1569 O O . PHE B 1 10 ? -0.17 12.023 3.125 1 98.81 10 PHE B O 1
ATOM 1576 N N . CYS B 1 11 ? 1.86 11.828 4.043 1 98.38 11 CYS B N 1
ATOM 1577 C CA . CYS B 1 11 ? 2.428 12.711 3.031 1 98.38 11 CYS B CA 1
ATOM 1578 C C . CYS B 1 11 ? 3.939 12.531 2.936 1 98.38 11 CYS B C 1
ATOM 1580 O O . CYS B 1 11 ? 4.527 11.773 3.703 1 98.38 11 CYS B O 1
ATOM 1582 N N . GLY B 1 12 ? 4.484 13.172 1.986 1 97.31 12 GLY B N 1
ATOM 1583 C CA . GLY B 1 12 ? 5.883 12.945 1.647 1 97.31 12 GLY B CA 1
ATOM 1584 C C . GLY B 1 12 ? 6.844 13.508 2.68 1 97.31 12 GLY B C 1
ATOM 1585 O O . GLY B 1 12 ? 6.633 14.602 3.199 1 97.31 12 GLY B O 1
ATOM 1586 N N . ALA B 1 13 ? 7.922 12.734 2.928 1 94.88 13 ALA B N 1
ATOM 1587 C CA . ALA B 1 13 ? 9.07 13.258 3.666 1 94.88 13 ALA B CA 1
ATOM 1588 C C . ALA B 1 13 ? 9.836 14.281 2.834 1 94.88 13 ALA B C 1
ATOM 1590 O O . ALA B 1 13 ? 10.648 15.039 3.367 1 94.88 13 ALA B O 1
ATOM 1591 N N . SER B 1 14 ? 9.539 14.344 1.583 1 96.06 14 SER B N 1
ATOM 1592 C CA . SER B 1 14 ? 10.086 15.328 0.656 1 96.06 14 SER B CA 1
ATOM 1593 C C . SER B 1 14 ? 9.086 16.453 0.398 1 96.06 14 SER B C 1
ATOM 1595 O O . SER B 1 14 ? 7.883 16.281 0.593 1 96.06 14 SER B O 1
ATOM 1597 N N . ALA B 1 15 ? 9.594 17.562 -0.097 1 96.44 15 ALA B N 1
ATOM 1598 C CA . ALA B 1 15 ? 8.758 18.734 -0.325 1 96.44 15 ALA B CA 1
ATOM 1599 C C . ALA B 1 15 ? 8.195 18.75 -1.746 1 96.44 15 ALA B C 1
ATOM 1601 O O . ALA B 1 15 ? 7.277 19.5 -2.055 1 96.44 15 ALA B O 1
ATOM 1602 N N . GLY B 1 16 ? 8.719 17.859 -2.57 1 97.25 16 GLY B N 1
ATOM 1603 C CA . GLY B 1 16 ? 8.383 17.938 -3.984 1 97.25 16 GLY B CA 1
ATOM 1604 C C . GLY B 1 16 ? 9.133 19.031 -4.723 1 97.25 16 GLY B C 1
ATOM 1605 O O . GLY B 1 16 ? 9.992 19.688 -4.148 1 97.25 16 GLY B O 1
ATOM 1606 N N . THR B 1 17 ? 8.852 19.156 -6.027 1 97.81 17 THR B N 1
ATOM 1607 C CA . THR B 1 17 ? 9.633 20.062 -6.867 1 97.81 17 THR B CA 1
ATOM 1608 C C . THR B 1 17 ? 8.898 21.391 -7.047 1 97.81 17 THR B C 1
ATOM 1610 O O . THR B 1 17 ? 9.484 22.359 -7.543 1 97.81 17 THR B O 1
ATOM 1613 N N . ARG B 1 18 ? 7.578 21.453 -6.68 1 98.06 18 ARG B N 1
ATOM 1614 C CA . ARG B 1 18 ? 6.77 22.656 -6.883 1 98.06 18 ARG B CA 1
ATOM 1615 C C . ARG B 1 18 ? 6.301 23.219 -5.547 1 98.06 18 ARG B C 1
ATOM 1617 O O . ARG B 1 18 ? 5.922 22.469 -4.645 1 98.06 18 ARG B O 1
ATOM 1624 N N . PRO B 1 19 ? 6.219 24.484 -5.41 1 98.25 19 PRO B N 1
ATOM 1625 C CA . PRO B 1 19 ? 5.793 25.125 -4.16 1 98.25 19 PRO B CA 1
ATOM 1626 C C . PRO B 1 19 ? 4.344 24.797 -3.797 1 98.25 19 PRO B C 1
ATOM 1628 O O . PRO B 1 19 ? 3.979 24.828 -2.621 1 98.25 19 PRO B O 1
ATOM 1631 N N . VAL B 1 20 ? 3.557 24.469 -4.781 1 98.62 20 VAL B N 1
ATOM 1632 C CA . VAL B 1 20 ? 2.129 24.25 -4.586 1 98.62 20 VAL B CA 1
ATOM 1633 C C . VAL B 1 20 ? 1.912 23.109 -3.59 1 98.62 20 VAL B C 1
ATOM 1635 O O . VAL B 1 20 ? 0.924 23.109 -2.852 1 98.62 20 VAL B O 1
ATOM 1638 N N . TYR B 1 21 ? 2.836 22.203 -3.523 1 98.62 21 TYR B N 1
ATOM 1639 C CA . TYR B 1 21 ? 2.697 21.078 -2.607 1 98.62 21 TYR B CA 1
ATOM 1640 C C . TYR B 1 21 ? 2.854 21.516 -1.16 1 98.62 21 TYR B C 1
ATOM 1642 O O . TYR B 1 21 ? 2.039 21.172 -0.303 1 98.62 21 TYR B O 1
ATOM 1650 N N . ARG B 1 22 ? 3.838 22.297 -0.907 1 98.38 22 ARG B N 1
ATOM 1651 C CA . ARG B 1 22 ? 4.051 22.828 0.436 1 98.38 22 ARG B CA 1
ATOM 1652 C C . ARG B 1 22 ? 2.91 23.75 0.848 1 98.38 22 ARG B C 1
ATOM 1654 O O . ARG B 1 22 ? 2.494 23.766 2.008 1 98.38 22 ARG B O 1
ATOM 1661 N N . GLU B 1 23 ? 2.482 24.516 -0.095 1 98.69 23 GLU B N 1
ATOM 1662 C CA . GLU B 1 23 ? 1.367 25.422 0.166 1 98.69 23 GLU B CA 1
ATOM 1663 C C . GLU B 1 23 ? 0.109 24.656 0.555 1 98.69 23 GLU B C 1
ATOM 1665 O O . GLU B 1 23 ? -0.601 25.031 1.485 1 98.69 23 GLU B O 1
ATOM 1670 N N . ALA B 1 24 ? -0.154 23.578 -0.133 1 98.75 24 ALA B N 1
ATOM 1671 C CA . ALA B 1 24 ? -1.317 22.75 0.169 1 98.75 24 ALA B CA 1
ATOM 1672 C C . ALA B 1 24 ? -1.19 22.109 1.547 1 98.75 24 ALA B C 1
ATOM 1674 O O . ALA B 1 24 ? -2.162 22.047 2.303 1 98.75 24 ALA B O 1
ATOM 1675 N N . ALA B 1 25 ? -0.003 21.625 1.875 1 98.75 25 ALA B N 1
ATOM 1676 C CA . ALA B 1 25 ? 0.238 21.031 3.191 1 98.75 25 ALA B CA 1
ATOM 1677 C C . ALA B 1 25 ? 0.001 22.062 4.297 1 98.75 25 ALA B C 1
ATOM 1679 O O . ALA B 1 25 ? -0.673 21.766 5.289 1 98.75 25 ALA B O 1
ATOM 1680 N N . ALA B 1 26 ? 0.535 23.234 4.105 1 98.75 26 ALA B N 1
ATOM 1681 C CA . ALA B 1 26 ? 0.359 24.312 5.082 1 98.75 26 ALA B CA 1
ATOM 1682 C C . ALA B 1 26 ? -1.114 24.688 5.234 1 98.75 26 ALA B C 1
ATOM 1684 O O . ALA B 1 26 ? -1.603 24.875 6.352 1 98.75 26 ALA B O 1
ATOM 1685 N N . GLN B 1 27 ? -1.768 24.766 4.129 1 98.88 27 GLN B N 1
ATOM 1686 C CA . GLN B 1 27 ? -3.188 25.109 4.16 1 98.88 27 GLN B CA 1
ATOM 1687 C C . GLN B 1 27 ? -3.986 24.047 4.91 1 98.88 27 GLN B C 1
ATOM 1689 O O . GLN B 1 27 ? -4.914 24.359 5.656 1 98.88 27 GLN B O 1
ATOM 1694 N N . LEU B 1 28 ? -3.689 22.781 4.637 1 98.88 28 LEU B N 1
ATOM 1695 C CA . LEU B 1 28 ? -4.371 21.719 5.363 1 98.88 28 LEU B CA 1
ATOM 1696 C C . LEU B 1 28 ? -4.137 21.844 6.867 1 98.88 28 LEU B C 1
ATOM 1698 O O . LEU B 1 28 ? -5.074 21.734 7.66 1 98.88 28 LEU B O 1
ATOM 1702 N N . GLY B 1 29 ? -2.869 22.062 7.262 1 98.81 29 GLY B N 1
ATOM 1703 C CA . GLY B 1 29 ? -2.566 22.266 8.672 1 98.81 29 GLY B CA 1
ATOM 1704 C C . GLY B 1 29 ? -3.379 23.391 9.289 1 98.81 29 GLY B C 1
ATOM 1705 O O . GLY B 1 29 ? -3.938 23.219 10.383 1 98.81 29 GLY B O 1
ATOM 1706 N N . ARG B 1 30 ? -3.443 24.516 8.594 1 98.75 30 ARG B N 1
ATOM 1707 C CA . ARG B 1 30 ? -4.211 25.656 9.062 1 98.75 30 ARG B CA 1
ATOM 1708 C C . ARG B 1 30 ? -5.688 25.312 9.211 1 98.75 30 ARG B C 1
ATOM 1710 O O . ARG B 1 30 ? -6.328 25.703 10.195 1 98.75 30 ARG B O 1
ATOM 1717 N N . GLU B 1 31 ? -6.215 24.625 8.211 1 98.81 31 GLU B N 1
ATOM 1718 C CA . GLU B 1 31 ? -7.633 24.281 8.219 1 98.81 31 GLU B CA 1
ATOM 1719 C C . GLU B 1 31 ? -7.965 23.312 9.352 1 98.81 31 GLU B C 1
ATOM 1721 O O . GLU B 1 31 ? -9.023 23.406 9.969 1 98.81 31 GLU B O 1
ATOM 1726 N N . LEU B 1 32 ? -7.098 22.328 9.586 1 98.81 32 LEU B N 1
ATOM 1727 C CA . LEU B 1 32 ? -7.305 21.406 10.711 1 98.81 32 LEU B CA 1
ATOM 1728 C C . LEU B 1 32 ? -7.383 22.172 12.023 1 98.81 32 LEU B C 1
ATOM 1730 O O . LEU B 1 32 ? -8.281 21.938 12.836 1 98.81 32 LEU B O 1
ATOM 1734 N N . SER B 1 33 ? -6.445 23.125 12.195 1 98.56 33 SER B N 1
ATOM 1735 C CA . SER B 1 33 ? -6.441 23.953 13.406 1 98.56 33 SER B CA 1
ATOM 1736 C C . SER B 1 33 ? -7.723 24.766 13.523 1 98.56 33 SER B C 1
ATOM 1738 O O . SER B 1 33 ? -8.352 24.797 14.578 1 98.56 33 SER B O 1
ATOM 1740 N N . ALA B 1 34 ? -8.094 25.359 12.469 1 98.44 34 ALA B N 1
ATOM 1741 C CA . ALA B 1 34 ? -9.273 26.219 12.453 1 98.44 34 ALA B CA 1
ATOM 1742 C C . ALA B 1 34 ? -10.531 25.438 12.828 1 98.44 34 ALA B C 1
ATOM 1744 O O . ALA B 1 34 ? -11.438 25.969 13.469 1 98.44 34 ALA B O 1
ATOM 1745 N N . ARG B 1 35 ? -10.523 24.234 12.477 1 98.12 35 ARG B N 1
ATOM 1746 C CA . ARG B 1 35 ? -11.688 23.391 12.727 1 98.12 35 ARG B CA 1
ATOM 1747 C C . ARG B 1 35 ? -11.539 22.625 14.031 1 98.12 35 ARG B C 1
ATOM 1749 O O . ARG B 1 35 ? -12.398 21.812 14.383 1 98.12 35 ARG B O 1
ATOM 1756 N N . ARG B 1 36 ? -10.461 22.828 14.68 1 98.19 36 ARG B N 1
ATOM 1757 C CA . ARG B 1 36 ? -10.148 22.188 15.953 1 98.19 36 ARG B CA 1
ATOM 1758 C C . ARG B 1 36 ? -10.055 20.672 15.781 1 98.19 36 ARG B C 1
ATOM 1760 O O . ARG B 1 36 ? -10.57 19.922 16.609 1 98.19 36 ARG B O 1
ATOM 1767 N N . ILE B 1 37 ? -9.477 20.266 14.695 1 98.69 37 ILE B N 1
ATOM 1768 C CA . ILE B 1 37 ? -9.203 18.859 14.414 1 98.69 37 ILE B CA 1
ATOM 1769 C C . ILE B 1 37 ? -7.734 18.54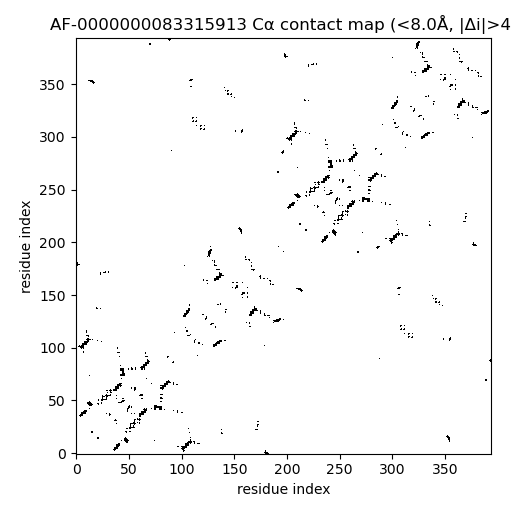7 14.703 1 98.69 37 ILE B C 1
ATOM 1771 O O . ILE B 1 37 ? -6.84 19.234 14.195 1 98.69 37 ILE B O 1
ATOM 1775 N N . ARG B 1 38 ? -7.5 17.562 15.484 1 98.69 38 ARG B N 1
ATOM 1776 C CA . ARG B 1 38 ? -6.141 17.141 15.82 1 98.69 38 ARG B CA 1
ATOM 1777 C C . ARG B 1 38 ? -5.465 16.469 14.633 1 98.69 38 ARG B C 1
ATOM 1779 O O . ARG B 1 38 ? -6.082 15.641 13.953 1 98.69 38 ARG B O 1
ATOM 1786 N N . LEU B 1 39 ? -4.242 16.859 14.438 1 98.81 39 LEU B N 1
ATOM 1787 C CA . LEU B 1 39 ? -3.434 16.234 13.398 1 98.81 39 LEU B CA 1
ATOM 1788 C C . LEU B 1 39 ? -2.68 15.031 13.945 1 98.81 39 LEU B C 1
ATOM 1790 O O . LEU B 1 39 ? -1.937 15.148 14.922 1 98.81 39 LEU B O 1
ATOM 1794 N N . ILE B 1 40 ? -2.875 13.867 13.32 1 98.88 40 ILE B N 1
ATOM 1795 C CA . ILE B 1 40 ? -2.049 12.68 13.492 1 98.88 40 ILE B CA 1
ATOM 1796 C C . ILE B 1 40 ? -1.212 12.445 12.242 1 98.88 40 ILE B C 1
ATOM 1798 O O . ILE B 1 40 ? -1.736 12.453 11.125 1 98.88 40 ILE B O 1
ATOM 1802 N N . TYR B 1 41 ? 0.111 12.273 12.391 1 98.19 41 TYR B N 1
ATOM 1803 C CA . TYR B 1 41 ? 0.939 12.031 11.219 1 98.19 41 TYR B CA 1
ATOM 1804 C C . TYR B 1 41 ? 2.195 11.25 11.586 1 98.19 41 TYR B C 1
ATOM 1806 O O . TYR B 1 41 ? 2.352 10.82 12.734 1 98.19 41 TYR B O 1
ATOM 1814 N N . GLY B 1 42 ? 3.053 11.023 10.633 1 95.75 42 GLY B N 1
ATOM 1815 C CA . GLY B 1 42 ? 4.168 10.102 10.805 1 95.75 42 GLY B CA 1
ATOM 1816 C C . GLY B 1 42 ? 5.316 10.695 11.594 1 95.75 42 GLY B C 1
ATOM 1817 O O . GLY B 1 42 ? 6.359 10.055 11.758 1 95.75 42 GLY B O 1
ATOM 1818 N N . GLY B 1 43 ? 5.238 11.875 12.039 1 90.94 43 GLY B N 1
ATOM 1819 C CA . GLY B 1 43 ? 6.148 12.445 13.016 1 90.94 43 GLY B CA 1
ATOM 1820 C C . GLY B 1 43 ? 7.359 13.109 12.391 1 90.94 43 GLY B C 1
ATOM 1821 O O . GLY B 1 43 ? 8.203 13.672 13.094 1 90.94 43 GLY B O 1
ATOM 1822 N N . GLY B 1 44 ? 7.57 13.109 11.18 1 89.06 44 GLY B N 1
ATOM 1823 C CA . GLY B 1 44 ? 8.711 13.75 10.555 1 89.06 44 GLY B CA 1
ATOM 1824 C C . GLY B 1 44 ? 8.625 15.266 10.578 1 89.06 44 GLY B C 1
ATOM 1825 O O . GLY B 1 44 ? 7.535 15.836 10.625 1 89.06 44 GLY B O 1
ATOM 1826 N N . SER B 1 45 ? 9.805 15.891 10.664 1 92.75 45 SER B N 1
ATOM 1827 C CA . SER B 1 45 ? 9.836 17.344 10.656 1 92.75 45 SER B CA 1
ATOM 1828 C C . SER B 1 45 ? 10.344 17.875 9.32 1 92.75 45 SER B C 1
ATOM 1830 O O . SER B 1 45 ? 10.609 19.078 9.18 1 92.75 45 SER B O 1
ATOM 1832 N N . VAL B 1 46 ? 10.438 16.969 8.344 1 93.25 46 VAL B N 1
ATOM 1833 C CA . VAL B 1 46 ? 10.977 17.359 7.047 1 93.25 46 VAL B CA 1
ATOM 1834 C C . VAL B 1 46 ? 9.891 17.25 5.977 1 93.25 46 VAL B C 1
ATOM 1836 O O . VAL B 1 46 ? 8.844 16.641 6.215 1 93.25 46 VAL B O 1
ATOM 1839 N N . GLY B 1 47 ? 10.102 17.922 4.848 1 96.12 47 GLY B N 1
ATOM 1840 C CA . GLY B 1 47 ? 9.211 17.781 3.705 1 96.12 47 GLY B CA 1
ATOM 1841 C C . GLY B 1 47 ? 7.809 18.297 3.979 1 96.12 47 GLY B C 1
ATOM 1842 O O . GLY B 1 47 ? 7.629 19.266 4.711 1 96.12 47 GLY B O 1
ATOM 1843 N N . LEU B 1 48 ? 6.867 17.625 3.324 1 98.19 48 LEU B N 1
ATOM 1844 C CA . LEU B 1 48 ? 5.477 18.031 3.52 1 98.19 48 LEU B CA 1
ATOM 1845 C C . LEU B 1 48 ? 5.02 17.719 4.941 1 98.19 48 LEU B C 1
ATOM 1847 O O . LEU B 1 48 ? 4.195 18.453 5.5 1 98.19 48 LEU B O 1
ATOM 1851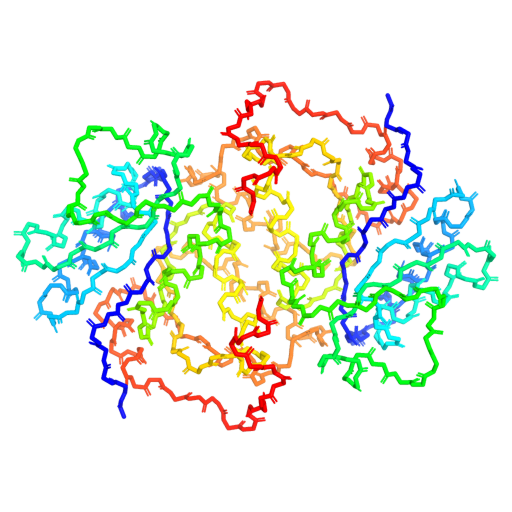 N N . MET B 1 49 ? 5.613 16.656 5.484 1 97.56 49 MET B N 1
ATOM 1852 C CA . MET B 1 49 ? 5.285 16.312 6.867 1 97.56 49 MET B 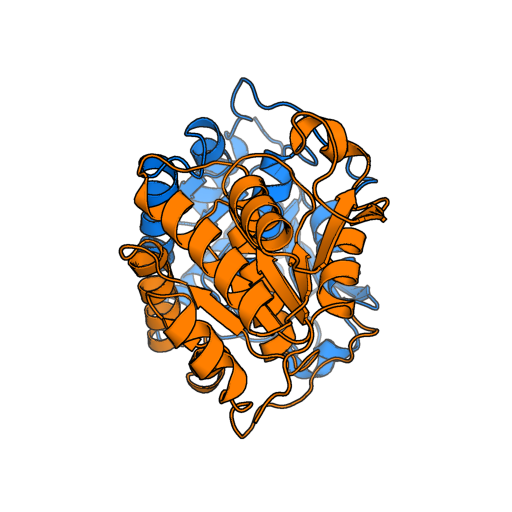CA 1
ATOM 1853 C C . MET B 1 49 ? 5.586 17.5 7.793 1 97.56 49 MET B C 1
ATOM 1855 O O . MET B 1 49 ? 4.73 17.906 8.578 1 97.56 49 MET B O 1
ATOM 1859 N N . GLY B 1 50 ? 6.785 18.016 7.648 1 96.62 50 GLY B N 1
ATOM 1860 C CA . GLY B 1 50 ? 7.176 19.141 8.477 1 96.62 50 GLY B CA 1
ATOM 1861 C C . GLY B 1 50 ? 6.324 20.375 8.234 1 96.62 50 GLY B C 1
ATOM 1862 O O . GLY B 1 50 ? 5.914 21.047 9.188 1 96.62 50 GLY B O 1
ATOM 1863 N N . GLU B 1 51 ? 6.035 20.672 6.992 1 97.44 51 GLU B N 1
ATOM 1864 C CA . GLU B 1 51 ? 5.234 21.844 6.625 1 97.44 51 GLU B CA 1
ATOM 1865 C C . GLU B 1 51 ? 3.828 21.75 7.211 1 97.44 51 GLU B C 1
ATOM 1867 O O . GLU B 1 51 ? 3.314 22.719 7.754 1 97.44 51 GLU B O 1
ATOM 1872 N N . LEU B 1 52 ? 3.23 20.609 7.078 1 98.5 52 LEU B N 1
ATOM 1873 C CA . LEU B 1 52 ? 1.897 20.328 7.598 1 98.5 52 LEU B CA 1
ATOM 1874 C C . LEU B 1 52 ? 1.848 20.531 9.109 1 98.5 52 LEU B C 1
ATOM 1876 O O . LEU B 1 52 ? 0.981 21.25 9.609 1 98.5 52 LEU B O 1
ATOM 1880 N N . ALA B 1 53 ? 2.752 19.922 9.812 1 98 53 ALA B N 1
ATOM 1881 C CA . ALA B 1 53 ? 2.773 19.938 11.273 1 98 53 ALA B CA 1
ATOM 1882 C C . ALA B 1 53 ? 3.057 21.328 11.805 1 98 53 ALA B C 1
ATOM 1884 O O . ALA B 1 53 ? 2.395 21.797 12.742 1 98 53 ALA B O 1
ATOM 1885 N N . ARG B 1 54 ? 3.994 22.016 11.211 1 97.31 54 ARG B N 1
ATOM 1886 C CA . ARG B 1 54 ? 4.348 23.359 11.648 1 97.31 54 ARG B CA 1
ATOM 1887 C C . ARG B 1 54 ? 3.186 24.328 11.445 1 97.31 54 ARG B C 1
ATOM 1889 O O . ARG B 1 54 ? 2.898 25.156 12.312 1 97.31 54 ARG B O 1
ATOM 1896 N N . ALA B 1 55 ? 2.596 24.219 10.281 1 98.44 55 ALA B N 1
ATOM 1897 C CA . ALA B 1 55 ? 1.462 25.094 9.992 1 98.44 55 ALA B CA 1
ATOM 1898 C C . ALA B 1 55 ? 0.335 24.875 11 1 98.44 55 ALA B C 1
ATOM 1900 O O . ALA B 1 55 ? -0.275 25.844 11.469 1 98.44 55 ALA B O 1
ATOM 1901 N N . CYS B 1 56 ? 0.034 23.609 11.281 1 98.56 56 CYS B N 1
ATOM 1902 C CA . CYS B 1 56 ? -1.005 23.312 12.258 1 98.56 56 CYS B CA 1
ATOM 1903 C C . CYS B 1 56 ? -0.668 23.891 13.617 1 98.56 56 CYS B C 1
ATOM 1905 O O . CYS B 1 56 ? -1.498 24.562 14.234 1 98.56 56 CYS B O 1
ATOM 1907 N N . LEU B 1 57 ? 0.524 23.719 14.055 1 97.31 57 LEU B N 1
ATOM 1908 C CA . LEU B 1 57 ? 0.965 24.188 15.367 1 97.31 57 LEU B CA 1
ATOM 1909 C C . LEU B 1 57 ? 0.979 25.703 15.43 1 97.31 57 LEU B C 1
ATOM 1911 O O . LEU B 1 57 ? 0.603 26.297 16.453 1 97.31 57 LEU B O 1
ATOM 1915 N N . GLN B 1 58 ? 1.487 26.297 14.422 1 96.88 58 GLN B N 1
ATOM 1916 C CA . GLN B 1 58 ? 1.578 27.75 14.359 1 96.88 58 GLN B CA 1
ATOM 1917 C C . GLN B 1 58 ? 0.205 28.391 14.516 1 96.88 58 GLN B C 1
ATOM 1919 O O . GLN B 1 58 ? 0.099 29.531 14.969 1 96.88 58 GLN B O 1
ATOM 1924 N N . HIS B 1 59 ? -0.791 27.703 14.172 1 97.88 59 HIS B N 1
ATOM 1925 C CA . HIS B 1 59 ? -2.152 28.219 14.297 1 97.88 59 HIS B CA 1
ATOM 1926 C C . HIS B 1 59 ? -2.857 27.625 15.516 1 97.88 59 HIS B C 1
ATOM 1928 O O . HIS B 1 59 ? -4.082 27.484 15.516 1 97.88 59 HIS B O 1
ATOM 1934 N N . GLN B 1 60 ? -2.059 27.141 16.438 1 97.25 60 GLN B N 1
ATOM 1935 C CA . GLN B 1 60 ? -2.484 26.719 17.766 1 97.25 60 GLN B CA 1
ATOM 1936 C C . GLN B 1 60 ? -3.26 25.406 17.703 1 97.25 60 GLN B C 1
ATOM 1938 O O . GLN B 1 60 ? -4.168 25.172 18.5 1 97.25 60 GLN B O 1
ATOM 1943 N N . GLY B 1 61 ? -2.967 24.641 16.625 1 98.06 61 GLY B N 1
ATOM 1944 C CA . GLY B 1 61 ? -3.561 23.312 16.531 1 98.06 61 GLY B CA 1
ATOM 1945 C C . GLY B 1 61 ? -2.836 22.266 17.375 1 98.06 61 GLY B C 1
ATOM 1946 O O . GLY B 1 61 ? -1.794 22.562 17.969 1 98.06 61 GLY B O 1
ATOM 1947 N N . GLU B 1 62 ? -3.441 21.094 17.484 1 98.25 62 GLU B N 1
ATOM 1948 C CA . GLU B 1 62 ? -2.844 19.953 18.172 1 98.25 62 GLU B CA 1
ATOM 1949 C C . GLU B 1 62 ? -2.205 18.984 17.172 1 98.25 62 GLU B C 1
ATOM 1951 O O . GLU B 1 62 ? -2.834 18.609 16.188 1 98.25 62 GLU B O 1
ATOM 1956 N N . VAL B 1 63 ? -0.982 18.641 17.484 1 98.38 63 VAL B N 1
ATOM 1957 C CA . VAL B 1 63 ? -0.216 17.797 16.578 1 98.38 63 VAL B CA 1
ATOM 1958 C C . VAL B 1 63 ? 0.368 16.609 17.344 1 98.38 63 VAL B C 1
ATOM 1960 O O . VAL B 1 63 ? 1.059 16.781 18.344 1 98.38 63 VAL B O 1
ATOM 1963 N N . ILE B 1 64 ? 0.087 15.391 16.828 1 98.38 64 ILE B N 1
ATOM 1964 C CA . ILE B 1 64 ? 0.694 14.164 17.344 1 98.38 64 ILE B CA 1
ATOM 1965 C C . ILE B 1 64 ? 1.406 13.422 16.219 1 98.38 64 ILE B C 1
ATOM 1967 O O . ILE B 1 64 ? 0.769 12.977 15.266 1 98.38 64 ILE B O 1
ATOM 1971 N N . GLY B 1 65 ? 2.66 13.328 16.375 1 97.5 65 GLY B N 1
ATOM 1972 C CA . GLY B 1 65 ? 3.459 12.5 15.484 1 97.5 65 GLY B CA 1
ATOM 1973 C C . GLY B 1 65 ? 3.756 11.125 16.047 1 97.5 65 GLY B C 1
ATOM 1974 O O . GLY B 1 65 ? 4 10.984 17.25 1 97.5 65 GLY B O 1
ATOM 1975 N N . VAL B 1 66 ? 3.682 10.133 15.195 1 97.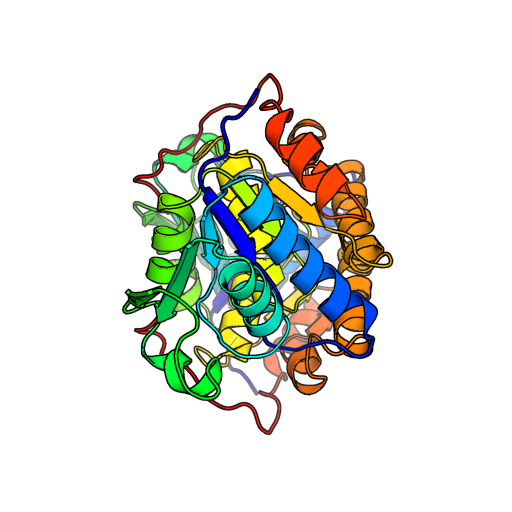56 66 VAL B N 1
ATOM 1976 C CA . VAL B 1 66 ? 4.066 8.773 15.578 1 97.56 66 VAL B CA 1
ATOM 1977 C C . VAL B 1 66 ? 5.293 8.344 14.773 1 97.56 66 VAL B C 1
ATOM 1979 O O . VAL B 1 66 ? 5.246 8.273 13.547 1 97.56 66 VAL B O 1
ATOM 1982 N N . ILE B 1 67 ? 6.352 8.008 15.469 1 94.62 67 ILE B N 1
ATOM 1983 C CA . ILE B 1 67 ? 7.594 7.797 14.734 1 94.62 67 ILE B CA 1
ATOM 1984 C C . ILE B 1 67 ? 8.344 6.605 15.328 1 94.62 67 ILE B C 1
ATOM 1986 O O . ILE B 1 67 ? 8.469 6.488 16.547 1 94.62 67 ILE B O 1
ATOM 1990 N N . PRO B 1 68 ? 8.742 5.707 14.43 1 92.88 68 PRO B N 1
ATOM 1991 C CA . PRO B 1 68 ? 9.625 4.648 14.93 1 92.88 68 PRO B CA 1
ATOM 1992 C C . PRO B 1 68 ? 11.008 5.16 15.305 1 92.88 68 PRO B C 1
ATOM 1994 O O . PRO B 1 68 ? 11.57 6.012 14.609 1 92.88 68 PRO B O 1
ATOM 1997 N N . HIS B 1 69 ? 11.555 4.562 16.25 1 89.25 69 HIS B N 1
ATOM 1998 C CA . HIS B 1 69 ? 12.852 4.984 16.766 1 89.25 69 HIS B CA 1
ATOM 1999 C C . HIS B 1 69 ? 13.898 5.039 15.656 1 89.25 69 HIS B C 1
ATOM 2001 O O . HIS B 1 69 ? 14.609 6.035 15.516 1 89.25 69 HIS B O 1
ATOM 2007 N N . PRO B 1 70 ? 13.945 4.117 14.844 1 85.38 70 PRO B N 1
ATOM 2008 C CA . PRO B 1 70 ? 15.023 4.102 13.852 1 85.38 70 PRO B CA 1
ATOM 2009 C C . PRO B 1 70 ? 14.859 5.191 12.797 1 85.38 70 PRO B C 1
ATOM 2011 O O . PRO B 1 70 ? 15.82 5.516 12.086 1 85.38 70 PRO B O 1
ATOM 2014 N N . LEU B 1 71 ? 13.719 5.742 12.672 1 87.25 71 LEU B N 1
ATOM 2015 C CA . LEU B 1 71 ? 13.477 6.719 11.617 1 87.25 71 LEU B CA 1
ATOM 2016 C C . LEU B 1 71 ? 13.578 8.141 12.156 1 87.25 71 LEU B C 1
ATOM 2018 O O . LEU B 1 71 ? 13.484 9.109 11.391 1 87.25 71 LEU B O 1
ATOM 2022 N N . THR B 1 72 ? 13.773 8.273 13.445 1 84.69 72 THR B N 1
ATOM 2023 C CA . THR B 1 72 ? 13.812 9.594 14.055 1 84.69 72 THR B CA 1
ATOM 2024 C C . THR B 1 72 ? 14.914 10.445 13.43 1 84.69 72 THR B C 1
ATOM 2026 O O . THR B 1 72 ? 14.664 11.594 13.039 1 84.69 72 THR B O 1
ATOM 2029 N N . ALA B 1 73 ? 16 9.875 13.227 1 79.25 73 ALA B N 1
ATOM 2030 C CA . ALA B 1 73 ? 17.125 10.641 12.711 1 79.25 73 ALA B CA 1
ATOM 2031 C C . ALA B 1 73 ? 16.906 11.023 11.25 1 79.25 73 ALA B C 1
ATOM 2033 O O . ALA B 1 73 ? 17.375 12.078 10.805 1 79.25 73 ALA B O 1
ATOM 2034 N N . ARG B 1 74 ? 16.172 10.281 10.586 1 79.69 74 ARG B N 1
ATOM 2035 C CA . ARG B 1 74 ? 15.992 10.484 9.148 1 79.69 74 ARG B CA 1
ATOM 2036 C C . ARG B 1 74 ? 14.836 11.438 8.875 1 79.69 74 ARG B C 1
ATOM 2038 O O . ARG B 1 74 ? 14.914 12.258 7.953 1 79.69 74 ARG B O 1
ATOM 2045 N N . GLU B 1 75 ? 13.859 11.258 9.586 1 85.44 75 GLU B N 1
ATOM 2046 C CA . GLU B 1 75 ? 12.648 12.008 9.289 1 85.44 75 GLU B CA 1
ATOM 2047 C C . GLU B 1 75 ? 12.562 13.281 10.133 1 85.44 75 GLU B C 1
ATOM 2049 O O . GLU B 1 75 ? 11.531 13.961 10.141 1 85.44 75 GLU B O 1
ATOM 2054 N N . THR B 1 76 ? 13.688 13.633 10.797 1 84.62 76 THR B N 1
ATOM 2055 C CA . THR B 1 76 ? 13.656 14.836 11.633 1 84.62 76 THR B CA 1
ATOM 2056 C C . THR B 1 76 ? 14.906 15.68 11.414 1 84.62 76 THR B C 1
ATOM 2058 O O . THR B 1 76 ? 15.992 15.148 11.18 1 84.62 76 THR B O 1
ATOM 2061 N N . SER B 1 77 ? 14.641 16.969 11.227 1 79.62 77 SER B N 1
ATOM 2062 C CA . SER B 1 77 ? 15.719 17.953 11.188 1 79.62 77 SER B CA 1
ATOM 2063 C C . SER B 1 77 ? 15.617 18.922 12.359 1 79.62 77 SER B C 1
ATOM 2065 O O . SER B 1 77 ? 15.156 20.047 12.195 1 79.62 77 SER B O 1
ATOM 2067 N N . GLY B 1 78 ? 15.82 18.344 13.586 1 78.62 78 GLY B N 1
ATOM 2068 C CA . GLY B 1 78 ? 15.742 19.203 14.758 1 78.62 78 GLY B CA 1
ATOM 2069 C C . GLY B 1 78 ? 14.711 18.734 15.773 1 78.62 78 GLY B C 1
ATOM 2070 O O . GLY B 1 78 ? 14.57 17.531 16 1 78.62 78 GLY B O 1
ATOM 2071 N N . GLU B 1 79 ? 14 19.719 16.297 1 79.31 79 GLU B N 1
ATOM 2072 C CA . GLU B 1 79 ? 13.047 19.422 17.359 1 79.31 79 GLU B CA 1
ATOM 2073 C C . GLU B 1 79 ? 11.734 18.891 16.797 1 79.31 79 GLU B C 1
ATOM 2075 O O . GLU B 1 79 ? 11.328 19.266 15.695 1 79.31 79 GLU B O 1
ATOM 2080 N N . PRO B 1 80 ? 11.18 18 17.547 1 81 80 PRO B N 1
ATOM 2081 C CA . PRO B 1 80 ? 9.852 17.531 17.156 1 81 80 PRO B CA 1
ATOM 2082 C C . PRO B 1 80 ? 8.844 18.656 17 1 81 80 PRO B C 1
ATOM 2084 O O . PRO B 1 80 ? 8.898 19.641 17.75 1 81 80 PRO B O 1
ATOM 2087 N N . VAL B 1 81 ? 8.07 18.453 16.016 1 87.62 81 VAL B N 1
ATOM 2088 C CA . VAL B 1 81 ? 6.953 19.375 15.867 1 87.62 81 VAL B CA 1
ATOM 2089 C C . VAL B 1 81 ? 5.727 18.828 16.594 1 87.62 81 VAL B C 1
ATOM 2091 O O . VAL B 1 81 ? 5.137 17.828 16.156 1 87.62 81 VAL B O 1
ATOM 2094 N N . GLY B 1 82 ? 5.312 19.406 17.734 1 92.31 82 GLY B N 1
ATOM 2095 C CA . GLY B 1 82 ? 4.199 18.906 18.516 1 92.31 82 GLY B CA 1
ATOM 2096 C C . GLY B 1 82 ? 4.578 17.734 19.406 1 92.31 82 GLY B C 1
ATOM 2097 O O . GLY B 1 82 ? 5.73 17.609 19.828 1 92.31 82 GLY B O 1
ATOM 2098 N N . GLU B 1 83 ? 3.605 16.906 19.703 1 94.81 83 GLU B N 1
ATOM 2099 C CA . GLU B 1 83 ? 3.82 15.719 20.531 1 94.81 83 GLU B CA 1
ATOM 2100 C C . GLU B 1 83 ? 4.246 14.523 19.672 1 94.81 83 GLU B C 1
ATOM 2102 O O . GLU B 1 83 ? 3.768 14.352 18.547 1 94.81 83 GLU B O 1
ATOM 2107 N N . TRP B 1 84 ? 5.125 13.711 20.281 1 94.88 84 TRP B N 1
ATOM 2108 C CA . TRP B 1 84 ? 5.582 12.516 19.578 1 94.88 84 TRP B CA 1
ATOM 2109 C C . TRP B 1 84 ? 5.262 11.258 20.391 1 94.88 84 TRP B C 1
ATOM 2111 O O . TRP B 1 84 ? 5.449 11.234 21.609 1 94.88 84 TRP B O 1
ATOM 2121 N N . ILE B 1 85 ? 4.766 10.375 19.75 1 96.56 85 ILE B N 1
ATOM 2122 C CA . ILE B 1 85 ? 4.699 9.008 20.25 1 96.56 85 ILE B CA 1
ATOM 2123 C C . ILE B 1 85 ? 5.742 8.148 19.531 1 96.56 85 ILE B C 1
ATOM 2125 O O . ILE B 1 85 ? 5.664 7.949 18.312 1 96.56 85 ILE B O 1
ATOM 2129 N N . VAL B 1 86 ? 6.695 7.676 20.266 1 94.75 86 VAL B N 1
ATOM 2130 C CA . VAL B 1 86 ? 7.754 6.855 19.688 1 94.75 86 VAL B CA 1
ATOM 2131 C C . VAL B 1 86 ? 7.387 5.379 19.812 1 94.75 86 VAL B C 1
ATOM 2133 O O . VAL B 1 86 ? 7.004 4.91 20.875 1 94.75 86 VAL B O 1
ATOM 2136 N N . VAL B 1 87 ? 7.453 4.684 18.703 1 95.31 87 VAL B N 1
ATOM 2137 C CA . VAL B 1 87 ? 7.125 3.262 18.688 1 95.31 87 VAL B CA 1
ATOM 2138 C C . VAL B 1 87 ? 8.336 2.457 18.203 1 95.31 87 VAL B C 1
ATOM 2140 O O . VAL B 1 87 ? 9.383 3.027 17.891 1 95.31 87 VAL B O 1
ATOM 2143 N N . ASP B 1 88 ? 8.133 1.121 18.156 1 92.44 88 ASP B N 1
ATOM 2144 C CA . ASP B 1 88 ? 9.289 0.273 17.875 1 92.44 88 ASP B CA 1
ATOM 2145 C C . ASP B 1 88 ? 9.336 -0.127 16.406 1 92.44 88 ASP B C 1
ATOM 2147 O O . ASP B 1 88 ? 10.414 -0.376 15.859 1 92.44 88 ASP B O 1
ATOM 2151 N N . THR B 1 89 ? 8.156 -0.222 15.75 1 91.25 89 THR B N 1
ATOM 2152 C CA . THR B 1 89 ? 8.125 -0.782 14.406 1 91.25 89 THR B CA 1
ATOM 2153 C C . THR B 1 89 ? 7.25 0.065 13.484 1 91.25 89 THR B C 1
ATOM 2155 O O . THR B 1 89 ? 6.426 0.852 13.953 1 91.25 89 THR B O 1
ATOM 2158 N N . MET B 1 90 ? 7.414 -0.158 12.188 1 92.06 90 MET B N 1
ATOM 2159 C CA . MET B 1 90 ? 6.582 0.508 11.195 1 92.06 90 MET B CA 1
ATOM 2160 C C . MET B 1 90 ? 5.125 0.088 11.328 1 92.06 90 MET B C 1
ATOM 2162 O O . MET B 1 90 ? 4.219 0.9 11.133 1 92.06 90 MET B O 1
ATOM 2166 N N . HIS B 1 91 ? 4.941 -1.216 11.641 1 90.69 91 HIS B N 1
ATOM 2167 C CA . HIS B 1 91 ? 3.588 -1.713 11.859 1 90.69 91 HIS B CA 1
ATOM 2168 C C . HIS B 1 91 ? 2.928 -1.012 13.039 1 90.69 91 HIS B C 1
ATOM 2170 O O . HIS B 1 91 ? 1.783 -0.562 12.945 1 90.69 91 HIS B O 1
ATOM 2176 N N . GLU B 1 92 ? 3.621 -0.876 14.117 1 92.94 92 GLU B N 1
ATOM 2177 C CA . GLU B 1 92 ? 3.104 -0.178 15.297 1 92.94 92 GLU B CA 1
ATOM 2178 C C . GLU B 1 92 ? 2.812 1.286 14.984 1 92.94 92 GLU B C 1
ATOM 2180 O O . GLU B 1 92 ? 1.845 1.855 15.492 1 92.94 92 GLU B O 1
ATOM 2185 N N . ARG B 1 93 ? 3.68 1.882 14.195 1 95.19 93 ARG B N 1
ATOM 2186 C CA . ARG B 1 93 ? 3.449 3.258 13.766 1 95.19 93 ARG B CA 1
ATOM 2187 C C . ARG B 1 93 ? 2.092 3.4 13.086 1 95.19 93 ARG B C 1
ATOM 2189 O O . ARG B 1 93 ? 1.273 4.227 13.484 1 95.19 93 ARG B O 1
ATOM 2196 N N . LYS B 1 94 ? 1.868 2.549 12.102 1 95.56 94 LYS B N 1
ATOM 2197 C CA . LYS B 1 94 ? 0.629 2.635 11.336 1 95.56 94 LYS B CA 1
ATOM 2198 C C . LYS B 1 94 ? -0.582 2.314 12.203 1 95.56 94 LYS B C 1
ATOM 2200 O O . LYS B 1 94 ? -1.61 2.988 12.117 1 95.56 94 LYS B O 1
ATOM 2205 N N . ALA B 1 95 ? -0.427 1.35 13.031 1 93.81 95 ALA B N 1
ATOM 2206 C CA . ALA B 1 95 ? -1.521 0.963 13.922 1 93.81 95 ALA B CA 1
ATOM 2207 C C . ALA B 1 95 ? -1.862 2.088 14.891 1 93.81 95 ALA B C 1
ATOM 2209 O O . ALA B 1 95 ? -3.037 2.379 15.125 1 93.81 95 ALA B O 1
ATOM 2210 N N . THR B 1 96 ? -0.852 2.699 15.477 1 96.88 96 THR B N 1
ATOM 2211 C CA . THR B 1 96 ? -1.046 3.793 16.422 1 96.88 96 THR B CA 1
ATOM 2212 C C . THR B 1 96 ? -1.701 4.988 15.734 1 96.88 96 THR B C 1
ATOM 2214 O O . THR B 1 96 ? -2.668 5.555 16.25 1 96.88 96 THR B O 1
ATOM 2217 N N . MET B 1 97 ? -1.209 5.312 14.57 1 98.19 97 MET B N 1
ATOM 2218 C CA . MET B 1 97 ? -1.794 6.418 13.812 1 98.19 97 MET B CA 1
ATOM 2219 C C . MET B 1 97 ? -3.27 6.156 13.523 1 98.19 97 MET B C 1
ATOM 2221 O O . MET B 1 97 ? -4.109 7.035 13.727 1 98.19 97 MET B O 1
ATOM 2225 N N . ALA B 1 98 ? -3.525 4.973 13.102 1 97 98 ALA B N 1
ATOM 2226 C CA . ALA B 1 98 ? -4.895 4.609 12.758 1 97 98 ALA B CA 1
ATOM 2227 C C . ALA B 1 98 ? -5.801 4.656 13.984 1 97 98 ALA B C 1
ATOM 2229 O O . ALA B 1 98 ? -6.945 5.113 13.906 1 97 98 ALA B O 1
ATOM 2230 N N . SER B 1 99 ? -5.285 4.215 15.125 1 96.44 99 SER B N 1
ATOM 2231 C CA . SER B 1 99 ? -6.082 4.164 16.344 1 96.44 99 SER B CA 1
ATOM 2232 C C . SER B 1 99 ? -6.43 5.566 16.828 1 96.44 99 SER B C 1
ATOM 2234 O O . SER B 1 99 ? -7.469 5.77 17.469 1 96.44 99 SER B O 1
ATOM 2236 N N . LEU B 1 100 ? -5.648 6.516 16.484 1 97.88 100 LEU B N 1
ATOM 2237 C CA . LEU B 1 100 ? -5.805 7.871 17 1 97.88 100 LEU B CA 1
ATOM 2238 C C . LEU B 1 100 ? -6.672 8.711 16.078 1 97.88 100 LEU B C 1
ATOM 2240 O O . LEU B 1 100 ? -7.07 9.82 16.438 1 97.88 100 LEU B O 1
ATOM 2244 N N . ALA B 1 101 ? -7.016 8.219 14.938 1 98.06 101 ALA B N 1
ATOM 2245 C CA . ALA B 1 101 ? -7.602 9.07 13.906 1 98.06 101 ALA B CA 1
ATOM 2246 C C . ALA B 1 101 ? -9.055 8.688 13.633 1 98.06 101 ALA B C 1
ATOM 2248 O O . ALA B 1 101 ? -9.422 7.512 13.727 1 98.06 101 ALA B O 1
ATOM 2249 N N . ASP B 1 102 ? -9.82 9.641 13.242 1 98.06 102 ASP B N 1
ATOM 2250 C CA . ASP B 1 102 ? -11.203 9.438 12.82 1 98.06 102 ASP B CA 1
ATOM 2251 C C . ASP B 1 102 ? -11.312 9.328 11.305 1 98.06 102 ASP B C 1
ATOM 2253 O O . ASP B 1 102 ? -12.328 8.875 10.781 1 98.06 102 ASP B O 1
ATOM 2257 N N . ALA B 1 103 ? -10.297 9.781 10.656 1 98.62 103 ALA B N 1
ATOM 2258 C CA . ALA B 1 103 ? -10.242 9.797 9.195 1 98.62 103 ALA B CA 1
ATOM 2259 C C . ALA B 1 103 ? -8.797 9.828 8.703 1 98.62 103 ALA B C 1
ATOM 2261 O O . ALA B 1 103 ? -7.871 10.031 9.492 1 98.62 103 ALA B O 1
ATOM 2262 N N . PHE B 1 104 ? -8.641 9.594 7.434 1 98.88 104 PHE B N 1
ATOM 2263 C CA . PHE B 1 104 ? -7.324 9.586 6.805 1 98.88 104 PHE B CA 1
ATOM 2264 C C . PHE B 1 104 ? -7.289 10.547 5.617 1 98.88 104 PHE B C 1
ATOM 2266 O O . PHE B 1 104 ? -8.273 10.672 4.887 1 98.88 104 PHE B O 1
ATOM 2273 N N . ILE B 1 105 ? -6.137 11.188 5.41 1 98.94 105 ILE B N 1
ATOM 2274 C CA . ILE B 1 105 ? -5.902 12 4.223 1 98.94 105 ILE B CA 1
ATOM 2275 C C . ILE B 1 105 ? -4.535 11.664 3.629 1 98.94 105 ILE B C 1
ATOM 2277 O O . ILE B 1 105 ? -3.555 11.523 4.359 1 98.94 105 ILE B O 1
ATOM 2281 N N . ALA B 1 106 ? -4.52 11.531 2.377 1 98.94 106 ALA B N 1
ATOM 2282 C CA . ALA B 1 106 ? -3.234 11.453 1.685 1 98.94 106 ALA B CA 1
ATOM 2283 C C . ALA B 1 106 ? -2.938 12.758 0.94 1 98.94 106 ALA B C 1
ATOM 2285 O O . ALA B 1 106 ? -3.74 13.203 0.119 1 98.94 106 ALA B O 1
ATOM 2286 N N . LEU B 1 107 ? -1.819 13.352 1.243 1 98.75 107 LEU B N 1
ATOM 2287 C CA . LEU B 1 107 ? -1.162 14.375 0.44 1 98.75 107 LEU B CA 1
ATOM 2288 C C . LEU B 1 107 ? -0.112 13.758 -0.477 1 98.75 107 LEU B C 1
ATOM 2290 O O . LEU B 1 107 ? 0.267 12.602 -0.3 1 98.75 107 LEU B O 1
ATOM 2294 N N . PRO B 1 108 ? 0.335 14.539 -1.481 1 98.75 108 PRO B N 1
ATOM 2295 C CA . PRO B 1 108 ? 1.387 14.008 -2.352 1 98.75 108 PRO B CA 1
ATOM 2296 C C . PRO B 1 108 ? 2.559 13.422 -1.569 1 98.75 108 PRO B C 1
ATOM 2298 O O . PRO B 1 108 ? 2.938 13.953 -0.524 1 98.75 108 PRO B O 1
ATOM 2301 N N . GLY B 1 109 ? 3.119 12.359 -2.062 1 98.62 109 GLY B N 1
ATOM 2302 C CA . GLY B 1 109 ? 4.211 11.633 -1.437 1 98.62 109 GLY B CA 1
ATOM 2303 C C . GLY B 1 109 ? 4.738 10.492 -2.291 1 98.62 109 GLY B C 1
ATOM 2304 O O . GLY B 1 109 ? 4.449 10.422 -3.486 1 98.62 109 GLY B O 1
ATOM 2305 N N . GLY B 1 110 ? 5.598 9.719 -1.707 1 98.31 110 GLY B N 1
ATOM 2306 C CA . GLY B 1 110 ? 6.238 8.625 -2.418 1 98.31 110 GLY B CA 1
ATOM 2307 C C . GLY B 1 110 ? 5.66 7.266 -2.07 1 98.31 110 GLY B C 1
ATOM 2308 O O . GLY B 1 110 ? 4.449 7.133 -1.863 1 98.31 110 GLY B O 1
ATOM 2309 N N . PHE B 1 111 ? 6.504 6.223 -2.02 1 98.31 111 PHE B N 1
ATOM 2310 C CA . PHE B 1 111 ? 6.082 4.848 -1.794 1 98.31 111 PHE B CA 1
ATOM 2311 C C . PHE B 1 111 ? 5.449 4.691 -0.417 1 98.31 111 PHE B C 1
ATOM 2313 O O . PHE B 1 111 ? 4.438 4.004 -0.267 1 98.31 111 PHE B O 1
ATOM 2320 N N . GLY B 1 112 ? 6.023 5.305 0.586 1 97.19 112 GLY B N 1
ATOM 2321 C CA . GLY B 1 112 ? 5.469 5.227 1.929 1 97.19 112 GLY B CA 1
ATOM 2322 C C . GLY B 1 112 ? 4.055 5.766 2.023 1 97.19 112 GLY B C 1
ATOM 2323 O O . GLY B 1 112 ? 3.184 5.137 2.629 1 97.19 112 GLY B O 1
ATOM 2324 N N . THR B 1 113 ? 3.828 6.887 1.429 1 98.62 113 THR B N 1
ATOM 2325 C CA . THR B 1 113 ? 2.506 7.504 1.425 1 98.62 113 THR B CA 1
ATOM 2326 C C . THR B 1 113 ? 1.492 6.605 0.724 1 98.62 113 THR B C 1
ATOM 2328 O O . THR B 1 113 ? 0.398 6.371 1.243 1 98.62 113 THR B O 1
ATOM 2331 N N . LEU B 1 114 ? 1.885 6.09 -0.389 1 98.69 114 LEU B N 1
ATOM 2332 C CA . LEU B 1 114 ? 1 5.219 -1.154 1 98.69 114 LEU B CA 1
ATOM 2333 C C . LEU B 1 114 ? 0.699 3.936 -0.383 1 98.69 114 LEU B C 1
ATOM 2335 O O . LEU B 1 114 ? -0.442 3.471 -0.365 1 98.69 114 LEU B O 1
ATOM 2339 N N . GLU B 1 115 ? 1.71 3.385 0.228 1 98.12 115 GLU B N 1
ATOM 2340 C CA . GLU B 1 115 ? 1.528 2.184 1.038 1 98.12 115 GLU B CA 1
ATOM 2341 C C . GLU B 1 115 ? 0.536 2.428 2.172 1 98.12 115 GLU B C 1
ATOM 2343 O O . GLU B 1 115 ? -0.375 1.626 2.389 1 98.12 115 GLU B O 1
ATOM 2348 N N . GLU B 1 116 ? 0.669 3.525 2.879 1 98.31 116 GLU B N 1
ATOM 2349 C CA . GLU B 1 116 ? -0.229 3.875 3.977 1 98.31 116 GLU B CA 1
ATOM 2350 C C . GLU B 1 116 ? -1.655 4.086 3.477 1 98.31 116 GLU B C 1
ATOM 2352 O O . GLU B 1 116 ? -2.613 3.621 4.098 1 98.31 116 GLU B O 1
ATOM 2357 N N . LEU B 1 117 ? -1.763 4.75 2.357 1 98.75 117 LEU B N 1
ATOM 2358 C CA . LEU B 1 117 ? -3.074 4.992 1.765 1 98.75 117 LEU B CA 1
ATOM 2359 C C . LEU B 1 117 ? -3.758 3.68 1.4 1 98.75 117 LEU B C 1
ATOM 2361 O O . LEU B 1 117 ? -4.898 3.439 1.797 1 98.75 117 LEU B O 1
ATOM 2365 N N . PHE B 1 118 ? -3.043 2.852 0.717 1 98.56 118 PHE B N 1
ATOM 2366 C CA . PHE B 1 118 ? -3.654 1.611 0.257 1 98.56 118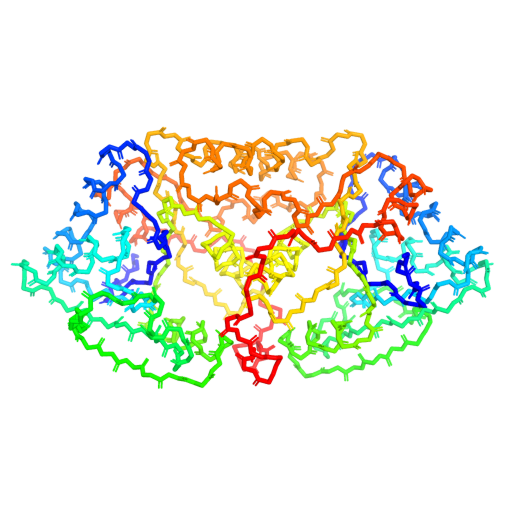 PHE B CA 1
ATOM 2367 C C . PHE B 1 118 ? -3.961 0.691 1.433 1 98.56 118 PHE B C 1
ATOM 2369 O O . PHE B 1 118 ? -4.949 -0.049 1.408 1 98.56 118 PHE B O 1
ATOM 2376 N N . GLU B 1 119 ? -3.146 0.709 2.449 1 97.44 119 GLU B N 1
ATOM 2377 C CA . GLU B 1 119 ? -3.486 -0.059 3.643 1 97.44 119 GLU B CA 1
ATOM 2378 C C . GLU B 1 119 ? -4.801 0.418 4.25 1 97.44 119 GLU B C 1
ATOM 2380 O O . GLU B 1 119 ? -5.668 -0.394 4.586 1 97.44 119 GLU B O 1
ATOM 2385 N N . SER B 1 120 ? -4.965 1.717 4.363 1 97.69 120 SER B N 1
ATOM 2386 C CA . SER B 1 120 ? -6.195 2.271 4.918 1 97.69 120 SER B CA 1
ATOM 2387 C C . SER B 1 120 ? -7.402 1.896 4.07 1 97.69 120 SER B C 1
ATOM 2389 O O . SER B 1 120 ? -8.461 1.557 4.602 1 97.69 120 SER B O 1
ATOM 2391 N N . ILE B 1 121 ? -7.242 1.933 2.77 1 97.94 121 ILE B N 1
ATOM 2392 C CA . ILE B 1 121 ? -8.328 1.592 1.862 1 97.94 121 ILE B CA 1
ATOM 2393 C C . ILE B 1 121 ? -8.656 0.105 1.984 1 97.94 121 ILE B C 1
ATOM 2395 O O . ILE B 1 121 ? -9.828 -0.274 2.078 1 97.94 121 ILE B O 1
ATOM 2399 N N . THR B 1 122 ? -7.586 -0.722 1.993 1 96.44 122 THR B N 1
ATOM 2400 C CA . THR B 1 122 ? -7.777 -2.162 2.107 1 96.44 122 THR B CA 1
ATOM 2401 C C . THR B 1 122 ? -8.5 -2.51 3.406 1 96.44 122 THR B C 1
ATOM 2403 O O . THR B 1 122 ? -9.414 -3.34 3.41 1 96.44 122 THR B O 1
ATOM 2406 N N . TRP B 1 123 ? -8.125 -1.869 4.465 1 94.44 123 TRP B N 1
ATOM 2407 C CA . TRP B 1 123 ? -8.766 -2.115 5.75 1 94.44 123 TRP B CA 1
ATOM 2408 C C . TRP B 1 123 ? -10.227 -1.686 5.715 1 94.44 123 TRP B C 1
ATOM 2410 O O . TRP B 1 123 ? -11.094 -2.352 6.293 1 94.44 123 TRP B O 1
ATOM 2420 N N . GLY B 1 124 ? -10.516 -0.571 5.051 1 94.56 124 GLY B N 1
ATOM 2421 C CA . GLY B 1 124 ? -11.898 -0.179 4.824 1 94.56 124 GLY B CA 1
ATOM 2422 C C . GLY B 1 124 ? -12.688 -1.198 4.023 1 94.56 124 GLY B C 1
ATOM 2423 O O . GLY B 1 124 ? -13.812 -1.548 4.383 1 94.56 124 GLY B O 1
ATOM 2424 N N . GLN B 1 125 ? -12.062 -1.665 2.992 1 94.5 125 GLN B N 1
ATOM 2425 C CA . GLN B 1 125 ? -12.672 -2.666 2.123 1 94.5 125 GLN B CA 1
ATOM 2426 C C . GLN B 1 125 ? -13.008 -3.938 2.898 1 94.5 125 GLN B C 1
ATOM 2428 O O . GLN B 1 125 ? -14.055 -4.547 2.688 1 94.5 125 GLN B O 1
ATOM 2433 N N . LEU B 1 126 ? -12.102 -4.297 3.826 1 91.75 126 LEU B N 1
ATOM 2434 C CA . LEU B 1 126 ? -12.258 -5.531 4.59 1 91.75 126 LEU B CA 1
ATOM 2435 C C . LEU B 1 126 ? -13.18 -5.32 5.781 1 91.75 126 LEU B C 1
ATOM 2437 O O . LEU B 1 126 ? -13.508 -6.273 6.496 1 91.75 126 LEU B O 1
ATOM 2441 N N . GLY B 1 127 ? -13.555 -4.043 5.969 1 90.81 127 GLY B N 1
ATOM 2442 C CA . GLY B 1 127 ? -14.477 -3.734 7.047 1 90.81 127 GLY B CA 1
ATOM 2443 C C . GLY B 1 127 ? -13.797 -3.621 8.398 1 90.81 127 GLY B C 1
ATOM 2444 O O . GLY B 1 127 ? -14.469 -3.625 9.438 1 90.81 127 GLY B O 1
ATOM 2445 N N . ILE B 1 128 ? -12.516 -3.557 8.391 1 89.94 128 ILE B N 1
ATOM 2446 C CA . ILE B 1 128 ? -11.766 -3.406 9.633 1 89.94 128 ILE B CA 1
ATOM 2447 C C . ILE B 1 128 ? -12.07 -2.049 10.258 1 89.94 128 ILE B C 1
ATOM 2449 O O . ILE B 1 128 ? -12.117 -1.92 11.484 1 89.94 128 ILE B O 1
ATOM 2453 N N . HIS B 1 129 ? -12.289 -1.08 9.469 1 91.81 129 HIS B N 1
ATOM 2454 C CA . HIS B 1 129 ? -12.766 0.217 9.93 1 91.81 129 HIS B CA 1
ATOM 2455 C C . HIS B 1 129 ? -13.773 0.817 8.953 1 91.81 129 HIS B C 1
ATOM 2457 O O . HIS B 1 129 ? -13.961 0.289 7.855 1 91.81 129 HIS B O 1
ATOM 2463 N N . ARG B 1 130 ? -14.367 1.887 9.398 1 93.62 130 ARG B N 1
ATOM 2464 C CA . ARG B 1 130 ? -15.32 2.605 8.555 1 93.62 130 ARG B CA 1
ATOM 2465 C C . ARG B 1 130 ? -14.977 4.09 8.492 1 93.62 130 ARG B C 1
ATOM 2467 O O . ARG B 1 130 ? -15.859 4.926 8.281 1 93.62 130 ARG B O 1
ATOM 2474 N N . LYS B 1 131 ? -13.758 4.371 8.742 1 96.5 131 LYS B N 1
ATOM 2475 C CA . LYS B 1 131 ? -13.305 5.758 8.758 1 96.5 131 LYS B CA 1
ATOM 2476 C C . LYS B 1 131 ? -13.219 6.328 7.348 1 96.5 131 LYS B C 1
ATOM 2478 O O . LYS B 1 131 ? -12.75 5.652 6.426 1 96.5 131 LYS B O 1
ATOM 2483 N N . PRO B 1 132 ? -13.648 7.555 7.164 1 97.69 132 PRO B N 1
ATOM 2484 C CA . PRO B 1 132 ? -13.516 8.164 5.84 1 97.69 132 PRO B CA 1
ATOM 2485 C C . PRO B 1 132 ? -12.055 8.336 5.41 1 97.69 132 PRO B C 1
ATOM 2487 O O . PRO B 1 132 ? -11.188 8.578 6.25 1 97.69 132 PRO B O 1
ATOM 2490 N N . ILE B 1 133 ? -11.859 8.195 4.121 1 98.69 133 ILE B N 1
ATOM 2491 C CA . ILE B 1 133 ? -10.539 8.336 3.518 1 98.69 133 ILE B CA 1
ATOM 2492 C C . ILE B 1 133 ? -10.57 9.422 2.443 1 98.69 133 ILE B C 1
ATOM 2494 O O . ILE B 1 133 ? -11.484 9.445 1.607 1 98.69 133 ILE B O 1
ATOM 2498 N N . GLY B 1 134 ? -9.625 10.32 2.5 1 98.88 134 GLY B N 1
ATOM 2499 C CA . GLY B 1 134 ? -9.562 11.414 1.538 1 98.88 134 GLY B CA 1
ATOM 2500 C C . GLY B 1 134 ? -8.242 11.477 0.8 1 98.88 134 GLY B C 1
ATOM 2501 O O . GLY B 1 134 ? -7.188 11.172 1.369 1 98.88 134 GLY B O 1
ATOM 2502 N N . ILE B 1 135 ? -8.305 11.875 -0.434 1 98.88 135 ILE B N 1
ATOM 2503 C CA . ILE B 1 135 ? -7.133 12.148 -1.264 1 98.88 135 ILE B CA 1
ATOM 2504 C C . ILE B 1 135 ? -7.129 13.625 -1.667 1 98.88 135 ILE B C 1
ATOM 2506 O O . ILE B 1 135 ? -8.039 14.094 -2.352 1 98.88 135 ILE B O 1
ATOM 2510 N N . LEU B 1 136 ? -6.145 14.305 -1.152 1 98.94 136 LEU B N 1
ATOM 2511 C CA . LEU B 1 136 ? -5.969 15.688 -1.571 1 98.94 136 LEU B CA 1
ATOM 2512 C C . LEU B 1 136 ? -5.152 15.766 -2.857 1 98.94 136 LEU B C 1
ATOM 2514 O O . LEU B 1 136 ? -3.92 15.75 -2.818 1 98.94 136 LEU B O 1
ATOM 2518 N N . ASN B 1 137 ? -5.805 15.953 -3.939 1 98.88 137 ASN B N 1
ATOM 2519 C CA . ASN B 1 137 ? -5.207 15.883 -5.266 1 98.88 137 ASN B CA 1
ATOM 2520 C C . ASN B 1 137 ? -4.648 17.234 -5.699 1 98.88 137 ASN B C 1
ATOM 2522 O O . ASN B 1 137 ? -5.137 17.844 -6.66 1 98.88 137 ASN B O 1
ATOM 2526 N N . VAL B 1 138 ? -3.594 17.594 -5.043 1 98.69 138 VAL B N 1
ATOM 2527 C CA . VAL B 1 138 ? -2.943 18.891 -5.258 1 98.69 138 VAL B CA 1
ATOM 2528 C C . VAL B 1 138 ? -2.379 18.953 -6.676 1 98.69 138 VAL B C 1
ATOM 2530 O O . VAL B 1 138 ? -1.537 18.125 -7.051 1 98.69 138 VAL B O 1
ATOM 2533 N N . ALA B 1 139 ? -2.838 19.906 -7.469 1 98.19 139 ALA B N 1
ATOM 2534 C CA . ALA B 1 139 ? -2.34 20.141 -8.82 1 98.19 139 ALA B CA 1
ATOM 2535 C C . ALA B 1 139 ? -2.389 18.875 -9.664 1 98.19 139 ALA B C 1
ATOM 2537 O O . ALA B 1 139 ? -1.51 18.641 -10.492 1 98.19 139 ALA B O 1
ATOM 2538 N N . GLY B 1 140 ? -3.285 18.016 -9.367 1 98.56 140 GLY B N 1
ATOM 2539 C CA . GLY B 1 140 ? -3.486 16.828 -10.164 1 98.56 140 GLY B CA 1
ATOM 2540 C C . GLY B 1 140 ? -2.463 15.742 -9.883 1 98.56 140 GLY B C 1
ATOM 2541 O O . GLY B 1 140 ? -2.273 14.828 -10.688 1 98.56 140 GLY B O 1
ATOM 2542 N N . TYR B 1 141 ? -1.763 15.812 -8.758 1 98.75 141 TYR B N 1
ATOM 2543 C CA . TYR B 1 141 ? -0.689 14.875 -8.445 1 98.75 141 TYR B CA 1
ATOM 2544 C C . TYR B 1 141 ? -1.187 13.438 -8.508 1 98.75 141 TYR B C 1
ATOM 2546 O O . TYR B 1 141 ? -0.478 12.547 -8.992 1 98.75 141 TYR B O 1
ATOM 2554 N N . PHE B 1 142 ? -2.404 13.164 -8.07 1 98.88 142 PHE B N 1
ATOM 2555 C CA . PHE B 1 142 ? -2.916 11.805 -7.922 1 98.88 142 PHE B CA 1
ATOM 2556 C C . PHE B 1 142 ? -3.742 11.406 -9.141 1 98.88 142 PHE B C 1
ATOM 2558 O O . PHE B 1 142 ? -4.414 10.375 -9.125 1 98.88 142 PHE B O 1
ATOM 2565 N N . ASP B 1 143 ? -3.713 12.219 -10.211 1 98.81 143 ASP B N 1
ATOM 2566 C CA . ASP B 1 143 ? -4.484 11.859 -11.398 1 98.81 143 ASP B CA 1
ATOM 2567 C C . ASP B 1 143 ? -4.117 10.469 -11.898 1 98.81 143 ASP B C 1
ATOM 2569 O O . ASP B 1 143 ? -4.996 9.648 -12.18 1 98.81 143 ASP B O 1
ATOM 2573 N N . PRO B 1 144 ? -2.816 10.125 -11.992 1 98.81 144 PRO B N 1
ATOM 2574 C CA . PRO B 1 144 ? -2.486 8.773 -12.445 1 98.81 144 PRO B CA 1
ATOM 2575 C C . PRO B 1 144 ? -2.971 7.691 -11.484 1 98.81 144 PRO B C 1
ATOM 2577 O O . PRO B 1 144 ? -3.312 6.586 -11.914 1 98.81 144 PRO B O 1
ATOM 2580 N N . LEU B 1 145 ? -2.984 7.938 -10.18 1 98.81 145 LEU B N 1
ATOM 2581 C CA . LEU B 1 145 ? -3.518 7 -9.195 1 98.81 145 LEU B CA 1
ATOM 2582 C C . LEU B 1 145 ? -5.004 6.75 -9.438 1 98.81 145 LEU B C 1
ATOM 2584 O O . LEU B 1 145 ? -5.453 5.602 -9.422 1 98.81 145 LEU B O 1
ATOM 2588 N N . LEU B 1 146 ? -5.711 7.852 -9.625 1 98.81 146 LEU B N 1
ATOM 2589 C CA . LEU B 1 146 ? -7.145 7.73 -9.852 1 98.81 146 LEU B CA 1
ATOM 2590 C C . LEU B 1 146 ? -7.426 6.965 -11.141 1 98.81 146 LEU B C 1
ATOM 2592 O O . LEU B 1 146 ? -8.359 6.164 -11.203 1 98.81 146 LEU B O 1
ATOM 2596 N N . THR B 1 147 ? -6.598 7.203 -12.125 1 98.81 147 THR B N 1
ATOM 2597 C CA . THR B 1 147 ? -6.695 6.445 -13.367 1 98.81 147 THR B CA 1
ATOM 2598 C C . THR B 1 147 ? -6.461 4.957 -13.117 1 98.81 147 THR B C 1
ATOM 2600 O O . THR B 1 147 ? -7.176 4.109 -13.656 1 98.81 147 THR B O 1
ATOM 2603 N N . LEU B 1 148 ? -5.484 4.629 -12.312 1 98.75 148 LEU B N 1
ATOM 2604 C CA . LEU B 1 148 ? -5.18 3.244 -11.969 1 98.75 148 LEU B CA 1
ATOM 2605 C C . LEU B 1 148 ? -6.379 2.576 -11.297 1 98.75 148 LEU B C 1
ATOM 2607 O O . LEU B 1 148 ? -6.758 1.461 -11.664 1 98.75 148 LEU B O 1
ATOM 2611 N N . ILE B 1 149 ? -6.992 3.26 -10.32 1 98.75 149 ILE B N 1
ATOM 2612 C CA . ILE B 1 149 ? -8.109 2.701 -9.562 1 98.75 149 ILE B CA 1
ATOM 2613 C C . ILE B 1 149 ? -9.305 2.498 -10.484 1 98.75 149 ILE B C 1
ATOM 2615 O O . ILE B 1 149 ? -9.945 1.443 -10.461 1 98.75 149 ILE B O 1
ATOM 2619 N N . ASP B 1 150 ? -9.586 3.479 -11.344 1 98.75 150 ASP B N 1
ATOM 2620 C CA . ASP B 1 150 ? -10.695 3.354 -12.281 1 98.75 150 ASP B CA 1
ATOM 2621 C C . ASP B 1 150 ? -10.438 2.229 -13.289 1 98.75 150 ASP B C 1
ATOM 2623 O O . ASP B 1 150 ? -11.367 1.517 -13.68 1 98.75 150 ASP B O 1
ATOM 2627 N N . HIS B 1 151 ? -9.203 2.104 -13.719 1 98.69 151 HIS B N 1
ATOM 2628 C CA . HIS B 1 151 ? -8.812 1.008 -14.594 1 98.69 151 HIS B CA 1
ATOM 2629 C C . HIS B 1 151 ? -9.039 -0.343 -13.93 1 98.69 151 HIS B C 1
ATOM 2631 O O . HIS B 1 151 ? -9.555 -1.272 -14.555 1 98.69 151 HIS B O 1
ATOM 2637 N N . ALA B 1 152 ? -8.672 -0.496 -12.664 1 98.75 152 ALA B N 1
ATOM 2638 C CA . ALA B 1 152 ? -8.844 -1.733 -11.906 1 98.75 152 ALA B CA 1
ATOM 2639 C C . ALA B 1 152 ? -10.328 -2.076 -11.758 1 98.75 152 ALA B C 1
ATOM 2641 O O . ALA B 1 152 ? -10.703 -3.252 -11.773 1 98.75 152 ALA B O 1
ATOM 2642 N N . VAL B 1 153 ? -11.156 -1.037 -11.57 1 98.56 153 VAL B N 1
ATOM 2643 C CA . VAL B 1 153 ? -12.594 -1.251 -11.516 1 98.56 153 VAL B CA 1
ATOM 2644 C C . VAL B 1 153 ? -13.094 -1.782 -12.859 1 98.56 153 VAL B C 1
ATOM 2646 O O . VAL B 1 153 ? -13.797 -2.793 -12.906 1 98.56 153 VAL B O 1
ATOM 2649 N N . ALA B 1 154 ? -12.695 -1.135 -13.922 1 98.62 154 ALA B N 1
ATOM 2650 C CA . ALA B 1 154 ? -13.133 -1.509 -15.266 1 98.62 154 ALA B CA 1
ATOM 2651 C C . ALA B 1 154 ? -12.688 -2.926 -15.617 1 98.62 154 ALA B C 1
ATOM 2653 O O . ALA B 1 154 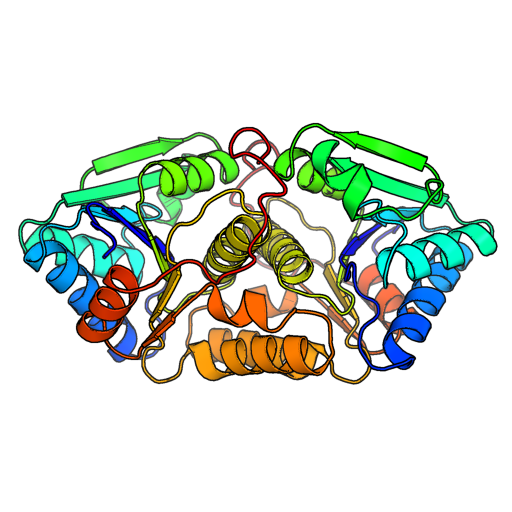? -13.414 -3.666 -16.281 1 98.62 154 ALA B O 1
ATOM 2654 N N . GLU B 1 155 ? -11.5 -3.277 -15.133 1 98.5 155 GLU B N 1
ATOM 2655 C CA . GLU B 1 155 ? -10.922 -4.578 -15.469 1 98.5 155 GLU B CA 1
ATOM 2656 C C . GLU B 1 155 ? -11.383 -5.652 -14.484 1 98.5 155 GLU B C 1
ATOM 2658 O O . GLU B 1 155 ? -10.984 -6.812 -14.602 1 98.5 155 GLU B O 1
ATOM 2663 N N . GLY B 1 156 ? -12.188 -5.285 -13.461 1 98.19 156 GLY B N 1
ATOM 2664 C CA . GLY B 1 156 ? -12.883 -6.262 -12.641 1 98.19 156 GLY B CA 1
ATOM 2665 C C . GLY B 1 156 ? -12.086 -6.684 -11.414 1 98.19 156 GLY B C 1
ATOM 2666 O O . GLY B 1 156 ? -12.383 -7.711 -10.797 1 98.19 156 GLY B O 1
ATOM 2667 N N . PHE B 1 157 ? -11.047 -5.902 -11.039 1 98.44 157 PHE B N 1
ATOM 2668 C CA . PHE B 1 157 ? -10.227 -6.281 -9.898 1 98.44 157 PHE B CA 1
ATOM 2669 C C . PHE B 1 157 ? -10.633 -5.504 -8.656 1 98.44 157 PHE B C 1
ATOM 2671 O O . PHE B 1 157 ? -10.25 -5.863 -7.539 1 98.44 157 PHE B O 1
ATOM 2678 N N . ILE B 1 158 ? -11.352 -4.41 -8.82 1 98.12 158 ILE B N 1
ATOM 2679 C CA . ILE B 1 158 ? -11.961 -3.65 -7.73 1 98.12 158 ILE B CA 1
ATOM 2680 C C . ILE B 1 158 ? -13.461 -3.502 -7.98 1 98.12 158 ILE B C 1
ATOM 2682 O O . ILE B 1 158 ? -13.875 -3.053 -9.055 1 98.12 158 ILE B O 1
ATOM 2686 N N . ALA B 1 159 ? -14.242 -3.934 -7.043 1 96.56 159 ALA B N 1
ATOM 2687 C CA . ALA B 1 159 ? -15.68 -3.727 -7.184 1 96.56 159 ALA B CA 1
ATOM 2688 C C . ALA B 1 159 ? -16.031 -2.24 -7.152 1 96.56 159 ALA B C 1
ATOM 2690 O O . ALA B 1 159 ? -15.445 -1.478 -6.375 1 96.56 159 ALA B O 1
ATOM 2691 N N . PRO B 1 160 ? -17.016 -1.847 -7.957 1 95.81 160 PRO B N 1
ATOM 2692 C CA . PRO B 1 160 ? -17.406 -0.436 -7.996 1 95.81 160 PRO B CA 1
ATOM 2693 C C . PRO B 1 160 ? -17.719 0.125 -6.613 1 95.81 160 PRO B C 1
ATOM 2695 O O . PRO B 1 160 ? -17.422 1.288 -6.328 1 95.81 160 PRO B O 1
ATOM 2698 N N . LEU B 1 161 ? -18.234 -0.647 -5.781 1 95 161 LEU B N 1
ATOM 2699 C CA . LEU B 1 161 ? -18.594 -0.247 -4.422 1 95 161 LEU B CA 1
ATOM 2700 C C . LEU B 1 161 ? -17.359 0.281 -3.682 1 95 161 LEU B C 1
ATOM 2702 O O . LEU B 1 161 ? -17.469 1.252 -2.928 1 95 161 LEU B O 1
ATOM 2706 N N . TYR B 1 162 ? -16.219 -0.305 -3.93 1 95.81 162 TYR B N 1
ATOM 2707 C CA . TYR B 1 162 ? -15.031 0.033 -3.16 1 95.81 162 TYR B CA 1
ATOM 2708 C C . TYR B 1 162 ? -14.375 1.296 -3.701 1 95.81 162 TYR B C 1
ATOM 2710 O O . TYR B 1 162 ? -13.523 1.895 -3.037 1 95.81 162 TYR B O 1
ATOM 2718 N N . ARG B 1 163 ? -14.742 1.708 -4.926 1 95.62 163 ARG B N 1
ATOM 2719 C CA . ARG B 1 163 ? -14.312 3.004 -5.445 1 95.62 163 ARG B CA 1
ATOM 2720 C C . ARG B 1 163 ? -14.875 4.145 -4.605 1 95.62 163 ARG B C 1
ATOM 2722 O O . ARG B 1 163 ? -14.312 5.238 -4.574 1 95.62 163 ARG B O 1
ATOM 2729 N N . GLN B 1 164 ? -15.891 3.838 -3.812 1 95.38 164 GLN B N 1
ATOM 2730 C CA . GLN B 1 164 ? -16.594 4.844 -3.023 1 95.38 164 GLN B CA 1
ATOM 2731 C C . GLN B 1 164 ? -16 4.953 -1.619 1 95.38 164 GLN B C 1
ATOM 2733 O O . GLN B 1 164 ? -16.469 5.758 -0.81 1 95.38 164 GLN B O 1
ATOM 2738 N N . LEU B 1 165 ? -14.977 4.211 -1.33 1 96.31 165 LEU B N 1
ATOM 2739 C CA . LEU B 1 165 ? -14.406 4.156 0.012 1 96.31 165 LEU B CA 1
ATOM 2740 C C . LEU B 1 165 ? -13.664 5.449 0.336 1 96.31 165 LEU B C 1
ATOM 2742 O O . LEU B 1 165 ? -13.359 5.715 1.5 1 96.31 165 LEU B O 1
ATOM 2746 N N . PHE B 1 166 ? -13.367 6.223 -0.725 1 97.94 166 PHE B N 1
ATOM 2747 C CA . PHE B 1 166 ? -12.602 7.438 -0.478 1 97.94 166 PHE B CA 1
ATOM 2748 C C . PHE B 1 166 ? -13.148 8.594 -1.311 1 97.94 166 PHE B C 1
ATOM 2750 O O . PHE B 1 166 ? -13.781 8.375 -2.346 1 97.94 166 PHE B O 1
ATOM 2757 N N . VAL B 1 167 ? -12.891 9.797 -0.86 1 98.31 167 VAL B N 1
ATOM 2758 C CA . VAL B 1 167 ? -13.273 11.016 -1.566 1 98.31 167 VAL B CA 1
ATOM 2759 C C . VAL B 1 167 ? -12.031 11.75 -2.045 1 98.31 167 VAL B C 1
ATOM 2761 O O . VAL B 1 167 ? -10.945 11.578 -1.484 1 98.31 167 VAL B O 1
ATOM 2764 N N . VAL B 1 168 ? -12.203 12.531 -3.111 1 98.75 168 VAL B N 1
ATOM 2765 C CA . VAL B 1 168 ? -11.102 13.273 -3.715 1 98.75 168 VAL B CA 1
ATOM 2766 C C . VAL B 1 168 ? -11.461 14.758 -3.801 1 98.75 168 VAL B C 1
ATOM 2768 O O . VAL B 1 168 ? -12.602 15.109 -4.121 1 98.75 168 VAL B O 1
ATOM 2771 N N . ALA B 1 169 ? -10.547 15.57 -3.477 1 98.81 169 ALA B N 1
ATOM 2772 C CA . ALA B 1 169 ? -10.695 17.016 -3.68 1 98.81 169 ALA B CA 1
ATOM 2773 C C . ALA B 1 169 ? -9.344 17.656 -3.959 1 98.81 169 ALA B C 1
ATOM 2775 O O . ALA B 1 169 ? -8.297 17.078 -3.693 1 98.81 169 ALA B O 1
ATOM 2776 N N . ASP B 1 170 ? -9.352 18.938 -4.441 1 98.38 170 ASP B N 1
ATOM 2777 C CA . ASP B 1 170 ? -8.109 19.594 -4.828 1 98.38 170 ASP B CA 1
ATOM 2778 C C . ASP B 1 170 ? -7.715 20.656 -3.803 1 98.38 170 ASP B C 1
ATOM 2780 O O . ASP B 1 170 ? -6.629 21.234 -3.891 1 98.38 170 ASP B O 1
ATOM 2784 N N . THR B 1 171 ? -8.656 20.875 -2.816 1 98.38 171 THR B N 1
ATOM 2785 C CA . THR B 1 171 ? -8.328 21.812 -1.758 1 98.38 171 THR B CA 1
ATOM 2786 C C . THR B 1 171 ? -8.617 21.219 -0.385 1 98.38 171 THR B C 1
ATOM 2788 O O . THR B 1 171 ? -9.531 20.406 -0.236 1 98.38 171 THR B O 1
ATOM 2791 N N . PRO B 1 172 ? -7.879 21.656 0.624 1 98.62 172 PRO B N 1
ATOM 2792 C CA . PRO B 1 172 ? -8.102 21.141 1.979 1 98.62 172 PRO B CA 1
ATOM 2793 C C . PRO B 1 172 ? -9.516 21.406 2.484 1 98.62 172 PRO B C 1
ATOM 2795 O O . PRO B 1 172 ? -10.133 20.516 3.078 1 98.62 172 PRO B O 1
ATOM 2798 N N . ILE B 1 173 ? -10.078 22.578 2.27 1 98.5 173 ILE B N 1
ATOM 2799 C CA . ILE B 1 173 ? -11.406 22.953 2.76 1 98.5 173 ILE B CA 1
ATOM 2800 C C . ILE B 1 173 ? -12.445 22 2.178 1 98.5 173 ILE B C 1
ATOM 2802 O O . ILE B 1 173 ? -13.227 21.391 2.918 1 98.5 173 ILE B O 1
ATOM 2806 N N . THR B 1 174 ? -12.438 21.828 0.865 1 98.69 174 THR B N 1
ATOM 2807 C CA . THR B 1 174 ? -13.414 20.969 0.202 1 98.69 174 THR B CA 1
ATOM 2808 C C . THR B 1 174 ? -13.242 19.516 0.652 1 98.69 174 THR B C 1
ATOM 2810 O O . THR B 1 174 ? -14.234 18.812 0.857 1 98.69 174 THR B O 1
ATOM 2813 N N . LEU B 1 175 ? -12.008 19.078 0.815 1 98.75 175 LEU B N 1
ATOM 2814 C CA . LEU B 1 175 ? -11.758 17.703 1.21 1 98.75 175 LEU B CA 1
ATOM 2815 C C . LEU B 1 175 ? -12.297 17.438 2.611 1 98.75 175 LEU B C 1
ATOM 2817 O O . LEU B 1 175 ? -12.945 16.406 2.848 1 98.75 175 LEU B O 1
ATOM 2821 N N . LEU B 1 176 ? -12.008 18.328 3.555 1 98.56 176 LEU B N 1
ATOM 2822 C CA . LEU B 1 176 ? -12.469 18.156 4.926 1 98.56 176 LEU B CA 1
ATOM 2823 C C . LEU B 1 176 ? -13.992 18.156 5 1 98.56 176 LEU B C 1
ATOM 2825 O O . LEU B 1 176 ? -14.586 17.406 5.777 1 98.56 176 LEU B O 1
ATOM 2829 N N . ASP B 1 177 ? -14.633 19.016 4.148 1 98.31 177 ASP B N 1
ATOM 2830 C CA . ASP B 1 177 ? -16.094 19 4.062 1 98.31 177 ASP B CA 1
ATOM 2831 C C . ASP B 1 177 ? -16.609 17.656 3.564 1 98.31 177 ASP B C 1
ATOM 2833 O O . ASP B 1 177 ? -17.547 17.094 4.133 1 98.31 177 ASP B O 1
ATOM 2837 N N . ARG B 1 178 ? -15.984 17.156 2.555 1 98 178 ARG B N 1
ATOM 2838 C CA . ARG B 1 178 ? -16.391 15.883 1.98 1 98 178 ARG B CA 1
ATOM 2839 C C . ARG B 1 178 ? -16.172 14.742 2.971 1 98 178 ARG B C 1
ATOM 2841 O O . ARG B 1 178 ? -16.984 13.812 3.049 1 98 178 ARG B O 1
ATOM 2848 N N . LEU B 1 179 ? -15.055 14.789 3.684 1 98.12 179 LEU B N 1
ATOM 2849 C CA . LEU B 1 179 ? -14.781 13.766 4.684 1 98.12 179 LEU B CA 1
ATOM 2850 C C . LEU B 1 179 ? -15.852 13.758 5.77 1 98.12 179 LEU B C 1
ATOM 2852 O O . LEU B 1 179 ? -16.312 12.695 6.188 1 98.12 179 LEU B O 1
ATOM 2856 N N . ALA B 1 180 ? -16.234 14.938 6.219 1 96.88 180 ALA B N 1
ATOM 2857 C CA . ALA B 1 180 ? -17.234 15.07 7.273 1 96.88 180 ALA B CA 1
ATOM 2858 C C . ALA B 1 180 ? -18.594 14.516 6.824 1 96.88 180 ALA B C 1
ATOM 2860 O O . ALA B 1 180 ? -19.359 13.992 7.641 1 96.88 180 ALA B O 1
ATOM 2861 N N . GLU B 1 181 ? -18.812 14.57 5.512 1 96.31 181 GLU B N 1
ATOM 2862 C CA . GLU B 1 181 ? -20.125 14.188 4.984 1 96.31 181 GLU B CA 1
ATOM 2863 C C . GLU B 1 181 ? -20.094 12.758 4.453 1 96.31 181 GLU B C 1
ATOM 2865 O O . GLU B 1 181 ? -21.141 12.195 4.125 1 96.31 181 GLU B O 1
ATOM 2870 N N . HIS B 1 182 ? -18.906 12.219 4.402 1 95.06 182 HIS B N 1
ATOM 2871 C CA . HIS B 1 182 ? -18.766 10.922 3.752 1 95.06 182 HIS B CA 1
ATOM 2872 C C . HIS B 1 182 ? -19.484 9.836 4.543 1 95.06 182 HIS B C 1
ATOM 2874 O O . HIS B 1 182 ? -19.328 9.742 5.762 1 95.06 182 HIS B O 1
ATOM 2880 N N . GLU B 1 183 ? -20.219 9.016 3.811 1 91.81 183 GLU B N 1
ATOM 2881 C CA . GLU B 1 183 ? -20.906 7.867 4.41 1 91.81 183 GLU B CA 1
ATOM 2882 C C . GLU B 1 183 ? -20.344 6.555 3.863 1 91.81 183 GLU B C 1
ATOM 2884 O O . GLU B 1 183 ? -19.969 6.469 2.691 1 91.81 183 GLU B O 1
ATOM 2889 N N . THR B 1 184 ? -20.25 5.57 4.746 1 87.75 184 THR B N 1
ATOM 2890 C CA . THR B 1 184 ? -19.859 4.234 4.309 1 87.75 184 THR B CA 1
ATOM 2891 C C . THR B 1 184 ? -20.781 3.732 3.207 1 87.75 184 THR B C 1
ATOM 2893 O O . THR B 1 184 ? -22 3.838 3.32 1 87.75 184 THR B O 1
ATOM 2896 N N . PRO B 1 185 ? -20.188 3.295 2.127 1 88.25 185 PRO B N 1
ATOM 2897 C CA . PRO B 1 185 ? -21.062 2.773 1.066 1 88.25 185 PRO B CA 1
ATOM 2898 C C . PRO B 1 185 ? -21.984 1.661 1.554 1 88.25 185 PRO B C 1
ATOM 2900 O O . PRO B 1 185 ? -21.562 0.794 2.324 1 88.25 185 PRO B O 1
ATOM 2903 N N . PRO B 1 186 ? -23.141 1.74 1.067 1 83.88 186 PRO B N 1
ATOM 2904 C CA . PRO B 1 186 ? -24.078 0.677 1.451 1 83.88 186 PRO B CA 1
ATOM 2905 C C . PRO B 1 186 ? -23.641 -0.697 0.945 1 83.88 186 PRO B C 1
ATOM 2907 O O . PRO B 1 186 ? -23.094 -0.81 -0.152 1 83.88 186 PRO B O 1
ATOM 2910 N N . GLY B 1 187 ? -23.703 -1.717 1.752 1 83.81 187 GLY B N 1
ATOM 2911 C CA . GLY B 1 187 ? -23.391 -3.066 1.319 1 83.81 187 GLY B CA 1
ATOM 2912 C C . GLY B 1 187 ? -22.016 -3.527 1.783 1 83.81 187 GLY B C 1
ATOM 2913 O O . GLY B 1 187 ? -21.656 -4.695 1.61 1 83.81 187 GLY B O 1
ATOM 2914 N N . LEU B 1 188 ? -21.312 -2.551 2.305 1 83.19 188 LEU B N 1
ATOM 2915 C CA . LEU B 1 188 ? -20 -2.938 2.828 1 83.19 188 LEU B CA 1
ATOM 2916 C C . LEU B 1 188 ? -20.156 -3.895 4.008 1 83.19 188 LEU B C 1
ATOM 2918 O O . LEU B 1 188 ? -20.859 -3.596 4.969 1 83.19 188 LEU B O 1
ATOM 2922 N N . VAL B 1 189 ? -19.5 -5.043 3.803 1 79.31 189 VAL B N 1
ATOM 2923 C CA . VAL B 1 189 ? -19.562 -6.066 4.844 1 79.31 189 VAL B CA 1
ATOM 2924 C C . VAL B 1 189 ? -18.25 -6.082 5.625 1 79.31 189 VAL B C 1
ATOM 2926 O O . VAL B 1 189 ? -17.188 -5.738 5.086 1 79.31 189 VAL B O 1
ATOM 2929 N N . GLN B 1 190 ? -18.422 -6.395 6.941 1 79.5 190 GLN B N 1
ATOM 2930 C CA . GLN B 1 190 ? -17.234 -6.535 7.766 1 79.5 190 GLN B CA 1
ATOM 2931 C C . GLN B 1 190 ? -16.656 -7.945 7.664 1 79.5 190 GLN B C 1
ATOM 2933 O O . GLN B 1 190 ? -17.266 -8.906 8.125 1 79.5 190 GLN B O 1
ATOM 2938 N N . TRP B 1 191 ? -15.461 -7.973 7.164 1 78.19 191 TRP B N 1
ATOM 2939 C CA . TRP B 1 191 ? -14.812 -9.266 6.961 1 78.19 191 TRP B CA 1
ATOM 2940 C C . TRP B 1 191 ? -13.828 -9.57 8.086 1 78.19 191 TRP B C 1
ATOM 2942 O O . TRP B 1 191 ? -13.609 -10.734 8.43 1 78.19 191 TRP B O 1
ATOM 2952 N N . LEU B 1 192 ? -13.266 -8.555 8.664 1 80.19 192 LEU B N 1
ATOM 2953 C CA . LEU B 1 192 ? -12.242 -8.664 9.703 1 80.19 192 LEU B CA 1
ATOM 2954 C C . LEU B 1 192 ? -12.453 -7.613 10.789 1 80.19 192 LEU B C 1
ATOM 2956 O O . LEU B 1 192 ? -13.008 -6.543 10.523 1 80.19 192 LEU B O 1
ATOM 2960 N N . SER B 1 193 ? -12.07 -7.984 12.008 1 78.94 193 SER B N 1
ATOM 2961 C CA . SER B 1 193 ? -12.07 -7.004 13.086 1 78.94 193 SER B CA 1
ATOM 2962 C C . SER B 1 193 ? -10.703 -6.336 13.227 1 78.94 193 SER B C 1
ATOM 2964 O O . SER B 1 193 ? -9.711 -6.84 12.703 1 78.94 193 SER B O 1
ATOM 2966 N N . ALA B 1 194 ? -10.641 -5.234 13.906 1 75.5 194 ALA B N 1
ATOM 2967 C CA . ALA B 1 194 ? -9.43 -4.453 14.117 1 75.5 194 ALA B CA 1
ATOM 2968 C C . ALA B 1 194 ? -8.344 -5.285 14.797 1 75.5 194 ALA B C 1
ATOM 2970 O O . ALA B 1 194 ? -7.152 -5.105 14.531 1 75.5 194 ALA B O 1
ATOM 2971 N N . ASP B 1 195 ? -8.781 -6.152 15.609 1 74.06 195 ASP B N 1
ATOM 2972 C CA . ASP B 1 195 ? -7.848 -6.996 16.344 1 74.06 195 ASP B CA 1
ATOM 2973 C C . ASP B 1 195 ? -7.191 -8.023 15.422 1 74.06 195 ASP B C 1
ATOM 2975 O O . ASP B 1 195 ? -6.203 -8.656 15.789 1 74.06 195 ASP B O 1
ATOM 2979 N N . GLU B 1 196 ? -7.656 -8.102 14.219 1 74.19 196 GLU B N 1
ATOM 2980 C CA . GLU B 1 196 ? -7.172 -9.094 13.273 1 74.19 196 GLU B CA 1
ATOM 2981 C C . GLU B 1 196 ? -6.289 -8.461 12.203 1 74.19 196 GLU B C 1
ATOM 2983 O O . GLU B 1 196 ? -6.02 -9.07 11.164 1 74.19 196 GLU B O 1
ATOM 2988 N N . THR B 1 197 ? -5.754 -7.262 12.492 1 72.38 197 THR B N 1
ATOM 2989 C CA . THR B 1 197 ? -4.922 -6.574 11.516 1 72.38 197 THR B CA 1
ATOM 2990 C C . THR B 1 197 ? -3.451 -6.934 11.703 1 72.38 197 THR B C 1
ATOM 2992 O O . THR B 1 197 ? -3.031 -7.281 12.812 1 72.38 197 THR B O 1
#

Solvent-accessible surface area (backbone atoms only — not comparable to full-atom values): 19145 Å² total; per-residue (Å²): 119,50,81,64,54,20,36,22,46,36,42,9,67,39,47,44,73,48,68,66,53,39,52,49,28,26,49,34,17,38,49,31,20,74,67,62,22,29,40,28,35,63,43,34,40,31,33,28,36,19,38,19,46,47,32,12,43,77,57,73,26,51,41,41,14,32,29,27,61,70,45,48,74,75,34,35,76,76,73,74,59,64,43,74,47,77,36,74,15,56,54,52,27,53,50,52,44,54,72,66,28,50,29,40,35,36,43,72,34,27,51,61,26,51,20,55,48,28,45,54,50,35,35,40,64,35,28,40,42,80,54,39,33,36,36,45,31,52,94,52,68,46,48,38,51,53,48,34,53,52,48,26,32,73,40,45,34,31,59,72,67,61,67,54,57,47,48,76,26,66,43,53,70,60,35,54,53,48,45,29,60,50,63,76,52,85,85,73,53,70,58,42,54,65,88,37,80,118,50,81,64,55,19,35,22,45,36,42,8,67,39,47,44,73,49,68,67,51,40,50,49,29,27,48,34,16,38,50,32,18,74,67,62,22,29,40,29,36,63,44,33,43,32,33,28,35,18,37,20,45,48,31,12,44,75,58,73,26,51,42,39,13,32,30,26,61,72,44,48,73,74,34,34,80,72,72,73,57,65,43,74,46,76,36,74,15,56,53,52,28,54,52,52,43,55,72,66,28,49,28,39,34,35,42,72,34,26,52,62,25,50,21,55,48,29,44,56,49,35,34,41,64,35,28,39,44,80,55,39,34,35,36,44,31,51,93,54,67,45,49,37,52,52,48,33,54,54,48,26,33,73,40,43,33,31,60,72,69,60,67,54,57,47,48,76,28,66,43,54,69,60,34,55,53,49,46,30,62,51,63,77,54,86,84,73,54,71,58,42,55,64,88,36,78

Secondary structure (DSSP, 8-state):
----SEEEEE--SS--SSHHHHHHHHHHHHHHHHTTPEEEE----SHHHHHHHHHHHHTT--EEEEEEGGGHHHH-SSS-SSEEEEESSHHHHHHHHHHH-SEEEE-S--HHHHHHHHHHHHHHHTTS----EEEE-GGGTTHHHHHHHHHHHHTTSS-HHHHTTEEEESSHHHHHHHHHH--PPTTPPP---GGG-/----SEEEEE--SS--SSHHHHHHHHHHHHHHHHTTPEEEE----SHHHHHHHHHHHHTT--EEEEEEGGGHHHH-SSS-SSEEEEESSHHHHHHHHHHH-SEEEE-S--HHHHHHHHHHHHHHHTTS----EEEE-GGGTTHHHHHHHHHHHHTTSS-HHHHTTEEEESSHHHHHHHHHH--PPTTPPP---GGG-

InterPro domains:
  IPR005269 Cytokinin riboside 5'-monophosphate phosphoribohydrolase LOG [TIGR00730] (6-180)
  IPR031100 LOG family [PF03641] (49-178)